Protein AF-A0A7S3LQV5-F1 (afdb_monomer_lite)

Structure (mmCIF, N/CA/C/O backbone):
data_AF-A0A7S3LQV5-F1
#
_entry.id   AF-A0A7S3LQV5-F1
#
loop_
_atom_site.group_PDB
_atom_site.id
_atom_site.type_symbol
_atom_site.label_atom_id
_atom_site.label_alt_id
_atom_site.label_comp_id
_atom_site.label_asym_id
_atom_site.label_entity_id
_atom_site.label_seq_id
_atom_site.pdbx_PDB_ins_code
_atom_site.Cartn_x
_atom_site.Cartn_y
_atom_site.Cartn_z
_atom_site.occupancy
_atom_site.B_iso_or_equiv
_atom_site.auth_seq_id
_atom_site.auth_comp_id
_atom_site.auth_asym_id
_atom_site.auth_atom_id
_atom_site.pdbx_PDB_model_num
ATOM 1 N N . MET A 1 1 ? -4.625 11.995 33.277 1.00 30.84 1 MET A N 1
ATOM 2 C CA . MET A 1 1 ? -5.542 10.847 33.128 1.00 30.84 1 MET A CA 1
ATOM 3 C C . MET A 1 1 ? -4.918 9.960 32.075 1.00 30.84 1 MET A C 1
ATOM 5 O O . MET A 1 1 ? -4.812 10.413 30.946 1.00 30.84 1 MET A O 1
ATOM 9 N N . LEU A 1 2 ? -4.366 8.812 32.461 1.00 32.31 2 LEU A N 1
ATOM 10 C CA . LEU A 1 2 ? -3.593 7.948 31.566 1.00 32.31 2 LEU A CA 1
ATOM 11 C C . LEU A 1 2 ? -4.502 6.813 31.077 1.00 32.31 2 LEU A C 1
ATOM 13 O O . LEU A 1 2 ? -5.124 6.125 31.883 1.00 32.31 2 LEU A O 1
ATOM 17 N N . HIS A 1 3 ? -4.643 6.700 29.756 1.00 37.97 3 HIS A N 1
ATOM 18 C CA . HIS A 1 3 ? -5.556 5.783 29.077 1.00 37.97 3 HIS A CA 1
ATOM 19 C C . HIS A 1 3 ? -4.853 4.454 28.801 1.00 37.97 3 HIS A C 1
ATOM 21 O O . HIS A 1 3 ? -3.997 4.382 27.922 1.00 37.97 3 HIS A O 1
ATOM 27 N N . ASN A 1 4 ? -5.231 3.387 29.502 1.00 39.47 4 ASN A N 1
ATOM 28 C CA . ASN A 1 4 ? -4.853 2.051 29.062 1.00 39.47 4 ASN A CA 1
ATOM 29 C C . ASN A 1 4 ? -5.763 1.620 27.903 1.00 39.47 4 ASN A C 1
ATOM 31 O O . ASN A 1 4 ? -6.966 1.868 27.879 1.00 39.47 4 ASN A O 1
ATOM 35 N N . SER A 1 5 ? -5.149 1.036 26.883 1.00 46.56 5 SER A N 1
ATOM 36 C CA . SER A 1 5 ? -5.656 0.974 25.513 1.00 46.56 5 SER A CA 1
ATOM 37 C C . SER A 1 5 ? -6.100 -0.435 25.155 1.00 46.56 5 SER A C 1
ATOM 39 O O . SER A 1 5 ? -5.257 -1.312 25.300 1.00 46.56 5 SER A O 1
ATOM 41 N N . PHE A 1 6 ? -7.325 -0.680 24.663 1.00 55.84 6 PHE A N 1
ATOM 42 C CA . PHE A 1 6 ? -7.711 -2.000 24.110 1.00 55.84 6 PHE A CA 1
ATOM 43 C C . PHE A 1 6 ? -6.638 -2.451 23.122 1.00 55.84 6 PHE A C 1
ATOM 45 O O . PHE A 1 6 ? -6.128 -1.564 22.482 1.00 55.84 6 PHE A O 1
ATOM 52 N N . VAL A 1 7 ? -6.236 -3.718 22.998 1.00 63.50 7 VAL A N 1
ATOM 53 C CA . VAL A 1 7 ? -5.348 -4.163 21.894 1.00 63.50 7 VAL A CA 1
ATOM 54 C C . VAL A 1 7 ? -6.096 -5.197 21.065 1.00 63.50 7 VAL A C 1
ATOM 56 O O . VAL A 1 7 ? -7.054 -5.787 21.528 1.00 63.50 7 VAL A O 1
ATOM 59 N N . TYR A 1 8 ? -5.772 -5.389 19.806 1.00 73.31 8 TYR A N 1
ATOM 60 C CA . TYR A 1 8 ? -6.556 -6.267 18.950 1.00 73.31 8 TYR A CA 1
ATOM 61 C C . TYR A 1 8 ? -5.639 -6.907 17.956 1.00 73.31 8 TYR A C 1
ATOM 63 O O . TYR A 1 8 ? -4.974 -6.160 17.256 1.00 73.31 8 TYR A O 1
ATOM 71 N N . VAL A 1 9 ? -5.597 -8.236 17.862 1.00 83.50 9 VAL A N 1
ATOM 72 C CA . VAL A 1 9 ? -4.863 -8.864 16.760 1.00 83.50 9 VAL A CA 1
ATOM 73 C C . VAL A 1 9 ? -5.630 -8.577 15.478 1.00 83.50 9 VAL A C 1
ATOM 75 O O . VAL A 1 9 ? -6.629 -9.232 15.173 1.00 83.50 9 VAL A O 1
ATOM 78 N N . LEU A 1 10 ? -5.171 -7.571 14.742 1.00 81.50 10 LEU A N 1
ATOM 79 C CA . LEU A 1 10 ? -5.730 -7.254 13.442 1.00 81.50 10 LEU A CA 1
ATOM 80 C C . LEU A 1 10 ? -5.287 -8.330 12.451 1.00 81.50 10 LEU A C 1
ATOM 82 O O . LEU A 1 10 ? -6.128 -8.929 11.784 1.00 81.50 10 LEU A O 1
ATOM 86 N N . TYR A 1 11 ? -3.993 -8.645 12.441 1.00 88.12 11 TYR A N 1
ATOM 87 C CA . TYR A 1 11 ? -3.451 -9.754 11.674 1.00 88.12 11 TYR A CA 1
ATOM 88 C C . TYR A 1 11 ? -2.206 -10.330 12.332 1.00 88.12 11 TYR A C 1
ATOM 90 O O . TYR A 1 11 ? -1.447 -9.607 12.975 1.00 88.12 11 TYR A O 1
ATOM 98 N N . ARG A 1 12 ? -1.991 -11.630 12.156 1.00 90.38 12 ARG A N 1
ATOM 99 C CA . ARG A 1 12 ? -0.743 -12.286 12.511 1.00 90.38 12 ARG A CA 1
ATOM 100 C C . ARG A 1 12 ? -0.512 -13.494 11.625 1.00 90.38 12 ARG A C 1
ATOM 102 O O . ARG A 1 12 ? -1.453 -14.261 11.425 1.00 90.38 12 ARG A O 1
ATOM 109 N N . ALA A 1 13 ? 0.727 -13.675 11.192 1.00 86.19 13 ALA A N 1
ATOM 110 C CA . ALA A 1 13 ? 1.198 -14.874 10.526 1.00 86.19 13 ALA A CA 1
ATOM 111 C C . ALA A 1 13 ? 2.721 -14.998 10.678 1.00 86.19 13 ALA A C 1
ATOM 113 O O . ALA A 1 13 ? 3.435 -14.003 10.564 1.00 86.19 13 ALA A O 1
ATOM 114 N N . ASP A 1 14 ? 3.210 -16.215 10.918 1.00 88.44 14 ASP A N 1
ATOM 115 C CA . ASP A 1 14 ? 4.633 -16.501 11.139 1.00 88.44 14 ASP A CA 1
ATOM 116 C C . ASP A 1 14 ? 5.280 -15.547 12.180 1.00 88.44 14 ASP A C 1
ATOM 118 O O . ASP A 1 14 ? 4.870 -15.534 13.343 1.00 88.44 14 ASP A O 1
ATOM 122 N N . THR A 1 15 ? 6.281 -14.748 11.787 1.00 87.50 15 THR A N 1
ATOM 123 C CA . THR A 1 15 ? 6.997 -13.783 12.646 1.00 87.50 15 THR A CA 1
ATOM 124 C C . THR A 1 15 ? 6.405 -12.370 12.641 1.00 87.50 15 THR A C 1
ATOM 126 O O . THR A 1 15 ? 6.914 -11.505 13.357 1.00 87.50 15 THR A O 1
ATOM 129 N N . TYR A 1 16 ? 5.334 -12.140 11.874 1.00 90.44 16 TYR A N 1
ATOM 130 C CA . TYR A 1 16 ? 4.650 -10.857 11.760 1.00 90.44 16 TYR A CA 1
ATOM 131 C C . TYR A 1 16 ? 3.368 -10.834 12.596 1.00 90.44 16 TYR A C 1
ATOM 133 O O . TYR A 1 16 ? 2.506 -11.709 12.466 1.00 90.44 16 TYR A O 1
ATOM 141 N N . ALA A 1 17 ? 3.171 -9.775 13.380 1.00 88.12 17 ALA A N 1
ATOM 142 C CA . ALA A 1 17 ? 1.884 -9.471 13.995 1.00 88.12 17 ALA A CA 1
ATOM 143 C C . ALA A 1 17 ? 1.607 -7.970 13.994 1.00 88.12 17 ALA A C 1
ATOM 145 O O . ALA A 1 17 ? 2.462 -7.175 14.365 1.00 88.12 17 ALA A O 1
ATOM 146 N N . ILE A 1 18 ? 0.376 -7.571 13.684 1.00 87.75 18 ILE A N 1
ATOM 147 C CA . ILE A 1 18 ? -0.106 -6.215 13.928 1.00 87.75 18 ILE A CA 1
ATOM 148 C C . ILE A 1 18 ? -1.278 -6.228 14.893 1.00 87.75 18 ILE A C 1
ATOM 150 O O . ILE A 1 18 ? -2.309 -6.884 14.700 1.00 87.75 18 ILE A O 1
ATOM 154 N N . HIS A 1 19 ? -1.105 -5.434 15.938 1.00 87.00 19 HIS A N 1
ATOM 155 C CA . HIS A 1 19 ? -2.071 -5.208 16.979 1.00 87.00 19 HIS A CA 1
ATOM 156 C C . HIS A 1 19 ? -2.559 -3.764 16.933 1.00 87.00 19 HIS A C 1
ATOM 158 O O . HIS A 1 19 ? -1.767 -2.824 16.984 1.00 87.00 19 HIS A O 1
ATOM 164 N N . ALA A 1 20 ? -3.871 -3.581 16.857 1.00 78.06 20 ALA A N 1
ATOM 165 C CA . ALA A 1 20 ? -4.493 -2.269 16.899 1.00 78.06 20 ALA A CA 1
ATOM 166 C C . ALA A 1 20 ? -4.951 -1.975 18.318 1.00 78.06 20 ALA A C 1
ATOM 168 O O . ALA A 1 20 ? -5.737 -2.745 18.874 1.00 78.06 20 ALA A O 1
ATOM 169 N N . ASN A 1 21 ? -4.498 -0.861 18.888 1.00 78.31 21 ASN A N 1
ATOM 170 C CA . ASN A 1 21 ? -4.932 -0.459 20.202 1.00 78.31 21 ASN A CA 1
ATOM 171 C C . ASN A 1 21 ? -6.079 0.545 20.142 1.00 78.31 21 ASN A C 1
ATOM 173 O O . ASN A 1 21 ? -5.874 1.686 19.724 1.00 78.31 21 ASN A O 1
ATOM 177 N N . LEU A 1 22 ? -7.279 0.133 20.555 1.00 68.94 22 LEU A N 1
ATOM 178 C CA . LEU A 1 22 ? -8.474 0.962 20.435 1.00 68.94 22 LEU A CA 1
ATOM 179 C C . LEU A 1 22 ? -8.817 1.705 21.730 1.00 68.94 22 LEU A C 1
ATOM 181 O O . LEU A 1 22 ? -8.571 1.246 22.845 1.00 68.94 22 LEU A O 1
ATOM 185 N N . GLY A 1 23 ? -9.404 2.879 21.564 1.00 60.69 23 GLY A N 1
ATOM 186 C CA . GLY A 1 23 ? -9.935 3.725 22.618 1.00 60.69 23 GLY A CA 1
ATOM 187 C C . GLY A 1 23 ? -11.432 3.890 22.446 1.00 60.69 23 GLY A C 1
ATOM 188 O O . GLY A 1 23 ? -12.146 2.963 22.055 1.00 60.69 23 GLY A O 1
ATOM 189 N N . GLU A 1 24 ? -11.920 5.094 22.720 1.00 57.44 24 GLU A N 1
ATOM 190 C CA . GLU A 1 24 ? -13.348 5.361 22.676 1.00 57.44 24 GLU A CA 1
ATOM 191 C C . GLU A 1 24 ? -13.946 5.062 21.292 1.00 57.44 24 GLU A C 1
ATOM 193 O O . GLU A 1 24 ? -13.387 5.430 20.250 1.00 57.44 24 GLU A O 1
ATOM 198 N N . ARG A 1 25 ? -15.096 4.370 21.301 1.00 55.56 25 ARG A N 1
ATOM 199 C CA . ARG A 1 25 ? -15.846 3.932 20.111 1.00 55.56 25 ARG A CA 1
ATOM 200 C C . ARG A 1 25 ? -15.047 3.022 19.172 1.00 55.56 25 ARG A C 1
ATOM 202 O O . ARG A 1 25 ? -15.499 2.771 18.065 1.00 55.56 25 ARG A O 1
ATOM 209 N N . GLY A 1 26 ? -13.902 2.515 19.625 1.00 57.62 26 GLY A N 1
ATOM 210 C CA . GLY A 1 26 ? -12.985 1.696 18.847 1.00 57.62 26 GLY A CA 1
ATOM 211 C C . GLY A 1 26 ? -12.012 2.481 17.969 1.00 57.62 26 GLY A C 1
ATOM 212 O O . GLY A 1 26 ? -11.426 1.900 17.067 1.00 57.62 26 GLY A O 1
ATOM 213 N N . THR A 1 27 ? -11.794 3.769 18.253 1.00 65.00 27 THR A N 1
ATOM 214 C CA . THR A 1 27 ? -10.748 4.567 17.593 1.00 65.00 27 THR A CA 1
ATOM 215 C C . THR A 1 27 ? -9.370 3.982 17.885 1.00 65.00 27 THR A C 1
ATOM 217 O O . THR A 1 27 ? -9.004 3.882 19.052 1.00 65.00 27 THR A O 1
ATOM 220 N N . ILE A 1 28 ? -8.578 3.639 16.867 1.00 72.00 28 ILE A N 1
ATOM 221 C CA . ILE A 1 28 ? -7.194 3.192 17.078 1.00 72.00 28 ILE A CA 1
ATOM 222 C C . ILE A 1 28 ? -6.374 4.405 17.530 1.00 72.00 28 ILE A C 1
ATOM 224 O O . ILE A 1 28 ? -6.315 5.396 16.814 1.00 72.00 28 ILE A O 1
ATOM 228 N N . PHE A 1 29 ? -5.743 4.363 18.698 1.00 79.31 29 PHE A N 1
ATOM 229 C CA . PHE A 1 29 ? -4.864 5.448 19.166 1.00 79.31 29 PHE A CA 1
ATOM 230 C C . PHE A 1 29 ? -3.424 4.998 19.380 1.00 79.31 29 PHE A C 1
ATOM 232 O O . PHE A 1 29 ? -2.537 5.817 19.584 1.00 79.31 29 PHE A O 1
ATOM 239 N N . LYS A 1 30 ? -3.182 3.694 19.314 1.00 83.38 30 LYS A N 1
ATOM 240 C CA . LYS A 1 30 ? -1.856 3.106 19.410 1.00 83.38 30 LYS A CA 1
ATOM 241 C C . LYS A 1 30 ? -1.825 1.855 18.537 1.00 83.38 30 LYS A C 1
ATOM 243 O O . LYS A 1 30 ? -2.858 1.228 18.331 1.00 83.38 30 LYS A O 1
ATOM 248 N N . ALA A 1 31 ? -0.686 1.514 17.964 1.00 82.31 31 ALA A N 1
ATOM 249 C CA . ALA A 1 31 ? -0.511 0.276 17.219 1.00 82.31 31 ALA A CA 1
ATOM 250 C C . ALA A 1 31 ? 0.782 -0.387 17.674 1.00 82.31 31 ALA A C 1
ATOM 252 O O . ALA A 1 31 ? 1.779 0.289 17.939 1.00 82.31 31 ALA A O 1
ATOM 253 N N . ARG A 1 32 ? 0.742 -1.709 17.794 1.00 87.62 32 ARG A N 1
ATOM 254 C CA . ARG A 1 32 ? 1.900 -2.535 18.105 1.00 87.62 32 ARG A CA 1
ATOM 255 C C . ARG A 1 32 ? 2.153 -3.479 16.941 1.00 87.62 32 ARG A C 1
ATOM 257 O O . ARG A 1 32 ? 1.250 -4.198 16.534 1.00 87.62 32 ARG A O 1
ATOM 264 N N . LEU A 1 33 ? 3.376 -3.490 16.451 1.00 83.50 33 LEU A N 1
ATOM 265 C CA . LEU A 1 33 ? 3.842 -4.307 15.350 1.00 83.50 33 LEU A CA 1
ATOM 266 C C . LEU A 1 33 ? 4.949 -5.230 15.872 1.00 83.50 33 LEU A C 1
ATOM 268 O O . LEU A 1 33 ? 5.898 -4.754 16.484 1.00 83.50 33 LEU A O 1
ATOM 272 N N . GLU A 1 34 ? 4.816 -6.532 15.674 1.00 88.06 34 GLU A N 1
ATOM 273 C CA . GLU A 1 34 ? 5.841 -7.529 15.982 1.00 88.06 34 GLU A CA 1
ATOM 274 C C . GLU A 1 34 ? 6.471 -7.958 14.655 1.00 88.06 34 GLU A C 1
ATOM 276 O O . GLU A 1 34 ? 5.751 -8.440 13.782 1.00 88.06 34 GLU A O 1
ATOM 281 N N . LEU A 1 35 ? 7.779 -7.733 14.492 1.00 85.56 35 LEU A N 1
ATOM 282 C CA . LEU A 1 35 ? 8.547 -8.084 13.289 1.00 85.56 35 LEU A CA 1
ATOM 283 C C . LEU A 1 35 ? 9.771 -8.889 13.715 1.00 85.56 35 LEU A C 1
ATOM 285 O O . LEU A 1 35 ? 10.556 -8.408 14.537 1.00 85.56 35 LEU A O 1
ATOM 289 N N . SER A 1 36 ? 9.921 -10.117 13.219 1.00 83.25 36 SER A N 1
ATOM 290 C CA . SER A 1 36 ? 11.041 -11.007 13.586 1.00 83.25 36 SER A CA 1
ATOM 291 C C . SER A 1 36 ? 11.226 -11.178 15.109 1.00 83.25 36 SER A C 1
ATOM 293 O O . SER A 1 36 ? 12.341 -11.356 15.601 1.00 83.25 36 SER A O 1
ATOM 295 N N . GLY A 1 37 ? 10.137 -11.086 15.883 1.00 82.12 37 GLY A N 1
ATOM 296 C CA . GLY A 1 37 ? 10.155 -11.152 17.351 1.00 82.12 37 GLY A CA 1
ATOM 297 C C . GLY A 1 37 ? 10.548 -9.857 18.082 1.00 82.12 37 GLY A C 1
ATOM 298 O O . GLY A 1 37 ? 10.666 -9.883 19.306 1.00 82.12 37 GLY A O 1
ATOM 299 N N . ILE A 1 38 ? 10.737 -8.741 17.372 1.00 85.00 38 ILE A N 1
ATOM 300 C CA . ILE A 1 38 ? 10.968 -7.408 17.951 1.00 85.00 38 ILE A CA 1
ATOM 301 C C . ILE A 1 38 ? 9.641 -6.648 18.014 1.00 85.00 38 ILE A C 1
ATOM 303 O O . ILE A 1 38 ? 8.900 -6.605 17.030 1.00 85.00 38 ILE A O 1
ATOM 307 N N . GLU A 1 39 ? 9.351 -6.019 19.155 1.00 85.12 39 GLU A N 1
ATOM 308 C CA . GLU A 1 39 ? 8.126 -5.240 19.347 1.00 85.12 39 GLU A CA 1
ATOM 309 C C . GLU A 1 39 ? 8.357 -3.758 19.008 1.00 85.12 39 GLU A C 1
ATOM 311 O O . GLU A 1 39 ? 9.176 -3.077 19.629 1.00 85.12 39 GLU A O 1
ATOM 316 N N . TYR A 1 40 ? 7.584 -3.237 18.056 1.00 84.69 40 TYR A N 1
ATOM 317 C CA . TYR A 1 40 ? 7.526 -1.832 17.664 1.00 84.69 40 TYR A CA 1
ATOM 318 C C . TYR A 1 40 ? 6.175 -1.247 18.034 1.00 84.69 40 TYR A C 1
ATOM 320 O O . TYR A 1 40 ? 5.130 -1.854 17.819 1.00 84.69 40 TYR A O 1
ATOM 328 N N . LEU A 1 41 ? 6.172 -0.037 18.572 1.00 85.19 41 LEU A N 1
ATOM 329 C CA . LEU A 1 41 ? 4.970 0.537 19.148 1.00 85.19 41 LEU A CA 1
ATOM 330 C C . LEU A 1 41 ? 4.866 2.019 18.800 1.00 85.19 41 LEU A C 1
ATOM 332 O O . LEU A 1 41 ? 5.773 2.793 19.102 1.00 85.19 41 LEU A O 1
ATOM 336 N N . ILE A 1 42 ? 3.760 2.409 18.171 1.00 83.88 42 ILE A N 1
ATOM 337 C CA . ILE A 1 42 ? 3.472 3.788 17.769 1.00 83.88 42 ILE A CA 1
ATOM 338 C C . ILE A 1 42 ? 2.204 4.280 18.459 1.00 83.88 42 ILE A C 1
ATOM 340 O O . ILE A 1 42 ? 1.197 3.577 18.514 1.00 83.88 42 ILE A O 1
ATOM 344 N N . ASP A 1 43 ? 2.266 5.490 19.004 1.00 87.12 43 ASP A N 1
ATOM 345 C CA . ASP A 1 43 ? 1.130 6.194 19.596 1.00 87.12 43 ASP A CA 1
ATOM 346 C C . ASP A 1 43 ? 0.674 7.312 18.649 1.00 87.12 43 ASP A C 1
ATOM 348 O O . ASP A 1 43 ? 1.505 7.921 17.973 1.00 87.12 43 ASP A O 1
ATOM 352 N N . ALA A 1 44 ? -0.629 7.578 18.565 1.00 80.69 44 ALA A N 1
ATOM 353 C CA . ALA A 1 44 ? -1.176 8.617 17.700 1.00 80.69 44 ALA A CA 1
ATOM 354 C C . ALA A 1 44 ? -0.634 10.009 18.050 1.00 80.69 44 ALA A C 1
ATOM 356 O O . ALA A 1 44 ? -0.351 10.793 17.141 1.00 80.69 44 ALA A O 1
ATOM 357 N N . ASP A 1 45 ? -0.439 10.302 19.339 1.00 83.69 45 ASP A N 1
ATOM 358 C CA . ASP A 1 45 ? 0.121 11.574 19.788 1.00 83.69 45 ASP A CA 1
ATOM 359 C C . ASP A 1 45 ? 1.595 11.683 19.400 1.00 83.69 45 ASP A C 1
ATOM 361 O O . ASP A 1 45 ? 1.997 12.675 18.786 1.00 83.69 45 ASP A O 1
ATOM 365 N N . ASP A 1 46 ? 2.398 10.654 19.697 1.00 81.19 46 ASP A N 1
ATOM 366 C CA . ASP A 1 46 ? 3.817 10.611 19.318 1.00 81.19 46 ASP A CA 1
ATOM 367 C C . ASP A 1 46 ? 3.964 10.711 17.785 1.00 81.19 46 ASP A C 1
ATOM 369 O O . ASP A 1 46 ? 4.815 11.458 17.297 1.00 81.19 46 ASP A O 1
ATOM 373 N N . CYS A 1 47 ? 3.096 10.030 17.029 1.00 81.19 47 CYS A N 1
ATOM 374 C CA . CYS A 1 47 ? 3.114 10.024 15.572 1.00 81.19 47 CYS A CA 1
ATOM 375 C C . CYS A 1 47 ? 2.826 11.394 14.957 1.00 81.19 47 CYS A C 1
ATOM 377 O O . CYS A 1 47 ? 3.539 11.805 14.045 1.00 81.19 47 CYS A O 1
ATOM 379 N N . ILE A 1 48 ? 1.796 12.103 15.428 1.00 80.81 48 ILE A N 1
ATOM 380 C CA . ILE A 1 48 ? 1.438 13.430 14.904 1.00 80.81 48 ILE A CA 1
ATOM 381 C C . ILE A 1 48 ? 2.457 14.489 15.334 1.00 80.81 48 ILE A C 1
ATOM 383 O O . ILE A 1 48 ? 2.814 15.358 14.541 1.00 80.81 48 ILE A O 1
ATOM 387 N N . THR A 1 49 ? 2.925 14.432 16.583 1.00 79.44 49 THR A N 1
ATOM 388 C CA . THR A 1 49 ? 3.767 15.491 17.162 1.00 79.44 49 THR A CA 1
ATOM 389 C C . THR A 1 49 ? 5.236 15.378 16.779 1.00 79.44 49 THR A C 1
ATOM 391 O O . THR A 1 49 ? 5.877 16.405 16.567 1.00 79.44 49 THR A O 1
ATOM 394 N N . THR A 1 50 ? 5.773 14.157 16.695 1.00 78.50 50 THR A N 1
ATOM 395 C CA . THR A 1 50 ? 7.188 13.940 16.369 1.00 78.50 50 THR A CA 1
ATOM 396 C C . THR A 1 50 ? 7.384 13.841 14.862 1.00 78.50 50 THR A C 1
ATOM 398 O O . THR A 1 50 ? 8.324 14.428 14.343 1.00 78.50 50 THR A O 1
ATOM 401 N N . GLY A 1 51 ? 6.502 13.119 14.157 1.00 64.62 51 GLY A N 1
ATOM 402 C CA . GLY A 1 51 ? 6.540 13.002 12.694 1.00 64.62 51 GLY A CA 1
ATOM 403 C C . GLY A 1 51 ? 7.826 12.392 12.127 1.00 64.62 51 GLY A C 1
ATOM 404 O O . GLY A 1 51 ? 8.112 12.580 10.954 1.00 64.62 51 GLY A O 1
ATOM 405 N N . GLU A 1 52 ? 8.609 11.684 12.943 1.00 78.19 52 GLU A N 1
ATOM 406 C CA . GLU A 1 52 ? 9.909 11.098 12.582 1.00 78.19 52 GLU A CA 1
ATOM 407 C C . GLU A 1 52 ? 10.100 9.735 13.273 1.00 78.19 52 GLU A C 1
ATOM 409 O O . GLU A 1 52 ? 9.224 9.270 14.011 1.00 78.19 52 GLU A O 1
ATOM 414 N N . ALA A 1 53 ? 11.266 9.102 13.090 1.00 73.31 53 ALA A N 1
ATOM 415 C CA . ALA A 1 53 ? 11.638 7.826 13.711 1.00 73.31 53 ALA A CA 1
ATOM 416 C C . ALA A 1 53 ? 11.412 7.778 15.238 1.00 73.31 53 ALA A C 1
ATOM 418 O O . ALA A 1 53 ? 11.052 6.735 15.783 1.00 73.31 53 ALA A O 1
ATOM 419 N N . GLY A 1 54 ? 11.524 8.925 15.921 1.00 71.06 54 GLY A N 1
ATOM 420 C CA . GLY A 1 54 ? 11.255 9.064 17.357 1.00 71.06 54 GLY A CA 1
ATOM 421 C C . GLY A 1 54 ? 9.792 8.851 17.786 1.00 71.06 54 GLY A C 1
ATOM 422 O O . GLY A 1 54 ? 9.514 8.858 18.990 1.00 71.06 54 GLY A O 1
ATOM 423 N N . SER A 1 55 ? 8.872 8.660 16.833 1.00 78.88 55 SER A N 1
ATOM 424 C CA . SER A 1 55 ? 7.465 8.309 17.086 1.00 78.88 55 SER A CA 1
ATOM 425 C C . SER A 1 55 ? 7.290 6.857 17.545 1.00 78.88 55 SER A C 1
ATOM 427 O O . SER A 1 55 ? 6.288 6.524 18.176 1.00 78.88 55 SER A O 1
ATOM 429 N N . TRP A 1 56 ? 8.261 5.994 17.237 1.00 79.50 56 TRP A N 1
ATOM 430 C CA . TRP A 1 56 ? 8.221 4.567 17.538 1.00 79.50 56 TRP A CA 1
ATOM 431 C C . TRP A 1 56 ? 9.024 4.232 18.803 1.00 79.50 56 TRP A C 1
ATOM 433 O O . TRP A 1 56 ? 10.126 4.740 19.036 1.00 79.50 56 TRP A O 1
ATOM 443 N N . LYS A 1 57 ? 8.474 3.334 19.621 1.00 80.88 57 LYS A N 1
ATOM 444 C CA . LYS A 1 57 ? 9.119 2.730 20.794 1.00 80.88 57 LYS A CA 1
ATOM 445 C C . LYS A 1 57 ? 9.443 1.277 20.463 1.00 80.88 57 LYS A C 1
ATOM 447 O O . LYS A 1 57 ? 8.576 0.575 19.953 1.00 80.88 57 LYS A O 1
ATOM 452 N N . ILE A 1 58 ? 10.671 0.852 20.748 1.00 79.69 58 ILE A N 1
ATOM 453 C CA . ILE A 1 58 ? 11.126 -0.530 20.540 1.00 79.69 58 ILE A CA 1
ATOM 454 C C . ILE A 1 58 ? 11.252 -1.205 21.906 1.00 79.69 58 ILE A C 1
ATOM 456 O O . ILE A 1 58 ? 11.792 -0.589 22.836 1.00 79.69 58 ILE A O 1
ATOM 460 N N . ASP A 1 59 ? 10.718 -2.422 22.033 1.00 76.25 59 ASP A N 1
ATOM 461 C CA . ASP A 1 59 ? 10.703 -3.229 23.263 1.00 76.25 59 ASP A CA 1
ATOM 462 C C . ASP A 1 59 ? 10.246 -2.416 24.492 1.00 76.25 59 ASP A C 1
ATOM 464 O O . ASP A 1 59 ? 10.867 -2.400 25.561 1.00 76.25 59 ASP A O 1
ATOM 468 N N . GLY A 1 60 ? 9.194 -1.618 24.291 1.00 61.19 60 GLY A N 1
ATOM 469 C CA . GLY A 1 60 ? 8.514 -0.839 25.325 1.00 61.19 60 GLY A CA 1
ATOM 470 C C . GLY A 1 60 ? 9.294 0.311 25.982 1.00 61.19 60 GLY A C 1
ATOM 471 O O . GLY A 1 60 ? 8.684 1.055 26.746 1.00 61.19 60 GLY A O 1
ATOM 472 N N . SER A 1 61 ? 10.594 0.512 25.720 1.00 57.09 61 SER A N 1
ATOM 473 C CA . SER A 1 61 ? 11.422 1.317 26.645 1.00 57.09 61 SER A CA 1
ATOM 474 C C . SER A 1 61 ? 12.446 2.280 26.029 1.00 57.09 61 SER A C 1
ATOM 476 O O . SER A 1 61 ? 12.886 3.198 26.725 1.00 57.09 61 SER A O 1
ATOM 478 N N . LYS A 1 62 ? 12.810 2.176 24.740 1.00 59.59 62 LYS A N 1
ATOM 479 C CA . LYS A 1 62 ? 13.767 3.119 24.119 1.00 59.59 62 LYS A CA 1
ATOM 480 C C . LYS A 1 62 ? 13.235 3.716 22.815 1.00 59.59 62 LYS A C 1
ATOM 482 O O . LYS A 1 62 ? 13.016 3.000 21.842 1.00 59.59 62 LYS A O 1
ATOM 487 N N . LYS A 1 63 ? 13.084 5.050 22.778 1.00 58.91 63 LYS A N 1
ATOM 488 C CA . LYS A 1 63 ? 12.959 5.803 21.516 1.00 58.91 63 LYS A CA 1
ATOM 489 C C . LYS A 1 63 ? 14.290 5.676 20.767 1.00 58.91 63 LYS A C 1
ATOM 491 O O . LYS A 1 63 ? 15.341 5.973 21.341 1.00 58.91 63 LYS A O 1
ATOM 496 N N . ARG A 1 64 ? 14.270 5.222 19.513 1.00 61.34 64 ARG A N 1
ATOM 497 C CA . ARG A 1 64 ? 15.465 5.214 18.656 1.00 61.34 64 ARG A CA 1
ATOM 498 C C . ARG A 1 64 ? 15.563 6.511 17.858 1.00 61.34 64 ARG A C 1
ATOM 500 O O . ARG A 1 64 ? 14.555 7.142 17.560 1.00 61.34 64 ARG A O 1
ATOM 507 N N . LYS A 1 65 ? 16.797 6.874 17.497 1.00 59.81 65 LYS A N 1
ATOM 508 C CA . LYS A 1 65 ? 17.055 7.862 16.440 1.00 59.81 65 LYS A CA 1
ATOM 509 C C . LYS A 1 65 ? 16.912 7.248 15.043 1.00 59.81 65 LYS A C 1
ATOM 511 O O . LYS A 1 65 ? 16.455 7.943 14.149 1.00 59.81 65 LYS A O 1
ATOM 516 N N . ASP A 1 66 ? 17.191 5.945 14.907 1.00 68.25 66 ASP A N 1
ATOM 517 C CA . ASP A 1 66 ? 17.237 5.263 13.608 1.00 68.25 66 ASP A CA 1
ATOM 518 C C . ASP A 1 66 ? 16.319 4.031 13.589 1.00 68.25 66 ASP A C 1
ATOM 520 O O . ASP A 1 66 ? 16.586 3.022 14.254 1.00 68.25 66 ASP A O 1
ATOM 524 N N . LEU A 1 67 ? 15.224 4.096 12.833 1.00 75.94 67 LEU A N 1
ATOM 525 C CA . LEU A 1 67 ? 14.415 2.913 12.544 1.00 75.94 67 LEU A CA 1
ATOM 526 C C . LEU A 1 67 ? 15.115 2.013 11.519 1.00 75.94 67 LEU A C 1
ATOM 528 O O . LEU A 1 67 ? 15.979 2.482 10.774 1.00 75.94 67 LEU A O 1
ATOM 532 N N . PRO A 1 68 ? 14.775 0.715 11.479 1.00 78.94 68 PRO A N 1
ATOM 533 C CA . PRO A 1 68 ? 15.150 -0.124 10.353 1.00 78.94 68 PRO A CA 1
ATOM 534 C C . PRO A 1 68 ? 14.678 0.498 9.035 1.00 78.94 68 PRO A C 1
ATOM 536 O O . PRO A 1 68 ? 13.639 1.154 8.993 1.00 78.94 68 PRO A O 1
ATOM 539 N N . ARG A 1 69 ? 15.430 0.263 7.957 1.00 77.81 69 ARG A N 1
ATOM 540 C CA . ARG A 1 69 ? 15.165 0.880 6.649 1.00 77.81 69 ARG A CA 1
ATOM 541 C C . ARG A 1 69 ? 13.800 0.525 6.049 1.00 77.81 69 ARG A C 1
ATOM 543 O O . ARG A 1 69 ? 13.303 1.271 5.227 1.00 77.81 69 ARG A O 1
ATOM 550 N N . TYR A 1 70 ? 13.193 -0.570 6.493 1.00 77.62 70 TYR A N 1
ATOM 551 C CA . TYR A 1 70 ? 11.869 -1.004 6.061 1.00 77.62 70 TYR A CA 1
ATOM 552 C C . TYR A 1 70 ? 10.705 -0.260 6.750 1.00 77.62 70 TYR A C 1
ATOM 554 O O . TYR A 1 70 ? 9.551 -0.654 6.595 1.00 77.62 70 TYR A O 1
ATOM 562 N N . PHE A 1 71 ? 10.995 0.790 7.528 1.00 82.12 71 PHE A N 1
ATOM 563 C CA . PHE A 1 71 ? 10.022 1.784 7.980 1.00 82.12 71 PHE A CA 1
ATOM 564 C C . PHE A 1 71 ? 10.196 3.070 7.179 1.00 82.12 71 PHE A C 1
ATOM 566 O O . PHE A 1 71 ? 11.211 3.757 7.299 1.00 82.12 71 PHE A O 1
ATOM 573 N N . GLU A 1 72 ? 9.157 3.452 6.457 1.00 81.88 72 GLU A N 1
ATOM 574 C CA . GLU A 1 72 ? 9.138 4.664 5.654 1.00 81.88 72 GLU A CA 1
ATOM 575 C C . GLU A 1 72 ? 8.041 5.597 6.145 1.00 81.88 72 GLU A C 1
ATOM 577 O O . GLU A 1 72 ? 6.909 5.183 6.406 1.00 81.88 72 GLU A O 1
ATOM 582 N N . MET A 1 73 ? 8.375 6.878 6.268 1.00 82.50 73 MET A N 1
ATOM 583 C CA . MET A 1 73 ? 7.436 7.919 6.663 1.00 82.50 73 MET A CA 1
ATOM 584 C C . MET A 1 73 ? 7.296 8.923 5.534 1.00 82.50 73 MET A C 1
ATOM 586 O O . MET A 1 73 ? 8.281 9.405 4.980 1.00 82.50 73 MET A O 1
ATOM 590 N N . SER A 1 74 ? 6.053 9.259 5.224 1.00 80.44 74 SER A N 1
ATOM 591 C CA . SER A 1 74 ? 5.705 10.297 4.263 1.00 80.44 74 SER A CA 1
ATOM 592 C C . SER A 1 74 ? 4.579 11.158 4.819 1.00 80.44 74 SER A C 1
ATOM 594 O O . SER A 1 74 ? 3.825 10.735 5.697 1.00 80.44 74 SER A O 1
ATOM 596 N N . LYS A 1 75 ? 4.441 12.369 4.289 1.00 77.00 75 LYS A N 1
ATOM 597 C CA . LYS A 1 75 ? 3.229 13.168 4.480 1.00 77.00 75 LYS A CA 1
ATOM 598 C C . LYS A 1 75 ? 2.278 12.908 3.328 1.00 77.00 75 LYS A C 1
ATOM 600 O O . LYS A 1 75 ? 2.734 12.697 2.210 1.00 77.00 75 LYS A O 1
ATOM 605 N N . GLU A 1 76 ? 0.974 12.978 3.585 1.00 63.72 76 GLU A N 1
ATOM 606 C CA . GLU A 1 76 ? -0.025 12.818 2.516 1.00 63.72 76 GLU A CA 1
ATOM 607 C C . GLU A 1 76 ? 0.167 13.843 1.386 1.00 63.72 76 GLU A C 1
ATOM 609 O O . GLU A 1 76 ? 0.023 13.521 0.213 1.00 63.72 76 GLU A O 1
ATOM 614 N N . PHE A 1 77 ? 0.524 15.076 1.744 1.00 65.12 77 PHE A N 1
ATOM 615 C CA . PHE A 1 77 ? 0.941 16.126 0.820 1.00 65.12 77 PHE A CA 1
ATOM 616 C C . PHE A 1 77 ? 1.833 17.137 1.560 1.00 65.12 77 PHE A C 1
ATOM 618 O O . PHE A 1 77 ? 1.813 17.196 2.800 1.00 65.12 77 PHE A O 1
ATOM 625 N N . PRO A 1 78 ? 2.618 17.964 0.847 1.00 62.41 78 PRO A N 1
ATOM 626 C CA . PRO A 1 78 ? 3.398 19.031 1.465 1.00 62.41 78 PRO A CA 1
ATOM 627 C C . PRO A 1 78 ? 2.511 19.955 2.318 1.00 62.41 78 PRO A C 1
ATOM 629 O O . PRO A 1 78 ? 1.580 20.580 1.821 1.00 62.41 78 PRO A O 1
ATOM 632 N N . GLY A 1 79 ? 2.788 20.029 3.624 1.00 62.78 79 GLY A N 1
ATOM 633 C CA . GLY A 1 79 ? 2.002 20.824 4.579 1.00 62.78 79 GLY A CA 1
ATOM 634 C C . GLY A 1 79 ? 0.849 20.082 5.267 1.00 62.78 79 GLY A C 1
ATOM 635 O O . GLY A 1 79 ? 0.237 20.653 6.169 1.00 62.78 79 GLY A O 1
ATOM 636 N N . ALA A 1 80 ? 0.588 18.817 4.921 1.00 66.06 80 ALA A N 1
ATOM 637 C CA . ALA A 1 80 ? -0.347 17.977 5.662 1.00 66.06 80 ALA A CA 1
ATOM 638 C C . ALA A 1 80 ? 0.127 17.737 7.109 1.00 66.06 80 ALA A C 1
ATOM 640 O O . ALA A 1 80 ? 1.333 17.673 7.403 1.00 66.06 80 ALA A O 1
ATOM 641 N N . TYR A 1 81 ? -0.848 17.589 8.007 1.00 76.19 81 TYR A N 1
ATOM 642 C CA . TYR A 1 81 ? -0.630 17.130 9.383 1.00 76.19 81 TYR A CA 1
ATOM 643 C C . TYR A 1 81 ? -0.612 15.605 9.488 1.00 76.19 81 TYR A C 1
ATOM 645 O O . TYR A 1 81 ? -0.044 15.070 10.436 1.00 76.19 81 TYR A O 1
ATOM 653 N N . ASP A 1 82 ? -1.221 14.925 8.517 1.00 76.25 82 ASP A N 1
ATOM 654 C CA . ASP A 1 82 ? -1.291 13.475 8.485 1.00 76.25 82 ASP A CA 1
ATOM 655 C C . ASP A 1 82 ? 0.074 12.891 8.101 1.00 76.25 82 ASP A C 1
ATOM 657 O O . ASP A 1 82 ? 0.638 13.214 7.048 1.00 76.25 82 ASP A O 1
ATOM 661 N N . ASN A 1 83 ? 0.582 12.011 8.962 1.00 81.56 83 ASN A N 1
ATOM 662 C CA . ASN A 1 83 ? 1.800 11.243 8.720 1.00 81.56 83 ASN A CA 1
ATOM 663 C C . ASN A 1 83 ? 1.401 9.824 8.310 1.00 81.56 83 ASN A C 1
ATOM 665 O O . ASN A 1 83 ? 0.586 9.187 8.979 1.00 81.56 83 ASN A O 1
ATOM 669 N N . ILE A 1 84 ? 1.968 9.328 7.217 1.00 82.81 84 ILE A N 1
ATOM 670 C CA . ILE A 1 84 ? 1.708 7.999 6.669 1.00 82.81 84 ILE A CA 1
ATOM 671 C C . ILE A 1 84 ? 2.975 7.169 6.826 1.00 82.81 84 ILE A C 1
ATOM 673 O O . ILE A 1 84 ? 4.010 7.483 6.235 1.00 82.81 84 ILE A O 1
ATOM 677 N N . TRP A 1 85 ? 2.863 6.098 7.602 1.00 82.69 85 TRP A N 1
ATOM 678 C CA . TRP A 1 85 ? 3.896 5.091 7.779 1.00 82.69 85 TRP A CA 1
ATOM 679 C C . TRP A 1 85 ? 3.630 3.901 6.871 1.00 82.69 85 TRP A C 1
ATOM 681 O O . TRP A 1 85 ? 2.537 3.333 6.902 1.00 82.69 85 TRP A O 1
ATOM 691 N N . ARG A 1 86 ? 4.639 3.511 6.097 1.00 83.44 86 ARG A N 1
ATOM 692 C CA . ARG A 1 86 ? 4.673 2.265 5.335 1.00 83.44 86 ARG A CA 1
ATOM 693 C C . ARG A 1 86 ? 5.733 1.368 5.956 1.00 83.44 86 ARG A C 1
ATOM 695 O O . ARG A 1 86 ? 6.853 1.811 6.190 1.00 83.44 86 ARG A O 1
ATOM 702 N N . ILE A 1 87 ? 5.348 0.145 6.295 1.00 84.38 87 ILE A N 1
ATOM 703 C CA . ILE A 1 87 ? 6.235 -0.831 6.923 1.00 84.38 87 ILE A CA 1
ATOM 704 C C . ILE A 1 87 ? 6.190 -2.124 6.124 1.00 84.38 87 ILE A C 1
ATOM 706 O O . ILE A 1 87 ? 5.098 -2.629 5.868 1.00 84.38 87 ILE A O 1
ATOM 710 N N . THR A 1 88 ? 7.356 -2.668 5.791 1.00 82.19 88 THR A N 1
ATOM 711 C CA . THR A 1 88 ? 7.501 -3.970 5.130 1.00 82.19 88 THR A CA 1
ATOM 712 C C . THR A 1 88 ? 8.258 -4.912 6.054 1.00 82.19 88 THR A C 1
ATOM 714 O O . THR A 1 88 ? 9.379 -4.620 6.455 1.00 82.19 88 THR A O 1
ATOM 717 N N . ASP A 1 89 ? 7.665 -6.044 6.415 1.00 82.44 89 ASP A N 1
ATOM 718 C CA . ASP A 1 89 ? 8.382 -7.054 7.191 1.00 82.44 89 ASP A CA 1
ATOM 719 C C . ASP A 1 89 ? 9.391 -7.797 6.300 1.00 82.44 89 ASP A C 1
ATOM 721 O O . ASP A 1 89 ? 8.979 -8.339 5.278 1.00 82.44 89 ASP A O 1
ATOM 725 N N . PRO A 1 90 ? 10.692 -7.849 6.632 1.00 75.69 90 PRO A N 1
ATOM 726 C CA . PRO A 1 90 ? 11.686 -8.476 5.760 1.00 75.69 90 PRO A CA 1
ATOM 727 C C . PRO A 1 90 ? 11.552 -10.003 5.675 1.00 75.69 90 PRO A C 1
ATOM 729 O O . PRO A 1 90 ? 11.952 -10.581 4.670 1.00 75.69 90 PRO A O 1
ATOM 732 N N . ASP A 1 91 ? 10.994 -10.656 6.700 1.00 76.75 91 ASP A N 1
ATOM 733 C CA . ASP A 1 91 ? 10.883 -12.120 6.739 1.00 76.75 91 ASP A CA 1
ATOM 734 C C . ASP A 1 91 ? 9.638 -12.610 5.992 1.00 76.75 91 ASP A C 1
ATOM 736 O O . ASP A 1 91 ? 9.681 -13.575 5.228 1.00 76.75 91 ASP A O 1
ATOM 740 N N . THR A 1 92 ? 8.500 -11.957 6.230 1.00 77.62 92 THR A N 1
ATOM 741 C CA . THR A 1 92 ? 7.212 -12.346 5.650 1.00 77.62 92 THR A CA 1
ATOM 742 C C . THR A 1 92 ? 6.861 -11.549 4.399 1.00 77.62 92 THR A C 1
ATOM 744 O O . THR A 1 92 ? 6.037 -12.001 3.611 1.00 77.62 92 THR A O 1
ATOM 747 N N . LEU A 1 93 ? 7.460 -10.383 4.171 1.00 77.00 93 LEU A N 1
ATOM 748 C CA . LEU A 1 93 ? 7.088 -9.443 3.104 1.00 77.00 93 LEU A CA 1
ATOM 749 C C . LEU A 1 93 ? 5.659 -8.885 3.239 1.00 77.00 93 LEU A C 1
ATOM 751 O O . LEU A 1 93 ? 5.137 -8.278 2.298 1.00 77.00 93 LEU A O 1
ATOM 755 N N . ILE A 1 94 ? 5.021 -9.061 4.403 1.00 81.88 94 ILE A N 1
ATOM 756 C CA . ILE A 1 94 ? 3.737 -8.433 4.724 1.00 81.88 94 ILE A CA 1
ATOM 757 C C . ILE A 1 94 ? 3.950 -6.922 4.836 1.00 81.88 94 ILE A C 1
ATOM 759 O O . ILE A 1 94 ? 4.861 -6.459 5.530 1.00 81.88 94 ILE A O 1
ATOM 763 N N . ARG A 1 95 ? 3.090 -6.143 4.169 1.00 84.88 95 ARG A N 1
ATOM 764 C CA . ARG A 1 95 ? 3.164 -4.675 4.181 1.00 84.88 95 ARG A CA 1
ATOM 765 C C . ARG A 1 95 ? 2.044 -4.064 5.001 1.00 84.88 95 ARG A C 1
ATOM 767 O O . ARG A 1 95 ? 0.924 -4.565 5.026 1.00 84.88 95 ARG A O 1
ATOM 774 N N . THR A 1 96 ? 2.344 -2.958 5.668 1.00 84.12 96 THR A N 1
ATOM 775 C CA . THR A 1 96 ? 1.414 -2.244 6.545 1.00 84.12 96 THR A CA 1
ATOM 776 C C . THR A 1 96 ? 1.437 -0.755 6.247 1.00 84.12 96 THR A C 1
ATOM 778 O O . THR A 1 96 ? 2.506 -0.149 6.228 1.00 84.12 96 THR A O 1
ATOM 781 N N . LYS A 1 97 ? 0.261 -0.149 6.073 1.00 84.12 97 LYS A N 1
ATOM 782 C CA . LYS A 1 97 ? 0.071 1.293 5.907 1.00 84.12 97 LYS A CA 1
ATOM 783 C C . LYS A 1 97 ? -0.698 1.829 7.103 1.00 84.12 97 LYS A C 1
ATOM 785 O O . LYS A 1 97 ? -1.864 1.487 7.310 1.00 84.12 97 LYS A O 1
ATOM 790 N N . ILE A 1 98 ? -0.044 2.673 7.893 1.00 82.81 98 ILE A N 1
ATOM 791 C CA . ILE A 1 98 ? -0.632 3.317 9.068 1.00 82.81 98 ILE A CA 1
ATOM 792 C C . ILE A 1 98 ? -0.660 4.820 8.832 1.00 82.81 98 ILE A C 1
ATOM 794 O O . ILE A 1 98 ? 0.384 5.464 8.754 1.00 82.81 98 ILE A O 1
ATOM 798 N N . ARG A 1 99 ? -1.857 5.398 8.767 1.00 81.75 99 ARG A N 1
ATOM 799 C CA . ARG A 1 99 ? -2.042 6.847 8.739 1.00 81.75 99 ARG A CA 1
ATOM 800 C C . ARG A 1 99 ? -2.315 7.359 10.141 1.00 81.75 99 ARG A C 1
ATOM 802 O O . ARG A 1 99 ? -3.284 6.960 10.782 1.00 81.75 99 ARG A O 1
ATOM 809 N N . CYS A 1 100 ? -1.515 8.309 10.581 1.00 83.00 100 CYS A N 1
ATOM 810 C CA . CYS A 1 100 ? -1.780 9.114 11.757 1.00 83.00 100 CYS A CA 1
ATOM 811 C C . CYS A 1 100 ? -2.563 10.342 11.323 1.00 83.00 100 CYS A C 1
ATOM 813 O O . CYS A 1 100 ? -2.134 11.051 10.418 1.00 83.00 100 CYS A O 1
ATOM 815 N N . THR A 1 101 ? -3.705 10.590 11.954 1.00 75.75 101 THR A N 1
ATOM 816 C CA . THR A 1 101 ? -4.571 11.712 11.595 1.00 75.75 101 THR A CA 1
ATOM 817 C C . THR A 1 101 ? -5.055 12.459 12.827 1.00 75.75 101 THR A C 1
ATOM 819 O O . THR A 1 101 ? -5.331 11.871 13.878 1.00 75.75 101 THR A O 1
ATOM 822 N N . ALA A 1 102 ? -5.172 13.774 12.678 1.00 70.69 102 ALA A N 1
ATOM 823 C CA . ALA A 1 102 ? -5.638 14.685 13.707 1.00 70.69 102 ALA A CA 1
ATOM 824 C C . ALA A 1 102 ? -6.759 15.559 13.137 1.00 70.69 102 ALA A C 1
ATOM 826 O O . ALA A 1 102 ? -6.618 16.183 12.087 1.00 70.69 102 ALA A O 1
ATOM 827 N N . THR A 1 103 ? -7.900 15.627 13.826 1.00 62.12 103 THR A N 1
ATOM 828 C CA . THR A 1 103 ? -8.997 16.504 13.386 1.00 62.12 103 THR A CA 1
ATOM 829 C C . THR A 1 103 ? -8.737 17.921 13.888 1.00 62.12 103 THR A C 1
ATOM 831 O O . THR A 1 103 ? -8.717 18.130 15.093 1.00 62.12 103 THR A O 1
ATOM 834 N N . TYR A 1 104 ? -8.590 18.916 13.013 1.00 55.62 104 TYR A N 1
ATOM 835 C CA . TYR A 1 104 ? -8.511 20.324 13.424 1.00 55.62 104 TYR A CA 1
ATOM 836 C C . TYR A 1 104 ? -9.830 21.046 13.133 1.00 55.62 104 TYR A C 1
ATOM 838 O O . TYR A 1 104 ? -10.292 21.071 11.994 1.00 55.62 104 TYR A O 1
ATOM 846 N N . SER A 1 105 ? -10.453 21.639 14.155 1.00 49.03 105 SER A N 1
ATOM 847 C CA . SER A 1 105 ? -11.703 22.391 13.999 1.00 49.03 105 SER A CA 1
ATOM 848 C C . SER A 1 105 ? -11.734 23.606 14.923 1.00 49.03 105 SER A C 1
ATOM 850 O O . SER A 1 105 ? -11.610 23.475 16.138 1.00 49.03 105 SER A O 1
ATOM 852 N N . GLU A 1 106 ? -11.981 24.792 14.357 1.00 64.62 106 GLU A N 1
ATOM 853 C CA . GLU A 1 106 ? -12.175 26.053 15.101 1.00 64.62 106 GLU A CA 1
ATOM 854 C C . GLU A 1 106 ? -11.045 26.376 16.102 1.00 64.62 106 GLU A C 1
ATOM 856 O O . GLU A 1 106 ? -11.296 26.779 17.238 1.00 64.62 106 GLU A O 1
ATOM 861 N N . GLY A 1 107 ? -9.783 26.166 15.717 1.00 66.88 107 GLY A N 1
ATOM 862 C CA . GLY A 1 107 ? -8.653 26.450 16.607 1.00 66.88 107 GLY A CA 1
ATOM 863 C C . GLY A 1 107 ? -8.379 25.377 17.661 1.00 66.88 107 GLY A C 1
ATOM 864 O O . GLY A 1 107 ? -7.468 25.552 18.468 1.00 66.88 107 GLY A O 1
ATOM 865 N N . ARG A 1 108 ? -9.147 24.279 17.678 1.00 54.88 108 ARG A N 1
ATOM 866 C CA . ARG A 1 108 ? -8.967 23.160 18.608 1.00 54.88 108 ARG A CA 1
ATOM 867 C C . ARG A 1 108 ? -8.634 21.881 17.854 1.00 54.88 108 ARG A C 1
ATOM 869 O O . ARG A 1 108 ? -9.267 21.551 16.851 1.00 54.88 108 ARG A O 1
ATOM 876 N N . TRP A 1 109 ? -7.661 21.155 18.385 1.00 62.75 109 TRP A N 1
ATOM 877 C CA . TRP A 1 109 ? -7.364 19.794 17.970 1.00 62.75 109 TRP A CA 1
ATOM 878 C C . TRP A 1 109 ? -8.375 18.840 18.606 1.00 62.75 109 TRP A C 1
ATOM 880 O O . TRP A 1 109 ? -8.686 18.943 19.794 1.00 62.75 109 TRP A O 1
ATOM 890 N N . GLY A 1 110 ? -8.928 17.958 17.785 1.00 62.78 110 GLY A N 1
ATOM 891 C CA . GLY A 1 110 ? -9.599 16.745 18.219 1.00 62.78 110 GLY A CA 1
ATOM 892 C C . GLY A 1 110 ? -8.590 15.683 18.618 1.00 62.78 110 GLY A C 1
ATOM 893 O O . GLY A 1 110 ? -7.383 15.916 18.607 1.00 62.78 110 GLY A O 1
ATOM 894 N N . LEU A 1 111 ? -9.104 14.515 18.985 1.00 66.94 111 LEU A N 1
ATOM 895 C CA . LEU A 1 111 ? -8.259 13.400 19.396 1.00 66.94 111 LEU A CA 1
ATOM 896 C C . LEU A 1 111 ? -7.426 12.908 18.206 1.00 66.94 111 LEU A C 1
ATOM 898 O O . LEU A 1 111 ? -7.965 12.689 17.115 1.00 66.94 111 LEU A O 1
ATOM 902 N N . ASN A 1 112 ? -6.123 12.739 18.430 1.00 78.12 112 ASN A N 1
ATOM 903 C CA . ASN A 1 112 ? -5.245 12.075 17.479 1.00 78.12 112 ASN A CA 1
ATOM 904 C C . ASN A 1 112 ? -5.643 10.602 17.390 1.00 78.12 112 ASN A C 1
ATOM 906 O O . ASN A 1 112 ? -6.023 9.978 18.384 1.00 78.12 112 ASN A O 1
ATOM 910 N N . ARG A 1 113 ? -5.569 10.041 16.188 1.00 74.19 113 ARG A N 1
ATOM 911 C CA . ARG A 1 113 ? -5.861 8.627 15.958 1.00 74.19 113 ARG A CA 1
ATOM 912 C C . ARG A 1 113 ? -4.975 8.046 14.873 1.00 74.19 113 ARG A C 1
ATOM 914 O O . ARG A 1 113 ? -4.406 8.763 14.053 1.00 74.19 113 ARG A O 1
ATOM 921 N N . LEU A 1 114 ? -4.927 6.728 14.853 1.00 74.00 114 LEU A N 1
ATOM 922 C CA . LEU A 1 114 ? -4.347 5.920 13.803 1.00 74.00 114 LEU A CA 1
ATOM 923 C C . LEU A 1 114 ? -5.473 5.328 12.950 1.00 74.00 114 LEU A C 1
ATOM 925 O O . LEU A 1 114 ? -6.545 4.978 13.443 1.00 74.00 114 LEU A O 1
ATOM 929 N N . ASN A 1 115 ? -5.210 5.183 11.664 1.00 75.06 115 ASN A N 1
ATOM 930 C CA . ASN A 1 115 ? -5.962 4.338 10.755 1.00 75.06 115 ASN A CA 1
ATOM 931 C C . ASN A 1 115 ? -4.977 3.306 10.217 1.00 75.06 115 ASN A C 1
ATOM 933 O O . ASN A 1 115 ? -3.950 3.685 9.653 1.00 75.06 115 ASN A O 1
ATOM 937 N N . ILE A 1 116 ? -5.276 2.019 10.378 1.00 78.75 116 ILE A N 1
ATOM 938 C CA . ILE A 1 116 ? -4.534 0.975 9.673 1.00 78.75 116 ILE A CA 1
ATOM 939 C C . ILE A 1 116 ? -5.220 0.840 8.319 1.00 78.75 116 ILE A C 1
ATOM 941 O O . ILE A 1 116 ? -6.228 0.151 8.171 1.00 78.75 116 ILE A O 1
ATOM 945 N N . GLU A 1 117 ? -4.736 1.622 7.360 1.00 75.62 117 GLU A N 1
ATOM 946 C CA . GLU A 1 117 ? -5.350 1.745 6.039 1.00 75.62 117 GLU A CA 1
ATOM 947 C C . GLU A 1 117 ? -5.198 0.467 5.234 1.00 75.62 117 GLU A C 1
ATOM 949 O O . GLU A 1 117 ? -6.084 0.138 4.450 1.00 75.62 117 GLU A O 1
ATOM 954 N N . GLU A 1 118 ? -4.098 -0.252 5.453 1.00 80.19 118 GLU A N 1
ATOM 955 C CA . GLU A 1 118 ? -3.794 -1.464 4.716 1.00 80.19 118 GLU A CA 1
ATOM 956 C C . GLU A 1 118 ? -2.868 -2.389 5.511 1.00 80.19 118 GLU A C 1
ATOM 958 O O . GLU A 1 118 ? -1.861 -1.957 6.068 1.00 80.19 118 GLU A O 1
ATOM 963 N N . VAL A 1 119 ? -3.209 -3.671 5.533 1.00 83.44 119 VAL A N 1
ATOM 964 C CA . VAL A 1 119 ? -2.338 -4.809 5.815 1.00 83.44 119 VAL A CA 1
ATOM 965 C C . VAL A 1 119 ? -2.414 -5.680 4.570 1.00 83.44 119 VAL A C 1
ATOM 967 O O . VAL A 1 119 ? -3.497 -6.156 4.230 1.00 83.44 119 VAL A O 1
ATOM 970 N N . ALA A 1 120 ? -1.298 -5.831 3.871 1.00 83.94 120 ALA A N 1
ATOM 971 C CA . ALA A 1 120 ? -1.207 -6.507 2.588 1.00 83.94 120 ALA A CA 1
ATOM 972 C C . ALA A 1 120 ? -0.406 -7.805 2.731 1.00 83.94 120 ALA A C 1
ATOM 974 O O . ALA A 1 120 ? 0.790 -7.770 3.021 1.00 83.94 120 ALA A O 1
ATOM 975 N N . GLU A 1 121 ? -1.073 -8.942 2.524 1.00 83.44 121 GLU A N 1
ATOM 976 C CA . GLU A 1 121 ? -0.475 -10.281 2.535 1.00 83.44 121 GLU A CA 1
ATOM 977 C C . GLU A 1 121 ? -0.143 -10.732 1.099 1.00 83.44 121 GLU A C 1
ATOM 979 O O . GLU A 1 121 ? -1.076 -10.949 0.315 1.00 83.44 121 GLU A O 1
ATOM 984 N N . PRO A 1 122 ? 1.146 -10.892 0.737 1.00 77.25 122 PRO A N 1
ATOM 985 C CA . PRO A 1 122 ? 1.592 -11.315 -0.592 1.00 77.25 122 PRO A CA 1
ATOM 986 C C . PRO A 1 122 ? 0.864 -12.547 -1.156 1.00 77.25 122 PRO A C 1
ATOM 988 O O . PRO A 1 122 ? 0.738 -13.579 -0.493 1.00 77.25 122 PRO A O 1
ATOM 991 N N . ALA A 1 123 ? 0.463 -12.486 -2.432 1.00 68.25 123 ALA A N 1
ATOM 992 C CA . ALA A 1 123 ? -0.276 -13.566 -3.095 1.00 68.25 123 ALA A CA 1
ATOM 993 C C . ALA A 1 123 ? 0.485 -14.903 -3.192 1.00 68.25 123 ALA A C 1
ATOM 995 O O . ALA A 1 123 ? -0.141 -15.951 -3.353 1.00 68.25 123 ALA A O 1
ATOM 996 N N . MET A 1 124 ? 1.816 -14.905 -3.046 1.00 65.19 124 MET A N 1
ATOM 997 C CA . MET A 1 124 ? 2.640 -16.124 -3.090 1.00 65.19 124 MET A CA 1
ATOM 998 C C . MET A 1 124 ? 2.242 -17.180 -2.040 1.00 65.19 124 MET A C 1
ATOM 1000 O O . MET A 1 124 ? 2.504 -18.367 -2.232 1.00 65.19 124 MET A O 1
ATOM 1004 N N . HIS A 1 125 ? 1.549 -16.781 -0.967 1.00 64.19 125 HIS A N 1
ATOM 1005 C CA . HIS A 1 125 ? 1.049 -17.689 0.071 1.00 64.19 125 HIS A CA 1
ATOM 1006 C C . HIS A 1 125 ? -0.407 -18.135 -0.126 1.00 64.19 125 HIS A C 1
ATOM 1008 O O . HIS A 1 125 ? -0.911 -18.937 0.658 1.00 64.19 125 HIS A O 1
ATOM 1014 N N . LEU A 1 126 ? -1.088 -17.703 -1.194 1.00 63.31 126 LEU A N 1
ATOM 1015 C CA . LEU A 1 126 ? -2.462 -18.141 -1.484 1.00 63.31 126 LEU A CA 1
ATOM 1016 C C . LEU A 1 126 ? -2.558 -19.654 -1.741 1.00 63.31 126 LEU A C 1
ATOM 1018 O O . LEU A 1 126 ? -3.591 -20.258 -1.460 1.00 63.31 126 LEU A O 1
ATOM 1022 N N . GLY A 1 127 ? -1.484 -20.271 -2.247 1.00 64.94 127 GLY A N 1
ATOM 1023 C CA . GLY A 1 127 ? -1.391 -21.722 -2.445 1.00 64.94 127 GLY A CA 1
ATOM 1024 C C . GLY A 1 127 ? -0.816 -22.497 -1.254 1.00 64.94 127 GLY A C 1
ATOM 1025 O O . GLY A 1 127 ? -1.038 -23.700 -1.157 1.00 64.94 127 GLY A O 1
ATOM 1026 N N . ASN A 1 128 ? -0.105 -21.820 -0.347 1.00 72.94 128 ASN A N 1
ATOM 1027 C CA . ASN A 1 128 ? 0.564 -22.400 0.820 1.00 72.94 128 ASN A CA 1
ATOM 1028 C C . ASN A 1 128 ? 0.313 -21.495 2.036 1.00 72.94 128 ASN A C 1
ATOM 1030 O O . ASN A 1 128 ? 1.096 -20.566 2.263 1.00 72.94 128 ASN A O 1
ATOM 1034 N N . PRO A 1 129 ? -0.775 -21.724 2.796 1.00 73.31 129 PRO A N 1
ATOM 1035 C CA . PRO A 1 129 ? -1.128 -20.864 3.915 1.00 73.31 129 PRO A CA 1
ATOM 1036 C C . PRO A 1 129 ? -0.005 -20.846 4.952 1.00 73.31 129 PRO A C 1
ATOM 1038 O O . PRO A 1 129 ? 0.570 -21.888 5.280 1.00 73.31 129 PRO A O 1
ATOM 1041 N N . ARG A 1 130 ? 0.288 -19.651 5.467 1.00 80.56 130 ARG A N 1
ATOM 1042 C CA . ARG A 1 130 ? 1.260 -19.444 6.542 1.00 80.56 130 ARG A CA 1
ATOM 1043 C C . ARG A 1 130 ? 0.873 -20.193 7.811 1.00 80.56 130 ARG A C 1
ATOM 1045 O O . ARG A 1 130 ? -0.287 -20.567 8.016 1.00 80.56 130 ARG A O 1
ATOM 1052 N N . SER A 1 131 ? 1.853 -20.372 8.688 1.00 80.56 131 SER A N 1
ATOM 1053 C CA . SER A 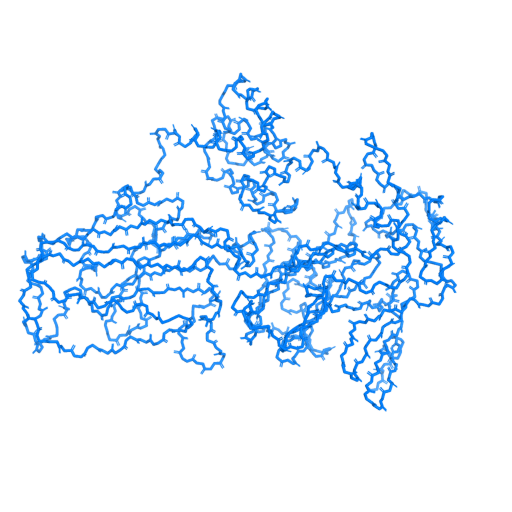1 131 ? 1.603 -20.897 10.025 1.00 80.56 131 SER A CA 1
ATOM 1054 C C . SER A 1 131 ? 1.050 -19.805 10.949 1.00 80.56 131 SER A C 1
ATOM 1056 O O . SER A 1 131 ? 1.223 -18.609 10.710 1.00 80.56 131 SER A O 1
ATOM 1058 N N . ASP A 1 132 ? 0.322 -20.216 11.990 1.00 83.00 132 ASP A N 1
ATOM 1059 C CA . ASP A 1 132 ? -0.176 -19.340 13.063 1.00 83.00 132 ASP A CA 1
ATOM 1060 C C . ASP A 1 132 ? -1.056 -18.149 12.632 1.00 83.00 132 ASP A C 1
ATOM 1062 O O . ASP A 1 132 ? -1.226 -17.182 13.391 1.00 83.00 132 ASP A O 1
ATOM 1066 N N . VAL A 1 133 ? -1.681 -18.264 11.454 1.00 84.06 133 VAL A N 1
ATOM 1067 C CA . VAL A 1 133 ? -2.590 -17.266 10.880 1.00 84.06 133 VAL A CA 1
ATOM 1068 C C . VAL A 1 133 ? -3.752 -16.976 11.833 1.00 84.06 133 VAL A C 1
ATOM 1070 O O . VAL A 1 133 ? -4.549 -17.858 12.162 1.00 84.06 133 VAL A O 1
ATOM 1073 N N . ALA A 1 134 ? -3.858 -15.726 12.282 1.00 85.81 134 ALA A N 1
ATOM 1074 C CA . ALA A 1 134 ? -4.878 -15.284 13.229 1.00 85.81 134 ALA A CA 1
ATOM 1075 C C . ALA A 1 134 ? -5.255 -13.804 13.042 1.00 85.81 134 ALA A C 1
ATOM 1077 O O . ALA A 1 134 ? -4.634 -13.061 12.283 1.00 85.81 134 ALA A O 1
ATOM 1078 N N . GLY A 1 135 ? -6.277 -13.369 13.784 1.00 82.50 135 GLY A N 1
ATOM 1079 C CA . GLY A 1 135 ? -6.774 -11.992 13.768 1.00 82.50 135 GLY A CA 1
ATOM 1080 C C . GLY A 1 135 ? -7.868 -11.744 12.735 1.00 82.50 135 GLY A C 1
ATOM 1081 O O . GLY A 1 135 ? -8.197 -12.624 11.936 1.00 82.50 135 GLY A O 1
ATOM 1082 N N . PHE A 1 136 ? -8.442 -10.539 12.769 1.00 83.19 136 PHE A N 1
ATOM 1083 C CA . PHE A 1 136 ? -9.553 -10.151 11.898 1.00 83.19 136 PHE A CA 1
ATOM 1084 C C . PHE A 1 136 ? -9.316 -10.455 10.429 1.00 83.19 136 PHE A C 1
ATOM 1086 O O . PHE A 1 136 ? -10.202 -10.963 9.750 1.00 83.19 136 PHE A O 1
ATOM 1093 N N . CYS A 1 137 ? -8.134 -10.080 9.936 1.00 80.50 137 CYS A N 1
ATOM 1094 C CA . CYS A 1 137 ? -7.869 -10.044 8.510 1.00 80.50 137 CYS A CA 1
ATOM 1095 C C . CYS A 1 137 ? -8.018 -11.432 7.891 1.00 80.50 137 CYS A C 1
ATOM 1097 O O . CYS A 1 137 ? -8.523 -11.541 6.780 1.00 80.50 137 CYS A O 1
ATOM 1099 N N . ALA A 1 138 ? -7.672 -12.478 8.646 1.00 84.12 138 ALA A N 1
ATOM 1100 C CA . ALA A 1 138 ? -7.807 -13.863 8.222 1.00 84.12 138 ALA A CA 1
ATOM 1101 C C . ALA A 1 138 ? -9.137 -14.514 8.634 1.00 84.12 138 ALA A C 1
ATOM 1103 O O . ALA A 1 138 ? -9.717 -15.278 7.862 1.00 84.12 138 ALA A O 1
ATOM 1104 N N . THR A 1 139 ? -9.625 -14.255 9.852 1.00 83.69 139 THR A N 1
ATOM 1105 C CA . THR A 1 139 ? -10.829 -14.931 10.373 1.00 83.69 139 THR A CA 1
ATOM 1106 C C . THR A 1 139 ? -12.127 -14.278 9.917 1.00 83.69 139 THR A C 1
ATOM 1108 O O . THR A 1 139 ? -13.181 -14.913 9.968 1.00 83.69 139 THR A O 1
ATOM 1111 N N . ASN A 1 140 ? -12.054 -13.025 9.463 1.00 78.75 140 ASN A N 1
ATOM 1112 C CA . ASN A 1 140 ? -13.180 -12.183 9.067 1.00 78.75 140 ASN A CA 1
ATOM 1113 C C . ASN A 1 140 ? -14.185 -11.938 10.205 1.00 78.75 140 ASN A C 1
ATOM 1115 O O . ASN A 1 140 ? -15.355 -11.659 9.954 1.00 78.75 140 ASN A O 1
ATOM 1119 N N . ASN A 1 141 ? -13.748 -12.105 11.454 1.00 80.12 141 ASN A N 1
ATOM 1120 C CA . ASN A 1 141 ? -14.609 -12.059 12.627 1.00 80.12 141 ASN A CA 1
ATOM 1121 C C . ASN A 1 141 ? -13.943 -11.231 13.729 1.00 80.12 141 ASN A C 1
ATOM 1123 O O . ASN A 1 141 ? -12.922 -11.637 14.299 1.00 80.12 141 ASN A O 1
ATOM 1127 N N . LEU A 1 142 ? -14.527 -10.075 14.047 1.00 72.81 142 LEU A N 1
ATOM 1128 C CA . LEU A 1 142 ? -14.237 -9.390 15.299 1.00 72.81 142 LEU A CA 1
ATOM 1129 C C . LEU A 1 142 ? -14.928 -10.199 16.398 1.00 72.81 142 LEU A C 1
ATOM 1131 O O . LEU A 1 142 ? -16.150 -10.234 16.464 1.00 72.81 142 LEU A O 1
ATOM 1135 N N . ASN A 1 143 ? -14.178 -10.848 17.287 1.00 69.81 143 ASN A N 1
ATOM 1136 C CA . ASN A 1 143 ? -14.780 -11.561 18.415 1.00 69.81 143 ASN A CA 1
ATOM 1137 C C . ASN A 1 143 ? -15.373 -10.557 19.423 1.00 69.81 143 ASN A C 1
ATOM 1139 O O . ASN A 1 143 ? -14.707 -10.166 20.379 1.00 69.81 143 ASN A O 1
ATOM 1143 N N . LYS A 1 144 ? -16.604 -10.095 19.173 1.00 68.62 144 LYS A N 1
ATOM 1144 C CA . LYS A 1 144 ? -17.280 -9.047 19.947 1.00 68.62 144 LYS A CA 1
ATOM 1145 C C . LYS A 1 144 ? -17.870 -9.640 21.224 1.00 68.62 144 LYS A C 1
ATOM 1147 O O . LYS A 1 144 ? -18.684 -10.560 21.164 1.00 68.62 144 LYS A O 1
ATOM 1152 N N . GLN A 1 145 ? -17.548 -9.068 22.382 1.00 59.50 145 GLN A N 1
ATOM 1153 C CA . GLN A 1 145 ? -18.362 -9.268 23.583 1.00 59.50 145 GLN A CA 1
ATOM 1154 C C . GLN A 1 145 ? -19.351 -8.103 23.729 1.00 59.50 145 GLN A C 1
ATOM 1156 O O . GLN A 1 145 ? -18.958 -6.937 23.695 1.00 59.50 145 GLN A O 1
ATOM 1161 N N . GLY A 1 146 ? -20.641 -8.422 23.880 1.00 59.28 146 GLY A N 1
ATOM 1162 C CA . GLY A 1 146 ? -21.726 -7.456 24.086 1.00 59.28 146 GLY A CA 1
ATOM 1163 C C . GLY A 1 146 ? -22.645 -7.220 22.886 1.00 59.28 146 GLY A C 1
ATOM 1164 O O . GLY A 1 146 ? -22.472 -7.815 21.825 1.00 59.28 146 GLY A O 1
ATOM 1165 N N . THR A 1 147 ? -23.676 -6.384 23.063 1.00 55.28 147 THR A N 1
ATOM 1166 C CA . THR A 1 147 ? -24.683 -6.174 22.012 1.00 55.28 147 THR A CA 1
ATOM 1167 C C . THR A 1 147 ? -24.189 -5.194 20.940 1.00 55.28 147 THR A C 1
ATOM 1169 O O . THR A 1 147 ? -23.938 -4.024 21.214 1.00 55.28 147 THR A O 1
ATOM 1172 N N . THR A 1 148 ? -24.070 -5.670 19.695 1.00 61.91 148 THR A N 1
ATOM 1173 C CA . THR A 1 148 ? -23.811 -4.842 18.496 1.00 61.91 148 THR A CA 1
ATOM 1174 C C . THR A 1 148 ? -25.014 -4.722 17.576 1.00 61.91 148 THR A C 1
ATOM 1176 O O . THR A 1 148 ? -24.940 -4.039 16.563 1.00 61.91 148 THR A O 1
ATOM 1179 N N . SER A 1 149 ? -26.144 -5.327 17.950 1.00 62.88 149 SER A N 1
ATOM 1180 C CA . SER A 1 149 ? -27.338 -5.434 17.102 1.00 62.88 149 SER A CA 1
ATOM 1181 C C . SER A 1 149 ? -27.780 -4.113 16.461 1.00 62.88 149 SER A C 1
ATOM 1183 O O . SER A 1 149 ? -28.220 -4.114 15.317 1.00 62.88 149 SER A O 1
ATOM 1185 N N . ASN A 1 150 ? -27.644 -2.974 17.153 1.00 66.62 150 ASN A N 1
ATOM 1186 C CA . ASN A 1 150 ? -27.979 -1.676 16.567 1.00 66.62 150 ASN A CA 1
ATOM 1187 C C . ASN A 1 150 ? -26.941 -1.189 15.544 1.00 66.62 150 ASN A C 1
ATOM 1189 O O . ASN A 1 150 ? -27.321 -0.614 14.530 1.00 66.62 150 ASN A O 1
ATOM 1193 N N . THR A 1 151 ? -25.658 -1.434 15.795 1.00 63.53 151 THR A N 1
ATOM 1194 C CA . THR A 1 151 ? -24.552 -1.150 14.871 1.00 63.53 151 THR A CA 1
ATOM 1195 C C . THR A 1 151 ? -24.709 -1.969 13.590 1.00 63.53 151 THR A C 1
ATOM 1197 O O . THR A 1 151 ? -24.697 -1.408 12.497 1.00 63.53 151 THR A O 1
ATOM 1200 N N . ASP A 1 152 ? -24.981 -3.269 13.736 1.00 64.50 152 ASP A N 1
ATOM 1201 C CA . ASP A 1 152 ? -25.172 -4.196 12.617 1.00 64.50 152 ASP A CA 1
ATOM 1202 C C . ASP A 1 152 ? -26.430 -3.820 11.793 1.00 64.50 152 ASP A C 1
ATOM 1204 O O . ASP A 1 152 ? -26.446 -3.927 10.567 1.00 64.50 152 ASP A O 1
ATOM 1208 N N . LEU A 1 153 ? -27.489 -3.301 12.437 1.00 59.47 153 LEU A N 1
ATOM 1209 C CA . LEU A 1 153 ? -28.695 -2.772 11.771 1.00 59.47 153 LEU A CA 1
ATOM 1210 C C . LEU A 1 153 ? -28.461 -1.439 11.042 1.00 59.47 153 LEU A C 1
ATOM 1212 O O . LEU A 1 153 ? -29.042 -1.197 9.984 1.00 59.47 153 LEU A O 1
ATOM 1216 N N . VAL A 1 154 ? -27.641 -0.554 11.612 1.00 56.19 154 VAL A N 1
ATOM 1217 C CA . VAL A 1 154 ? -27.260 0.722 10.988 1.00 56.19 154 VAL A CA 1
ATOM 1218 C C . VAL A 1 154 ? -26.457 0.487 9.704 1.00 56.19 154 VAL A C 1
ATOM 1220 O O . VAL A 1 154 ? -26.625 1.238 8.742 1.00 56.19 154 VAL A O 1
ATOM 1223 N N . GLU A 1 155 ? -25.618 -0.549 9.682 1.00 59.09 155 GLU A N 1
ATOM 1224 C CA . GLU A 1 155 ? -24.768 -0.899 8.543 1.00 59.09 155 GLU A CA 1
ATOM 1225 C C . GLU A 1 155 ? -25.476 -1.771 7.500 1.00 59.09 155 GLU A C 1
ATOM 1227 O O . GLU A 1 155 ? -25.457 -1.421 6.326 1.00 59.09 155 GLU A O 1
ATOM 1232 N N . SER A 1 156 ? -26.178 -2.840 7.902 1.00 54.66 156 SER A N 1
ATOM 1233 C CA . SER A 1 156 ? -26.942 -3.699 6.970 1.00 54.66 156 SER A CA 1
ATOM 1234 C C . SER A 1 156 ? -28.036 -2.954 6.205 1.00 54.66 156 SER A C 1
ATOM 1236 O O . SER A 1 156 ? -28.529 -3.426 5.183 1.00 54.66 156 SER A O 1
ATOM 1238 N N . GLY A 1 157 ? -28.433 -1.788 6.707 1.00 50.41 157 GLY A N 1
ATOM 1239 C CA . GLY A 1 157 ? -29.355 -0.902 6.031 1.00 50.41 157 GLY A CA 1
ATOM 1240 C C . GLY A 1 157 ? -28.704 0.246 5.253 1.00 50.41 157 GLY A C 1
ATOM 1241 O O . GLY A 1 157 ? -29.431 1.040 4.666 1.00 50.41 157 GLY A O 1
ATOM 1242 N N . ASP A 1 158 ? -27.374 0.384 5.264 1.00 49.97 158 ASP A N 1
ATOM 1243 C CA . ASP A 1 158 ? -26.618 1.430 4.552 1.00 49.97 158 ASP A CA 1
ATOM 1244 C C . ASP A 1 158 ? -26.983 2.896 4.925 1.00 49.97 158 ASP A C 1
ATOM 1246 O O . ASP A 1 158 ? -26.443 3.881 4.405 1.00 49.97 158 ASP A O 1
ATOM 1250 N N . TRP A 1 159 ? -27.891 3.073 5.889 1.00 51.41 159 TRP A N 1
ATOM 1251 C CA . TRP A 1 159 ? -28.686 4.289 6.077 1.00 51.41 159 TRP A CA 1
ATOM 1252 C C . TRP A 1 159 ? -27.892 5.492 6.587 1.00 51.41 159 TRP A C 1
ATOM 1254 O O . TRP A 1 159 ? -28.298 6.637 6.380 1.00 51.41 159 TRP A O 1
ATOM 1264 N N . CYS A 1 160 ? -26.778 5.252 7.280 1.00 49.34 160 CYS A N 1
ATOM 1265 C CA . CYS A 1 160 ? -25.985 6.318 7.891 1.00 49.34 160 CYS A CA 1
ATOM 1266 C C . CYS A 1 160 ? -24.865 6.861 7.006 1.00 49.34 160 CYS A C 1
ATOM 1268 O O . CYS A 1 160 ? -24.388 7.965 7.276 1.00 49.34 160 CYS A O 1
ATOM 1270 N N . HIS A 1 161 ? -24.462 6.116 5.971 1.00 46.34 161 HIS A N 1
ATOM 1271 C CA . HIS A 1 161 ? -23.302 6.458 5.135 1.00 46.34 161 HIS A CA 1
ATOM 1272 C C . HIS A 1 161 ? -23.661 6.731 3.681 1.00 46.34 161 HIS A C 1
ATOM 1274 O O . HIS A 1 161 ? -22.906 7.430 3.008 1.00 46.34 161 HIS A O 1
ATOM 1280 N N . GLN A 1 162 ? -24.830 6.295 3.208 1.00 44.22 162 GLN A N 1
ATOM 1281 C CA . GLN A 1 162 ? -25.276 6.600 1.852 1.00 44.22 162 GLN A CA 1
ATOM 1282 C C . GLN A 1 162 ? -25.845 8.022 1.744 1.00 44.22 162 GLN A C 1
ATOM 1284 O O . GLN A 1 162 ? -27.047 8.259 1.603 1.00 44.22 162 GLN A O 1
ATOM 1289 N N . ARG A 1 163 ? -24.953 9.020 1.782 1.00 47.34 163 ARG A N 1
ATOM 1290 C CA . ARG A 1 163 ? -25.238 10.313 1.157 1.00 47.34 163 ARG A CA 1
ATOM 1291 C C . ARG A 1 163 ? -25.072 10.185 -0.359 1.00 47.34 163 ARG A C 1
ATOM 1293 O O . ARG A 1 163 ? -23.969 10.021 -0.865 1.00 47.34 163 ARG A O 1
ATOM 1300 N N . LYS A 1 164 ? -26.194 10.419 -1.035 1.00 47.28 164 LYS A N 1
ATOM 1301 C CA . LYS A 1 164 ? -26.461 10.658 -2.467 1.00 47.28 164 LYS A CA 1
ATOM 1302 C C . LYS A 1 164 ? -25.674 11.810 -3.145 1.00 47.28 164 LYS A C 1
ATOM 1304 O O . LYS A 1 164 ? -26.160 12.398 -4.098 1.00 47.28 164 LYS A O 1
ATOM 1309 N N . LYS A 1 165 ? -24.536 12.227 -2.585 1.00 45.25 165 LYS A N 1
ATOM 1310 C CA . LYS A 1 165 ? -23.609 13.180 -3.221 1.00 45.25 165 LYS A CA 1
ATOM 1311 C C . LYS A 1 165 ? -22.205 12.594 -3.184 1.00 45.25 165 LYS A C 1
ATOM 1313 O O . LYS A 1 165 ? -21.663 12.268 -4.220 1.00 45.25 165 LYS A O 1
ATOM 1318 N N . ASN A 1 166 ? -21.703 12.273 -1.995 1.00 51.78 166 ASN A N 1
ATOM 1319 C CA . ASN A 1 166 ? -20.351 11.735 -1.844 1.00 51.78 166 ASN A CA 1
ATOM 1320 C C . ASN A 1 166 ? -20.215 10.257 -2.252 1.00 51.78 166 ASN A C 1
ATOM 1322 O O . ASN A 1 166 ? -19.099 9.827 -2.505 1.00 51.78 166 ASN A O 1
ATOM 1326 N N . PHE A 1 167 ? -21.297 9.463 -2.292 1.00 54.25 167 PHE A N 1
ATOM 1327 C CA . PHE A 1 167 ? -21.214 8.114 -2.869 1.00 54.25 167 PHE A CA 1
ATOM 1328 C C . PHE A 1 167 ? -20.982 8.194 -4.372 1.00 54.25 167 PHE A C 1
ATOM 1330 O O . PHE A 1 167 ? -20.099 7.507 -4.854 1.00 54.25 167 PHE A O 1
ATOM 1337 N N . ASP A 1 168 ? -21.690 9.083 -5.073 1.00 57.00 168 ASP A N 1
ATOM 1338 C CA . ASP A 1 168 ? -21.452 9.301 -6.497 1.00 57.00 168 ASP A CA 1
ATOM 1339 C C . ASP A 1 168 ? -20.069 9.912 -6.723 1.00 57.00 168 ASP A C 1
ATOM 1341 O O . ASP A 1 168 ? -19.424 9.495 -7.658 1.00 57.00 168 ASP A O 1
ATOM 1345 N N . GLU A 1 169 ? -19.555 10.794 -5.854 1.00 64.75 169 GLU A N 1
ATOM 1346 C CA . GLU A 1 169 ? -18.173 11.319 -5.953 1.00 64.75 169 GLU A CA 1
ATOM 1347 C C . GLU A 1 169 ? -17.099 10.257 -5.667 1.00 64.75 169 GLU A C 1
ATOM 1349 O O . GLU A 1 169 ? -16.048 10.252 -6.297 1.00 64.75 169 GLU A O 1
ATOM 1354 N N . VAL A 1 170 ? -17.332 9.360 -4.700 1.00 63.16 170 VAL A N 1
ATOM 1355 C CA . VAL A 1 170 ? -16.403 8.264 -4.392 1.00 63.16 170 VAL A CA 1
ATOM 1356 C C . VAL A 1 170 ? -16.479 7.189 -5.461 1.00 63.16 170 VAL A C 1
ATOM 1358 O O . VAL A 1 170 ? -15.437 6.712 -5.876 1.00 63.16 170 VAL A O 1
ATOM 1361 N N . LEU A 1 171 ? -17.669 6.826 -5.932 1.00 62.81 171 LEU A N 1
ATOM 1362 C CA . LEU A 1 171 ? -17.847 5.909 -7.052 1.00 62.81 171 LEU A CA 1
ATOM 1363 C C . LEU A 1 171 ? -17.233 6.519 -8.316 1.00 62.81 171 LEU A C 1
ATOM 1365 O O . LEU A 1 171 ? -16.389 5.885 -8.924 1.00 62.81 171 LEU A O 1
ATOM 1369 N N . ALA A 1 172 ? -17.538 7.783 -8.620 1.00 69.06 172 ALA A N 1
ATOM 1370 C CA . ALA A 1 172 ? -16.901 8.546 -9.688 1.00 69.06 172 ALA A CA 1
ATOM 1371 C C . ALA A 1 172 ? -15.390 8.511 -9.561 1.00 69.06 172 ALA A C 1
ATOM 1373 O O . ALA A 1 172 ? -14.735 8.116 -10.500 1.00 69.06 172 ALA A O 1
ATOM 1374 N N . GLY A 1 173 ? -14.827 8.862 -8.403 1.00 70.50 173 GLY A N 1
ATOM 1375 C CA . GLY A 1 173 ? -13.384 8.838 -8.200 1.00 70.50 173 GLY A CA 1
ATOM 1376 C C . GLY A 1 173 ? -12.792 7.435 -8.344 1.00 70.50 173 GLY A C 1
ATOM 1377 O O . GLY A 1 173 ? -11.724 7.283 -8.923 1.00 70.50 173 GLY A O 1
ATOM 1378 N N . ARG A 1 174 ? -13.478 6.394 -7.855 1.00 68.56 174 ARG A N 1
ATOM 1379 C CA . ARG A 1 174 ? -13.041 4.997 -8.007 1.00 68.56 174 ARG A CA 1
ATOM 1380 C C . ARG A 1 174 ? -12.972 4.600 -9.471 1.00 68.56 174 ARG A C 1
ATOM 1382 O O . ARG A 1 174 ? -11.982 3.998 -9.864 1.00 68.56 174 ARG A O 1
ATOM 1389 N N . GLU A 1 175 ? -13.979 4.968 -10.252 1.00 69.75 175 GLU A N 1
ATOM 1390 C CA . GLU A 1 175 ? -14.022 4.665 -11.678 1.00 69.75 175 GLU A CA 1
ATOM 1391 C C . GLU A 1 175 ? -13.062 5.580 -12.477 1.00 69.75 175 GLU A C 1
ATOM 1393 O O . GLU A 1 175 ? -12.240 5.094 -13.244 1.00 69.75 175 GLU A O 1
ATOM 1398 N N . MET A 1 176 ? -13.068 6.898 -12.231 1.00 73.50 176 MET A N 1
ATOM 1399 C CA . MET A 1 176 ? -12.215 7.913 -12.882 1.00 73.50 176 MET A CA 1
ATOM 1400 C C . MET A 1 176 ? -10.721 7.658 -12.670 1.00 73.50 176 MET A C 1
ATOM 1402 O O . MET A 1 176 ? -9.911 8.018 -13.519 1.00 73.50 176 MET A O 1
ATOM 1406 N N . CYS A 1 177 ? -10.354 7.080 -11.528 1.00 69.75 177 CYS A N 1
ATOM 1407 C CA . CYS A 1 177 ? -8.966 6.818 -11.153 1.00 69.75 177 CYS A CA 1
ATOM 1408 C C . CYS A 1 177 ? -8.635 5.328 -11.104 1.00 69.75 177 CYS A C 1
ATOM 1410 O O . CYS A 1 177 ? -7.603 4.971 -10.537 1.00 69.75 177 CYS A O 1
ATOM 1412 N N . ASN A 1 178 ? -9.520 4.474 -11.636 1.00 64.56 178 ASN A N 1
ATOM 1413 C CA . ASN A 1 178 ? -9.398 3.015 -11.649 1.00 64.56 178 ASN A CA 1
ATOM 1414 C C . ASN A 1 178 ? -8.952 2.414 -10.296 1.00 64.56 178 ASN A C 1
ATOM 1416 O O . ASN A 1 178 ? -8.180 1.462 -10.217 1.00 64.56 178 ASN A O 1
ATOM 1420 N N . SER A 1 179 ? -9.417 2.997 -9.191 1.00 61.22 179 SER A N 1
ATOM 1421 C CA . SER A 1 179 ? -9.006 2.625 -7.840 1.00 61.22 179 SER A CA 1
ATOM 1422 C C . SER A 1 179 ? -10.202 2.070 -7.089 1.00 61.22 179 SER A C 1
ATOM 1424 O O . SER A 1 179 ? -10.968 2.809 -6.477 1.00 61.22 179 SER A O 1
ATOM 1426 N N . LYS A 1 180 ? -10.352 0.740 -7.064 1.00 47.75 180 LYS A N 1
ATOM 1427 C CA . LYS A 1 180 ? -11.458 0.055 -6.359 1.00 47.75 180 LYS A CA 1
ATOM 1428 C C . LYS A 1 180 ? -11.481 0.330 -4.845 1.00 47.75 180 LYS A C 1
ATOM 1430 O O . LYS A 1 180 ? -12.499 0.102 -4.184 1.00 47.75 180 LYS A O 1
ATOM 1435 N N . PHE A 1 181 ? -10.380 0.839 -4.291 1.00 46.12 181 PHE A N 1
ATOM 1436 C CA . PHE A 1 181 ? -10.192 1.096 -2.862 1.00 46.12 181 PHE A CA 1
ATOM 1437 C C . PHE A 1 181 ? -10.211 2.580 -2.487 1.00 46.12 181 PHE A C 1
ATOM 1439 O O . PHE A 1 181 ? -10.036 2.906 -1.310 1.00 46.12 181 PHE A O 1
ATOM 1446 N N . LEU A 1 182 ? -10.482 3.478 -3.441 1.00 52.56 182 LEU A N 1
ATOM 1447 C CA . LEU A 1 182 ? -10.448 4.911 -3.187 1.00 52.56 182 LEU A CA 1
ATOM 1448 C C . LEU A 1 182 ? -11.413 5.297 -2.059 1.00 52.56 182 LEU A C 1
ATOM 1450 O O . LEU A 1 182 ? -12.619 5.004 -2.091 1.00 52.56 182 LEU A O 1
ATOM 1454 N N . GLN A 1 183 ? -10.853 5.936 -1.033 1.00 58.19 183 GLN A N 1
ATOM 1455 C CA . GLN A 1 183 ? -11.598 6.546 0.062 1.00 58.19 183 GLN A CA 1
ATOM 1456 C C . GLN A 1 183 ? -11.776 8.043 -0.194 1.00 58.19 183 GLN A C 1
ATOM 1458 O O . GLN A 1 183 ? -11.029 8.647 -0.956 1.00 58.19 183 GLN A O 1
ATOM 1463 N N . HIS A 1 184 ? -12.727 8.671 0.503 1.00 56.34 184 HIS A N 1
ATOM 1464 C CA . HIS A 1 184 ? -13.020 10.099 0.333 1.00 56.34 184 HIS A CA 1
ATOM 1465 C C . HIS A 1 184 ? -11.786 11.004 0.540 1.00 56.34 184 HIS A C 1
ATOM 1467 O O . HIS A 1 184 ? -11.656 12.013 -0.142 1.00 56.34 184 HIS A O 1
ATOM 1473 N N . GLY A 1 185 ? -10.854 10.630 1.428 1.00 51.59 185 GLY A N 1
ATOM 1474 C CA . GLY A 1 185 ? -9.584 11.350 1.607 1.00 51.59 185 GLY A CA 1
ATOM 1475 C C . GLY A 1 185 ? -8.655 11.275 0.386 1.00 51.59 185 GLY A C 1
ATOM 1476 O O . GLY A 1 185 ? -8.009 12.260 0.049 1.00 51.59 185 GLY A O 1
ATOM 1477 N N . GLY A 1 186 ? -8.673 10.152 -0.338 1.00 55.38 186 GLY A N 1
ATOM 1478 C CA . GLY A 1 186 ? -7.892 9.946 -1.561 1.00 55.38 186 GLY A CA 1
ATOM 1479 C C . GLY A 1 186 ? -8.463 10.647 -2.796 1.00 55.38 186 GLY A C 1
ATOM 1480 O O . GLY A 1 186 ? -7.764 10.759 -3.799 1.00 55.38 186 GLY A O 1
ATOM 1481 N N . LEU A 1 187 ? -9.696 11.170 -2.732 1.00 68.69 187 LEU A N 1
ATOM 1482 C CA . LEU A 1 187 ? -10.327 11.848 -3.870 1.00 68.69 187 LEU A CA 1
ATOM 1483 C C . LEU A 1 187 ? -9.525 13.046 -4.363 1.00 68.69 187 LEU A C 1
ATOM 1485 O O . LEU A 1 187 ? -9.483 13.281 -5.559 1.00 68.69 187 LEU A O 1
ATOM 1489 N N . SER A 1 188 ? -8.856 13.785 -3.475 1.00 70.00 188 SER A N 1
ATOM 1490 C CA . SER A 1 188 ? -8.074 14.949 -3.906 1.00 70.00 188 SER A CA 1
ATOM 1491 C C . SER A 1 188 ? -6.870 14.550 -4.763 1.00 70.00 188 SER A C 1
ATOM 1493 O O . SER A 1 188 ? -6.571 15.241 -5.730 1.00 70.00 188 SER A O 1
ATOM 1495 N N . GLY A 1 189 ? -6.195 13.446 -4.421 1.00 68.31 189 GLY A N 1
ATOM 1496 C CA . GLY A 1 189 ? -5.086 12.909 -5.215 1.00 68.31 189 GLY A CA 1
ATOM 1497 C C . GLY A 1 189 ? -5.575 12.245 -6.500 1.00 68.31 189 GLY A C 1
ATOM 1498 O O . GLY A 1 189 ? -4.990 12.442 -7.556 1.00 68.31 189 GLY A O 1
ATOM 1499 N N . CYS A 1 190 ? -6.704 11.538 -6.428 1.00 79.06 190 CYS A N 1
ATOM 1500 C CA . CYS A 1 190 ? -7.367 10.974 -7.598 1.00 79.06 190 CYS A CA 1
ATOM 1501 C C . CYS A 1 190 ? -7.785 12.060 -8.598 1.00 79.06 190 CYS A C 1
ATOM 1503 O O . CYS A 1 190 ? -7.413 11.984 -9.761 1.00 79.06 190 CYS A O 1
ATOM 1505 N N . PHE A 1 191 ? -8.484 13.111 -8.166 1.00 81.31 191 PHE A N 1
ATOM 1506 C CA . PHE A 1 191 ? -8.887 14.197 -9.060 1.00 81.31 191 PHE A CA 1
ATOM 1507 C C . PHE A 1 191 ? -7.691 14.964 -9.613 1.00 81.31 191 PHE A C 1
ATOM 1509 O O . PHE A 1 191 ? -7.749 15.394 -10.756 1.00 81.31 191 PHE A O 1
ATOM 1516 N N . ALA A 1 192 ? -6.597 15.082 -8.857 1.00 74.31 192 ALA A N 1
ATOM 1517 C CA . ALA A 1 192 ? -5.343 15.595 -9.396 1.00 74.31 192 ALA A CA 1
ATOM 1518 C C . ALA A 1 192 ? -4.775 14.681 -10.492 1.00 74.31 192 ALA A C 1
ATOM 1520 O O . ALA A 1 192 ? -4.390 15.179 -11.536 1.00 74.31 192 ALA A O 1
ATOM 1521 N N . ASN A 1 193 ? -4.788 13.360 -10.313 1.00 72.19 193 ASN A N 1
ATOM 1522 C CA . ASN A 1 193 ? -4.335 12.427 -11.348 1.00 72.19 193 ASN A CA 1
ATOM 1523 C C . ASN A 1 193 ? -5.253 12.440 -12.588 1.00 72.19 193 ASN A C 1
ATOM 1525 O O . ASN A 1 193 ? -4.793 12.476 -13.722 1.00 72.19 193 ASN A O 1
ATOM 1529 N N . PHE A 1 194 ? -6.571 12.472 -12.386 1.00 80.19 194 PHE A N 1
ATOM 1530 C CA . PHE A 1 194 ? -7.536 12.641 -13.471 1.00 80.19 194 PHE A CA 1
ATOM 1531 C C . PHE A 1 194 ? -7.275 13.954 -14.221 1.00 80.19 194 PHE A C 1
ATOM 1533 O O . PHE A 1 194 ? -7.067 13.945 -15.430 1.00 80.19 194 PHE A O 1
ATOM 1540 N N . CYS A 1 195 ? -7.185 15.074 -13.499 1.00 79.94 195 CYS A N 1
ATOM 1541 C CA . CYS A 1 195 ? -6.920 16.377 -14.095 1.00 79.94 195 CYS A CA 1
ATOM 1542 C C . CYS A 1 195 ? -5.516 16.493 -14.723 1.00 79.94 195 CYS A C 1
ATOM 1544 O O . CYS A 1 195 ? -5.259 17.436 -15.452 1.00 79.94 195 CYS A O 1
ATOM 1546 N N . SER A 1 196 ? -4.567 15.595 -14.453 1.00 71.62 196 SER A N 1
ATOM 1547 C CA . SER A 1 196 ? -3.241 15.665 -15.086 1.00 71.62 196 SER A CA 1
ATOM 1548 C C . SER A 1 196 ? -3.169 14.851 -16.371 1.00 71.62 196 SER A C 1
ATOM 1550 O O . SER A 1 196 ? -2.303 15.111 -17.201 1.00 71.62 196 SER A O 1
ATOM 1552 N N . ASN A 1 197 ? -4.061 13.871 -16.529 1.00 66.62 197 ASN A N 1
ATOM 1553 C CA . ASN A 1 197 ? -4.002 12.896 -17.616 1.00 66.62 197 ASN A CA 1
ATOM 1554 C C . ASN A 1 197 ? -4.948 13.212 -18.780 1.00 66.62 197 ASN A C 1
ATOM 1556 O O . ASN A 1 197 ? -4.785 12.636 -19.850 1.00 66.62 197 ASN A O 1
ATOM 1560 N N . TYR A 1 198 ? -5.911 14.122 -18.603 1.00 68.25 198 TYR A N 1
ATOM 1561 C CA . TYR A 1 198 ? -6.882 14.465 -19.646 1.00 68.25 198 TYR A CA 1
ATOM 1562 C C . TYR A 1 198 ? -6.834 15.954 -20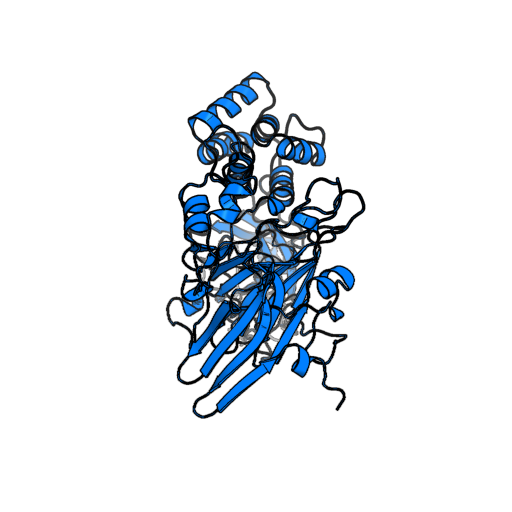.007 1.00 68.25 198 TYR A C 1
ATOM 1564 O O . TYR A 1 198 ? -6.294 16.778 -19.274 1.00 68.25 198 TYR A O 1
ATOM 1572 N N . TYR A 1 199 ? -7.354 16.304 -21.183 1.00 65.31 199 TYR A N 1
ATOM 1573 C CA . TYR A 1 199 ? -7.467 17.689 -21.639 1.00 65.31 199 TYR A CA 1
ATOM 1574 C C . TYR A 1 199 ? -8.842 18.259 -21.278 1.00 65.31 199 TYR A C 1
ATOM 1576 O O . TYR A 1 199 ? -9.857 17.604 -21.522 1.00 65.31 199 TYR A O 1
ATOM 1584 N N . PHE A 1 200 ? -8.878 19.489 -20.748 1.00 73.94 200 PHE A N 1
ATOM 1585 C CA . PHE A 1 200 ? -10.111 20.130 -20.283 1.00 73.94 200 PHE A CA 1
ATOM 1586 C C . PHE A 1 200 ? -10.365 21.458 -21.000 1.00 73.94 200 PHE A C 1
ATOM 1588 O O . PHE A 1 200 ? -9.755 22.468 -20.654 1.00 73.94 200 PHE A O 1
ATOM 1595 N N . PRO A 1 201 ? -11.287 21.505 -21.973 1.00 67.69 201 PRO A N 1
ATOM 1596 C CA . PRO A 1 201 ? -11.489 22.686 -22.805 1.00 67.69 201 PRO A CA 1
ATOM 1597 C C . PRO A 1 201 ? -12.147 23.866 -22.070 1.00 67.69 201 PRO A C 1
ATOM 1599 O O . PRO A 1 201 ? -12.121 24.979 -22.587 1.00 67.69 201 PRO A O 1
ATOM 1602 N N . ASN A 1 202 ? -12.736 23.643 -20.888 1.00 78.19 202 ASN A N 1
ATOM 1603 C CA . ASN A 1 202 ? -13.430 24.678 -20.109 1.00 78.19 202 ASN A CA 1
ATOM 1604 C C . ASN A 1 202 ? -12.645 25.212 -18.907 1.00 78.19 202 ASN A C 1
ATOM 1606 O O . ASN A 1 202 ? -13.166 26.066 -18.187 1.00 78.19 202 ASN A O 1
ATOM 1610 N N . TYR A 1 203 ? -11.440 24.702 -18.650 1.00 82.06 203 TYR A N 1
ATOM 1611 C CA . TYR A 1 203 ? -10.639 25.123 -17.505 1.00 82.06 203 TYR A CA 1
ATOM 1612 C C . TYR A 1 203 ? -9.355 25.794 -17.977 1.00 82.06 203 TYR A C 1
ATOM 1614 O O . TYR A 1 203 ? -8.628 25.257 -18.808 1.00 82.06 203 TYR A O 1
ATOM 1622 N N . ASP A 1 204 ? -9.077 26.973 -17.419 1.00 78.75 204 ASP A N 1
ATOM 1623 C CA . ASP A 1 204 ? -7.888 27.763 -17.752 1.00 78.75 204 ASP A CA 1
ATOM 1624 C C . ASP A 1 204 ? -6.601 27.139 -17.179 1.00 78.75 204 ASP A C 1
ATOM 1626 O O . ASP A 1 204 ? -5.495 27.458 -17.623 1.00 78.75 204 ASP A O 1
ATOM 1630 N N . SER A 1 205 ? -6.732 26.248 -16.190 1.00 80.38 205 SER A N 1
ATOM 1631 C CA . SER A 1 205 ? -5.617 25.560 -15.547 1.00 80.38 205 SER A CA 1
ATOM 1632 C C . SER A 1 205 ? -5.987 24.173 -15.014 1.00 80.38 205 SER A C 1
ATOM 1634 O O . SER A 1 205 ? -7.154 23.830 -14.804 1.00 80.38 205 SER A O 1
ATOM 1636 N N . PHE A 1 206 ? -4.947 23.384 -14.747 1.00 77.25 206 PHE A N 1
ATOM 1637 C CA . PHE A 1 206 ? -5.023 22.115 -14.028 1.00 77.25 206 PHE A CA 1
ATOM 1638 C C . PHE A 1 206 ? -5.687 22.268 -12.650 1.00 77.25 206 PHE A C 1
ATOM 1640 O O . PHE A 1 206 ? -6.560 21.485 -12.269 1.00 77.25 206 PHE A O 1
ATOM 1647 N N . GLU A 1 207 ? -5.307 23.305 -11.905 1.00 82.94 207 GLU A N 1
ATOM 1648 C CA . GLU A 1 207 ? -5.852 23.605 -10.587 1.00 82.94 207 GLU A CA 1
ATOM 1649 C C . GLU A 1 207 ? -7.350 23.931 -10.646 1.00 82.94 207 GLU A C 1
ATOM 1651 O O . GLU A 1 207 ? -8.100 23.497 -9.766 1.00 82.94 207 GLU A O 1
ATOM 1656 N N . ASP A 1 208 ? -7.804 24.626 -11.693 1.00 84.69 208 ASP A N 1
ATOM 1657 C CA . ASP A 1 208 ? -9.223 24.936 -11.891 1.00 84.69 208 ASP A CA 1
ATOM 1658 C C . ASP A 1 208 ? -10.048 23.670 -12.157 1.00 84.69 208 ASP A C 1
ATOM 1660 O O . ASP A 1 208 ? -11.134 23.522 -11.590 1.00 84.69 208 ASP A O 1
ATOM 1664 N N . CYS A 1 209 ? -9.498 22.710 -12.914 1.00 84.31 209 CYS A N 1
ATOM 1665 C CA . CYS A 1 209 ? -10.099 21.384 -13.091 1.00 84.31 209 CYS A CA 1
ATOM 1666 C C . CYS A 1 209 ? -10.271 20.662 -11.749 1.00 84.31 209 CYS A C 1
ATOM 1668 O O . CYS A 1 209 ? -11.375 20.222 -11.415 1.00 84.31 209 CYS A O 1
ATOM 1670 N N . ILE A 1 210 ? -9.212 20.589 -10.929 1.00 81.38 210 ILE A N 1
ATOM 1671 C CA . ILE A 1 210 ? -9.279 19.909 -9.624 1.00 81.38 210 ILE A CA 1
ATOM 1672 C C . ILE A 1 210 ? -10.347 20.555 -8.743 1.00 81.38 210 ILE A C 1
ATOM 1674 O O . ILE A 1 210 ? -11.135 19.860 -8.096 1.00 81.38 210 ILE A O 1
ATOM 1678 N N . VAL A 1 211 ? -10.373 21.889 -8.695 1.00 86.50 211 VAL A N 1
ATOM 1679 C CA . VAL A 1 211 ? -11.339 22.638 -7.887 1.00 86.50 211 VAL A CA 1
ATOM 1680 C C . VAL A 1 211 ? -12.765 22.373 -8.370 1.00 86.50 211 VAL A C 1
ATOM 1682 O O . VAL A 1 211 ? -13.647 22.147 -7.538 1.00 86.50 211 VAL A O 1
ATOM 1685 N N . ALA A 1 212 ? -13.003 22.348 -9.680 1.00 84.81 212 ALA A N 1
ATOM 1686 C CA . ALA A 1 212 ? -14.325 22.110 -10.243 1.00 84.81 212 ALA A CA 1
ATOM 1687 C C . ALA A 1 212 ? -14.824 20.675 -9.997 1.00 84.81 212 ALA A C 1
ATOM 1689 O O . ALA A 1 212 ? -15.915 20.497 -9.445 1.00 84.81 212 ALA A O 1
ATOM 1690 N N . VAL A 1 213 ? -14.002 19.657 -10.285 1.00 84.69 213 VAL A N 1
ATOM 1691 C CA . VAL A 1 213 ? -14.320 18.236 -10.033 1.00 84.69 213 VAL A CA 1
ATOM 1692 C C . VAL A 1 213 ? -14.525 17.967 -8.539 1.00 84.69 213 VAL A C 1
ATOM 1694 O O . VAL A 1 213 ? -15.373 17.165 -8.149 1.00 84.69 213 VAL A O 1
ATOM 1697 N N . ARG A 1 214 ? -13.807 18.673 -7.662 1.00 81.81 214 ARG A N 1
ATOM 1698 C CA . ARG A 1 214 ? -13.984 18.544 -6.211 1.00 81.81 214 ARG A CA 1
ATOM 1699 C C . ARG A 1 214 ? -15.262 19.205 -5.695 1.00 81.81 214 ARG A C 1
ATOM 1701 O O . ARG A 1 214 ? -15.838 18.728 -4.719 1.00 81.81 214 ARG A O 1
ATOM 1708 N N . ASN A 1 215 ? -15.672 20.323 -6.288 1.00 82.50 215 ASN A N 1
ATOM 1709 C CA . ASN A 1 215 ? -16.841 21.079 -5.833 1.00 82.50 215 ASN A CA 1
ATOM 1710 C C . ASN A 1 215 ? -18.162 20.415 -6.246 1.00 82.50 215 ASN A C 1
ATOM 1712 O O . ASN A 1 215 ? -19.144 20.474 -5.498 1.00 82.50 215 ASN A O 1
ATOM 1716 N N . ASP A 1 216 ? -18.188 19.799 -7.425 1.00 86.69 216 ASP A N 1
ATOM 1717 C CA . ASP A 1 216 ? -19.312 19.020 -7.933 1.00 86.69 216 ASP A CA 1
ATOM 1718 C C . ASP A 1 216 ? -18.773 17.988 -8.925 1.00 86.69 216 ASP A C 1
ATOM 1720 O O . ASP A 1 216 ? -18.603 18.304 -10.093 1.00 86.69 216 ASP A O 1
ATOM 1724 N N . THR A 1 217 ? -18.484 16.761 -8.483 1.00 84.69 217 THR A N 1
ATOM 1725 C CA . THR A 1 217 ? -17.805 15.767 -9.336 1.00 84.69 217 THR A CA 1
ATOM 1726 C C . THR A 1 217 ? -18.567 15.442 -10.610 1.00 84.69 217 THR A C 1
ATOM 1728 O O . THR A 1 217 ? -17.943 15.277 -11.649 1.00 84.69 217 THR A O 1
ATOM 1731 N N . LEU A 1 218 ? -19.902 15.436 -10.577 1.00 85.06 218 LEU A N 1
ATOM 1732 C CA . LEU A 1 218 ? -20.711 15.225 -11.775 1.00 85.06 218 LEU A CA 1
ATOM 1733 C C . LEU A 1 218 ? -20.567 16.395 -12.758 1.00 85.06 218 LEU A C 1
ATOM 1735 O O . LEU A 1 218 ? -20.325 16.191 -13.947 1.00 85.06 218 LEU A O 1
ATOM 1739 N N . THR A 1 219 ? -20.739 17.625 -12.269 1.00 87.44 219 THR A N 1
ATOM 1740 C CA . THR A 1 219 ? -20.641 18.818 -13.120 1.00 87.44 219 THR A CA 1
ATOM 1741 C C . THR A 1 219 ? -19.216 19.049 -13.596 1.00 87.44 219 THR A C 1
ATOM 1743 O O . THR A 1 219 ? -19.016 19.217 -14.792 1.00 87.44 219 THR A O 1
ATOM 1746 N N . GLY A 1 220 ? -18.251 18.978 -12.687 1.00 87.50 220 GLY A N 1
ATOM 1747 C CA . GLY A 1 220 ? -16.840 19.167 -12.958 1.00 87.50 220 GLY A CA 1
ATOM 1748 C C . GLY A 1 220 ? -16.274 18.112 -13.899 1.00 87.50 220 GLY A C 1
ATOM 1749 O O . GLY A 1 220 ? -15.516 18.469 -14.785 1.00 87.50 220 GLY A O 1
ATOM 1750 N N . PHE A 1 221 ? -16.685 16.839 -13.797 1.00 88.38 221 PHE A N 1
ATOM 1751 C CA . PHE A 1 221 ? -16.322 15.824 -14.795 1.00 88.38 221 PHE A CA 1
ATOM 1752 C C . PHE A 1 221 ? -16.893 16.162 -16.177 1.00 88.38 221 PHE A C 1
ATOM 1754 O O . PHE A 1 221 ? -16.169 16.156 -17.162 1.00 88.38 221 PHE A O 1
ATOM 1761 N N . CYS A 1 222 ? -18.182 16.488 -16.284 1.00 88.06 222 CYS A N 1
ATOM 1762 C CA . CYS A 1 222 ? -18.773 16.768 -17.594 1.00 88.06 222 CYS A CA 1
ATOM 1763 C C . CYS A 1 222 ? -18.237 18.059 -18.232 1.00 88.06 222 CYS A C 1
ATOM 1765 O O . CYS A 1 222 ? -18.069 18.110 -19.445 1.00 88.06 222 CYS A O 1
ATOM 1767 N N . GLU A 1 223 ? -17.944 19.081 -17.428 1.00 86.56 223 GLU A N 1
ATOM 1768 C CA . GLU A 1 223 ? -17.265 20.308 -17.861 1.00 86.56 223 GLU A CA 1
ATOM 1769 C C . GLU A 1 223 ? -15.805 20.053 -18.247 1.00 86.56 223 GLU A C 1
ATOM 1771 O O . GLU A 1 223 ? -15.333 20.624 -19.228 1.00 86.56 223 GLU A O 1
ATOM 1776 N N . ALA A 1 224 ? -15.113 19.171 -17.520 1.00 83.12 224 ALA A N 1
ATOM 1777 C CA . ALA A 1 224 ? -13.798 18.668 -17.893 1.00 83.12 224 ALA A CA 1
ATOM 1778 C C . ALA A 1 224 ? -13.844 17.994 -19.270 1.00 83.12 224 ALA A C 1
ATOM 1780 O O . ALA A 1 224 ? -12.995 18.245 -20.116 1.00 83.12 224 ALA A O 1
ATOM 1781 N N . MET A 1 225 ? -14.847 17.161 -19.526 1.00 82.81 225 MET A N 1
ATOM 1782 C CA . MET A 1 225 ? -14.866 16.341 -20.731 1.00 82.81 225 MET A CA 1
ATOM 1783 C C . MET A 1 225 ? -15.511 17.021 -21.949 1.00 82.81 225 MET A C 1
ATOM 1785 O O . MET A 1 225 ? -15.413 16.489 -23.048 1.00 82.81 225 MET A O 1
ATOM 1789 N N . ARG A 1 226 ? -16.194 18.166 -21.839 1.00 81.88 226 ARG A N 1
ATOM 1790 C CA . ARG A 1 226 ? -16.947 18.737 -22.977 1.00 81.88 226 ARG A CA 1
ATOM 1791 C C . ARG A 1 226 ? -16.985 20.250 -22.962 1.00 81.88 226 ARG A C 1
ATOM 1793 O O . ARG A 1 226 ? -17.176 20.828 -21.912 1.00 81.88 226 ARG A O 1
ATOM 1800 N N . SER A 1 227 ? -16.903 20.892 -24.125 1.00 73.12 227 SER A N 1
ATOM 1801 C CA . SER A 1 227 ? -16.795 22.354 -24.246 1.00 73.12 227 SER A CA 1
ATOM 1802 C C . SER A 1 227 ? -18.127 23.112 -24.345 1.00 73.12 227 SER A C 1
ATOM 1804 O O . SER A 1 227 ? -18.135 24.338 -24.243 1.00 73.12 227 SER A O 1
ATOM 1806 N N . THR A 1 228 ? -19.258 22.428 -24.556 1.00 83.44 228 THR A N 1
ATOM 1807 C CA . THR A 1 228 ? -20.566 23.084 -24.738 1.00 83.44 228 THR A CA 1
ATOM 1808 C C . THR A 1 228 ? -21.562 22.729 -23.633 1.00 83.44 228 THR A C 1
ATOM 1810 O O . THR A 1 228 ? -21.547 21.632 -23.078 1.00 83.44 228 THR A O 1
ATOM 1813 N N . GLU A 1 229 ? -22.468 23.658 -23.309 1.00 86.12 229 GLU A N 1
ATOM 1814 C CA . GLU A 1 229 ? -23.496 23.467 -22.270 1.00 86.12 229 GLU A CA 1
ATOM 1815 C C . GLU A 1 229 ? -24.481 22.330 -22.615 1.00 86.12 229 GLU A C 1
ATOM 1817 O O . GLU A 1 229 ? -24.978 21.633 -21.723 1.00 86.12 229 GLU A O 1
ATOM 1822 N N . GLU A 1 230 ? -24.726 22.108 -23.910 1.00 85.00 230 GLU A N 1
ATOM 1823 C CA . GLU A 1 230 ? -25.564 21.019 -24.418 1.00 85.00 230 GLU A CA 1
ATOM 1824 C C . GLU A 1 230 ? -24.888 19.657 -24.188 1.00 85.00 230 GLU A C 1
ATOM 1826 O O . GLU A 1 230 ? -25.505 18.763 -23.607 1.00 85.00 230 GLU A O 1
ATOM 1831 N N . ASP A 1 231 ? -23.592 19.541 -24.494 1.00 80.81 231 ASP A N 1
ATOM 1832 C CA . ASP A 1 231 ? -22.810 18.319 -24.270 1.00 80.81 231 ASP A CA 1
ATOM 1833 C C . ASP A 1 231 ? -22.601 18.017 -22.778 1.00 80.81 231 ASP A C 1
ATOM 1835 O O . ASP A 1 231 ? -22.650 16.860 -22.355 1.00 80.81 231 ASP A O 1
ATOM 1839 N N . ILE A 1 232 ? -22.400 19.052 -21.952 1.00 84.56 232 ILE A N 1
ATOM 1840 C CA . ILE A 1 232 ? -22.328 18.913 -20.490 1.00 84.56 232 ILE A CA 1
ATOM 1841 C C . ILE A 1 232 ? -23.656 18.365 -19.958 1.00 84.56 232 ILE A C 1
ATOM 1843 O O . ILE A 1 232 ? -23.672 17.491 -19.089 1.00 84.56 232 ILE A O 1
ATOM 1847 N N . THR A 1 233 ? -24.781 18.864 -20.475 1.00 86.81 233 THR A N 1
ATOM 1848 C CA . THR A 1 233 ? -26.116 18.393 -20.089 1.00 86.81 233 THR A CA 1
ATOM 1849 C C . THR A 1 233 ? -26.338 16.947 -20.528 1.00 86.81 233 THR A C 1
ATOM 1851 O O . THR A 1 233 ? -26.821 16.145 -19.727 1.00 86.81 233 THR A O 1
ATOM 1854 N N . GLU A 1 234 ? -25.929 16.584 -21.746 1.00 83.88 234 GLU A N 1
ATOM 1855 C CA . GLU A 1 234 ? -25.983 15.202 -22.228 1.00 83.88 234 GLU A CA 1
ATOM 1856 C C . GLU A 1 234 ? -25.125 14.272 -21.360 1.00 83.88 234 GLU A C 1
ATOM 1858 O O . GLU A 1 234 ? -25.609 13.230 -20.925 1.00 83.88 234 GLU A O 1
ATOM 1863 N N . CYS A 1 235 ? -23.890 14.663 -21.036 1.00 83.31 235 CYS A N 1
ATOM 1864 C CA . CYS A 1 235 ? -22.996 13.907 -20.158 1.00 83.31 235 CYS A CA 1
ATOM 1865 C C . CYS A 1 235 ? -23.619 13.670 -18.776 1.00 83.31 235 CYS A C 1
ATOM 1867 O O . CYS A 1 235 ? -23.639 12.540 -18.281 1.00 83.31 235 CYS A O 1
ATOM 1869 N N . LYS A 1 236 ? -24.225 14.705 -18.181 1.00 83.62 236 LYS A N 1
ATOM 1870 C CA . LYS A 1 236 ? -24.938 14.585 -16.902 1.00 83.62 236 LYS A CA 1
ATOM 1871 C C . LYS A 1 236 ? -26.115 13.620 -17.000 1.00 83.62 236 LYS A C 1
ATOM 1873 O O . LYS A 1 236 ? -26.315 12.809 -16.098 1.00 83.62 236 LYS A O 1
ATOM 1878 N N . MET A 1 237 ? -26.913 13.706 -18.063 1.00 68.00 237 MET A N 1
ATOM 1879 C CA . MET A 1 237 ? -28.029 12.781 -18.290 1.00 68.00 237 MET A CA 1
ATOM 1880 C C . MET A 1 237 ? -27.528 11.348 -18.474 1.00 68.00 237 MET A C 1
ATOM 1882 O O . MET A 1 237 ? -28.063 10.430 -17.864 1.00 68.00 237 MET A O 1
ATOM 1886 N N . TYR A 1 238 ? -26.441 11.167 -19.218 1.00 61.16 238 TYR A N 1
ATOM 1887 C CA . TYR A 1 238 ? -25.855 9.864 -19.484 1.00 61.16 238 TYR A CA 1
ATOM 1888 C C . TYR A 1 238 ? -25.285 9.200 -18.224 1.00 61.16 238 TYR A C 1
ATOM 1890 O O . TYR A 1 238 ? -25.530 8.018 -18.011 1.00 61.16 238 TYR A O 1
ATOM 1898 N N . ILE A 1 239 ? -24.601 9.940 -17.342 1.00 68.19 239 ILE A N 1
ATOM 1899 C CA . ILE A 1 239 ? -24.152 9.410 -16.039 1.00 68.19 239 ILE A CA 1
ATOM 1900 C C . ILE A 1 239 ? -25.347 8.995 -15.175 1.00 68.19 239 ILE A C 1
ATOM 1902 O O . ILE A 1 239 ? -25.300 7.965 -14.507 1.00 68.19 239 ILE A O 1
ATOM 1906 N N . ASN A 1 240 ? -26.437 9.766 -15.201 1.00 61.84 240 ASN A N 1
ATOM 1907 C CA . ASN A 1 240 ? -27.647 9.420 -14.456 1.00 61.84 240 ASN A CA 1
ATOM 1908 C C . ASN A 1 240 ? -28.352 8.170 -15.015 1.00 61.84 240 ASN A C 1
ATOM 1910 O O . ASN A 1 240 ? -28.911 7.400 -14.234 1.00 61.84 240 ASN A O 1
ATOM 1914 N N . ASP A 1 241 ? -28.324 7.969 -16.334 1.00 49.44 241 ASP A N 1
ATOM 1915 C CA . ASP A 1 241 ? -29.017 6.867 -17.010 1.00 49.44 241 ASP A CA 1
ATOM 1916 C C . ASP A 1 241 ? -28.183 5.572 -17.064 1.00 49.44 241 ASP A C 1
ATOM 1918 O O . ASP A 1 241 ? -28.741 4.479 -16.959 1.00 49.44 241 ASP A O 1
ATOM 1922 N N . MET A 1 242 ? -26.859 5.688 -17.214 1.00 49.84 242 MET A N 1
ATOM 1923 C CA . MET A 1 242 ? -25.933 4.576 -17.493 1.00 49.84 242 MET A CA 1
ATOM 1924 C C . MET A 1 242 ? -24.852 4.374 -16.419 1.00 49.84 242 MET A C 1
ATOM 1926 O O . MET A 1 242 ? -24.108 3.396 -16.478 1.00 49.84 242 MET A O 1
ATOM 1930 N N . GLY A 1 243 ? -24.762 5.263 -15.428 1.00 58.06 243 GLY A N 1
ATOM 1931 C CA . GLY A 1 243 ? -23.736 5.220 -14.386 1.00 58.06 243 GLY A CA 1
ATOM 1932 C C . GLY A 1 243 ? -22.362 5.737 -14.836 1.00 58.06 243 GLY A C 1
ATOM 1933 O O . GLY A 1 243 ? -22.145 6.105 -15.991 1.00 58.06 243 GLY A O 1
ATOM 1934 N N . TRP A 1 244 ? -21.422 5.773 -13.886 1.00 69.44 244 TRP A N 1
ATOM 1935 C CA . TRP A 1 244 ? -20.066 6.302 -14.082 1.00 69.44 244 TRP A CA 1
ATOM 1936 C C . TRP A 1 244 ? -19.205 5.455 -15.021 1.00 69.44 244 TRP A C 1
ATOM 1938 O O . TRP A 1 244 ? -18.531 6.014 -15.878 1.00 69.44 244 TRP A O 1
ATOM 1948 N N . GLU A 1 245 ? -19.282 4.129 -14.922 1.00 54.94 245 GLU A N 1
ATOM 1949 C CA . GLU A 1 245 ? -18.546 3.198 -15.790 1.00 54.94 245 GLU A CA 1
ATOM 1950 C C . GLU A 1 245 ? -18.882 3.432 -17.274 1.00 54.94 245 GLU A C 1
ATOM 1952 O O . GLU A 1 245 ? -17.999 3.652 -18.103 1.00 54.94 245 GLU A O 1
ATOM 1957 N N . GLY A 1 246 ? -20.178 3.502 -17.604 1.00 55.97 246 GLY A N 1
ATOM 1958 C CA . GLY A 1 246 ? -20.628 3.789 -18.965 1.00 55.97 246 GLY A CA 1
ATOM 1959 C C . GLY A 1 246 ? -20.201 5.174 -19.449 1.00 55.97 246 GLY A C 1
ATOM 1960 O O . GLY A 1 246 ? -19.876 5.348 -20.625 1.00 55.97 246 GLY A O 1
ATOM 1961 N N . ALA A 1 247 ? -20.221 6.172 -18.564 1.00 70.31 247 ALA A N 1
ATOM 1962 C CA . ALA A 1 247 ? -19.829 7.532 -18.903 1.00 70.31 247 ALA A CA 1
ATOM 1963 C C . ALA A 1 247 ? -18.323 7.678 -19.129 1.00 70.31 247 ALA A C 1
ATOM 1965 O O . ALA A 1 247 ? -17.931 8.440 -20.004 1.00 70.31 247 ALA A O 1
ATOM 1966 N N . LEU A 1 248 ? -17.484 6.947 -18.398 1.00 70.81 248 LEU A N 1
ATOM 1967 C CA . LEU A 1 248 ? -16.043 6.950 -18.630 1.00 70.81 248 LEU A CA 1
ATOM 1968 C C . LEU A 1 248 ? -15.714 6.315 -19.975 1.00 70.81 248 LEU A C 1
ATOM 1970 O O . LEU A 1 248 ? -15.068 6.968 -20.785 1.00 70.81 248 LEU A O 1
ATOM 1974 N N . MET A 1 249 ? -16.269 5.136 -20.276 1.00 63.62 249 MET A N 1
ATOM 1975 C CA . MET A 1 249 ? -16.107 4.524 -21.602 1.00 63.62 249 MET A CA 1
ATOM 1976 C C . MET A 1 249 ? -16.562 5.473 -22.717 1.00 63.62 249 MET A C 1
ATOM 1978 O O . MET A 1 249 ? -15.857 5.678 -23.691 1.00 63.62 249 MET A O 1
ATOM 1982 N N . LYS A 1 250 ? -17.714 6.142 -22.566 1.00 72.25 250 LYS A N 1
ATOM 1983 C CA . LYS A 1 250 ? -18.208 7.055 -23.606 1.00 72.25 250 LYS A CA 1
ATOM 1984 C C . LYS A 1 250 ? -17.398 8.348 -23.706 1.00 72.25 250 LYS A C 1
ATOM 1986 O O . LYS A 1 250 ? -17.089 8.778 -24.805 1.00 72.25 250 LYS A O 1
ATOM 1991 N N . TYR A 1 251 ? -17.139 9.040 -22.602 1.00 73.06 251 TYR A N 1
ATOM 1992 C CA . TYR A 1 251 ? -16.653 10.423 -22.637 1.00 73.06 251 TYR A CA 1
ATOM 1993 C C . TYR A 1 251 ? -15.141 10.543 -22.480 1.00 73.06 251 TYR A C 1
ATOM 1995 O O . TYR A 1 251 ? -14.588 11.512 -22.988 1.00 73.06 251 TYR A O 1
ATOM 2003 N N . VAL A 1 252 ? -14.474 9.581 -21.837 1.00 69.81 252 VAL A N 1
ATOM 2004 C CA . VAL A 1 252 ? -13.006 9.548 -21.746 1.00 69.81 252 VAL A CA 1
ATOM 2005 C C . VAL A 1 252 ? -12.397 9.034 -23.042 1.00 69.81 252 VAL A C 1
ATOM 2007 O O . VAL A 1 252 ? -11.521 9.701 -23.585 1.00 69.81 252 VAL A O 1
ATOM 2010 N N . GLU A 1 253 ? -12.928 7.954 -23.621 1.00 60.53 253 GLU A N 1
ATOM 2011 C CA . GLU A 1 253 ? -12.437 7.459 -24.917 1.00 60.53 253 GLU A CA 1
ATOM 2012 C C . GLU A 1 253 ? -12.667 8.478 -26.047 1.00 60.53 253 GLU A C 1
ATOM 2014 O O . GLU A 1 253 ? -11.779 8.690 -26.865 1.00 60.53 253 GLU A O 1
ATOM 2019 N N . LEU A 1 254 ? -13.806 9.191 -26.054 1.00 50.06 254 LEU A N 1
ATOM 2020 C CA . LEU A 1 254 ? -14.107 10.211 -27.075 1.00 50.06 254 LEU A CA 1
ATOM 2021 C C . LEU A 1 254 ? -13.304 11.516 -26.931 1.00 50.06 254 LEU A C 1
ATOM 2023 O O . LEU A 1 254 ? -13.284 12.308 -27.867 1.00 50.06 254 LEU A O 1
ATOM 2027 N N . ASN A 1 255 ? -12.683 11.786 -25.781 1.00 48.94 255 ASN A N 1
ATOM 2028 C CA . ASN A 1 255 ? -11.821 12.962 -25.588 1.00 48.94 255 ASN A CA 1
ATOM 2029 C C . ASN A 1 255 ? -10.331 12.655 -25.736 1.00 48.94 255 ASN A C 1
ATOM 2031 O O . ASN A 1 255 ? -9.530 13.587 -25.818 1.00 48.94 255 ASN A O 1
ATOM 2035 N N . ASN A 1 256 ? -9.969 11.376 -25.829 1.00 47.94 256 ASN A N 1
ATOM 2036 C CA . ASN A 1 256 ? -8.668 10.973 -26.353 1.00 47.94 256 ASN A CA 1
ATOM 2037 C C . ASN A 1 256 ? -8.544 11.270 -27.860 1.00 47.94 256 ASN A C 1
ATOM 2039 O O . ASN A 1 256 ? -7.449 11.200 -28.404 1.00 47.94 256 ASN A O 1
ATOM 2043 N N . GLU A 1 257 ? -9.624 11.704 -28.524 1.00 43.97 257 GLU A N 1
ATOM 2044 C CA . GLU A 1 257 ? -9.592 12.318 -29.858 1.00 43.97 257 GLU A CA 1
ATOM 2045 C C . GLU A 1 257 ? -9.175 13.807 -29.825 1.00 43.97 257 GLU A C 1
ATOM 2047 O O . GLU A 1 257 ? -9.634 14.601 -30.648 1.00 43.97 257 GLU A O 1
ATOM 2052 N N . ASN A 1 258 ? -8.323 14.233 -28.881 1.00 43.62 258 ASN A N 1
ATOM 2053 C CA . ASN A 1 258 ? -7.713 15.558 -28.978 1.00 43.62 258 ASN A CA 1
ATOM 2054 C C . ASN A 1 258 ? -6.629 15.521 -30.078 1.00 43.62 258 ASN A C 1
ATOM 2056 O O . ASN A 1 258 ? -5.645 14.801 -29.908 1.00 43.62 258 ASN A O 1
ATOM 2060 N N . PRO A 1 259 ? -6.756 16.273 -31.189 1.00 45.91 259 PRO A N 1
ATOM 2061 C CA . PRO A 1 259 ? -5.900 16.101 -32.369 1.00 45.91 259 PRO A CA 1
ATOM 2062 C C . PRO A 1 259 ? -4.440 16.559 -32.213 1.00 45.91 259 PRO A C 1
ATOM 2064 O O . PRO A 1 259 ? -3.681 16.413 -33.165 1.00 45.91 259 PRO A O 1
ATOM 2067 N N . ASP A 1 260 ? -4.056 17.129 -31.064 1.00 52.59 260 ASP A N 1
ATOM 2068 C CA . ASP A 1 260 ? -2.789 17.861 -30.893 1.00 52.59 260 ASP A CA 1
ATOM 2069 C C . ASP A 1 260 ? -1.970 17.479 -29.639 1.00 52.59 260 ASP A C 1
ATOM 2071 O O . ASP A 1 260 ? -1.002 18.168 -29.322 1.00 52.59 260 ASP A O 1
ATOM 2075 N N . ASN A 1 261 ? -2.292 16.395 -28.921 1.00 47.47 261 ASN A N 1
ATOM 2076 C CA . ASN A 1 261 ? -1.443 15.934 -27.813 1.00 47.47 261 ASN A CA 1
ATOM 2077 C C . ASN A 1 261 ? -0.743 14.619 -28.158 1.00 47.47 261 ASN A C 1
ATOM 2079 O O . ASN A 1 261 ? -1.402 13.638 -28.486 1.00 47.47 261 ASN A O 1
ATOM 2083 N N . ASP A 1 262 ? 0.584 14.631 -28.019 1.00 63.22 262 ASP A N 1
ATOM 2084 C CA . ASP A 1 262 ? 1.554 13.528 -28.040 1.00 63.22 262 ASP A CA 1
ATOM 2085 C C . ASP A 1 262 ? 1.149 12.321 -27.150 1.00 63.22 262 ASP A C 1
ATOM 2087 O O . ASP A 1 262 ? 1.798 12.031 -26.135 1.00 63.22 262 ASP A O 1
ATOM 2091 N N . ALA A 1 263 ? 0.057 11.633 -27.495 1.00 72.88 263 ALA A N 1
ATOM 2092 C CA . ALA A 1 263 ? -0.452 10.447 -26.803 1.00 72.88 263 ALA A CA 1
ATOM 2093 C C . ALA A 1 263 ? 0.559 9.294 -26.846 1.00 72.88 263 ALA A C 1
ATOM 2095 O O . ALA A 1 263 ? 0.590 8.445 -25.961 1.00 72.88 263 ALA A O 1
ATOM 2096 N N . CYS A 1 264 ? 1.419 9.315 -27.858 1.00 84.50 264 CYS A N 1
ATOM 2097 C CA . CYS A 1 264 ? 2.568 8.452 -27.986 1.00 84.50 264 CYS A CA 1
ATOM 2098 C C . CYS A 1 264 ? 3.818 9.285 -28.291 1.00 84.50 264 CYS A C 1
ATOM 2100 O O . CYS A 1 264 ? 3.730 10.442 -28.713 1.00 84.50 264 CYS A O 1
ATOM 2102 N N . ILE A 1 265 ? 4.990 8.706 -28.053 1.00 88.81 265 ILE A N 1
ATOM 2103 C CA . ILE A 1 265 ? 6.279 9.313 -28.381 1.00 88.81 265 ILE A CA 1
ATOM 2104 C C . ILE A 1 265 ? 6.798 8.668 -29.673 1.00 88.81 265 ILE A C 1
ATOM 2106 O O . ILE A 1 265 ? 6.996 7.461 -29.743 1.00 88.81 265 ILE A O 1
ATOM 2110 N N . ASP A 1 266 ? 7.001 9.481 -30.707 1.00 91.38 266 ASP A N 1
ATOM 2111 C CA . ASP A 1 266 ? 7.364 9.062 -32.072 1.00 91.38 266 ASP A CA 1
ATOM 2112 C C . ASP A 1 266 ? 8.880 8.947 -32.314 1.00 91.38 266 ASP A C 1
ATOM 2114 O O . ASP A 1 266 ? 9.307 8.609 -33.413 1.00 91.38 266 ASP A O 1
ATOM 2118 N N . SER A 1 267 ? 9.710 9.295 -31.329 1.00 92.25 267 SER A N 1
ATOM 2119 C CA . SER A 1 267 ? 11.163 9.345 -31.486 1.00 92.25 267 SER A CA 1
ATOM 2120 C C . SER A 1 267 ? 11.883 9.059 -30.176 1.00 92.25 267 SER A C 1
ATOM 2122 O O . SER A 1 267 ? 11.523 9.591 -29.123 1.00 92.25 267 SER A O 1
ATOM 2124 N N . ILE A 1 268 ? 12.958 8.275 -30.268 1.00 94.94 268 ILE A N 1
ATOM 2125 C CA . ILE A 1 268 ? 13.753 7.821 -29.127 1.00 94.94 268 ILE A CA 1
ATOM 2126 C C . ILE A 1 268 ? 14.299 8.973 -28.259 1.00 94.94 268 ILE A C 1
ATOM 2128 O O . ILE A 1 268 ? 14.283 8.884 -27.033 1.00 94.94 268 ILE A O 1
ATOM 2132 N N . ASP A 1 269 ? 14.673 10.108 -28.866 1.00 93.94 269 ASP A N 1
ATOM 2133 C CA . ASP A 1 269 ? 15.235 11.274 -28.155 1.00 93.94 269 ASP A CA 1
ATOM 2134 C C . ASP A 1 269 ? 14.238 11.994 -27.250 1.00 93.94 269 ASP A C 1
ATOM 2136 O O . ASP A 1 269 ? 14.626 12.768 -26.372 1.00 93.94 269 ASP A O 1
ATOM 2140 N N . LYS A 1 270 ? 12.943 11.820 -27.522 1.00 93.12 270 LYS A N 1
ATOM 2141 C CA . LYS A 1 270 ? 11.876 12.504 -26.792 1.00 93.12 270 LYS A CA 1
ATOM 2142 C C . LYS A 1 270 ? 11.513 11.772 -25.501 1.00 93.12 270 LYS A C 1
ATOM 2144 O O . LYS A 1 270 ? 10.843 12.364 -24.652 1.00 93.12 270 LYS A O 1
ATOM 2149 N N . PHE A 1 271 ? 11.953 10.524 -25.326 1.00 93.62 271 PHE A N 1
ATOM 2150 C CA . PHE A 1 271 ? 11.750 9.808 -24.073 1.00 93.62 271 PHE A CA 1
ATOM 2151 C C . PHE A 1 271 ? 12.610 10.408 -22.951 1.00 93.62 271 PHE A C 1
ATOM 2153 O O . PHE A 1 271 ? 13.782 10.743 -23.154 1.00 93.62 271 PHE A O 1
ATOM 2160 N N . PRO A 1 272 ? 12.064 10.545 -21.732 1.00 93.62 272 PRO A N 1
ATOM 2161 C CA . PRO A 1 272 ? 12.852 10.978 -20.589 1.00 93.62 272 PRO A CA 1
ATOM 2162 C C . PRO A 1 272 ? 13.893 9.915 -20.216 1.00 93.62 272 PRO A C 1
ATOM 2164 O O . PRO A 1 272 ? 13.734 8.736 -20.501 1.00 93.62 272 PRO A O 1
ATOM 2167 N N . LYS A 1 273 ? 14.953 10.309 -19.502 1.00 93.62 273 LYS A N 1
ATOM 2168 C CA . LYS A 1 273 ? 15.972 9.364 -18.993 1.00 93.62 273 LYS A CA 1
ATOM 2169 C C . LYS A 1 273 ? 15.642 8.751 -17.629 1.00 93.62 273 LYS A C 1
ATOM 2171 O O . LYS A 1 273 ? 16.444 8.017 -17.061 1.00 93.62 273 LYS A O 1
ATOM 2176 N N . LYS A 1 274 ? 14.493 9.106 -17.060 1.00 90.00 274 LYS A N 1
ATOM 2177 C CA . LYS A 1 274 ? 14.004 8.629 -15.765 1.00 90.00 274 LYS A CA 1
ATOM 2178 C C . LYS A 1 274 ? 12.482 8.706 -15.743 1.00 90.00 274 LYS A C 1
ATOM 2180 O O . LYS A 1 274 ? 11.909 9.599 -16.364 1.00 90.00 274 LYS A O 1
ATOM 2185 N N . LEU A 1 275 ? 11.853 7.810 -14.993 1.00 83.56 275 LEU A N 1
ATOM 2186 C CA . LEU A 1 275 ? 10.457 7.965 -14.595 1.00 83.56 275 LEU A CA 1
ATOM 2187 C C . LEU A 1 275 ? 10.407 9.017 -13.478 1.00 83.56 275 LEU A C 1
ATOM 2189 O O . LEU A 1 275 ? 11.218 8.971 -12.549 1.00 83.56 275 LEU A O 1
ATOM 2193 N N . GLU A 1 276 ? 9.525 10.010 -13.590 1.00 79.75 276 GLU A N 1
ATOM 2194 C CA . GLU A 1 276 ? 9.381 11.047 -12.568 1.00 79.75 276 GLU A CA 1
ATOM 2195 C C . GLU A 1 276 ? 8.212 10.741 -11.636 1.00 79.75 276 GLU A C 1
ATOM 2197 O O . GLU A 1 276 ? 7.106 10.422 -12.072 1.00 79.75 276 GLU A O 1
ATOM 2202 N N . GLY A 1 277 ? 8.460 10.878 -10.331 1.00 75.00 277 GLY A N 1
ATOM 2203 C CA . GLY A 1 277 ? 7.455 10.637 -9.305 1.00 75.00 277 GLY A CA 1
ATOM 2204 C C . GLY A 1 277 ? 6.868 9.235 -9.425 1.00 75.00 277 GLY A C 1
ATOM 2205 O O . GLY A 1 277 ? 7.551 8.247 -9.182 1.00 75.00 277 GLY A O 1
ATOM 2206 N N . CYS A 1 278 ? 5.584 9.179 -9.776 1.00 68.75 278 CYS A N 1
ATOM 2207 C CA . CYS A 1 278 ? 4.724 8.002 -9.631 1.00 68.75 278 CYS A CA 1
ATOM 2208 C C . CYS A 1 278 ? 4.361 7.353 -10.958 1.00 68.75 278 CYS A C 1
ATOM 2210 O O . CYS A 1 278 ? 3.391 6.603 -11.043 1.00 68.75 278 CYS A O 1
ATOM 2212 N N . GLN A 1 279 ? 5.110 7.695 -12.001 1.00 78.31 279 GLN A N 1
ATOM 2213 C CA . GLN A 1 279 ? 4.897 7.173 -13.337 1.00 78.31 279 GLN A CA 1
ATOM 2214 C C . GLN A 1 279 ? 5.267 5.692 -13.381 1.00 78.31 279 GLN A C 1
ATOM 2216 O O . GLN A 1 279 ? 6.406 5.320 -13.100 1.00 78.31 279 GLN A O 1
ATOM 2221 N N . ALA A 1 280 ? 4.297 4.862 -13.751 1.00 79.00 280 ALA A N 1
ATOM 2222 C CA . ALA A 1 280 ? 4.545 3.487 -14.145 1.00 79.00 280 ALA A CA 1
ATOM 2223 C C . ALA A 1 280 ? 5.173 3.451 -15.548 1.00 79.00 280 ALA A C 1
ATOM 2225 O O . ALA A 1 280 ? 4.955 4.348 -16.371 1.00 79.00 280 ALA A O 1
ATOM 2226 N N . GLY A 1 281 ? 5.994 2.437 -15.809 1.00 85.94 281 GLY A N 1
ATOM 2227 C CA . GLY A 1 281 ? 6.716 2.318 -17.067 1.00 85.94 281 GLY A CA 1
ATOM 2228 C C . GLY A 1 281 ? 7.855 1.311 -17.007 1.00 85.94 281 GLY A C 1
ATOM 2229 O O . GLY A 1 281 ? 7.983 0.545 -16.049 1.00 85.94 281 GLY A O 1
ATOM 2230 N N . ILE A 1 282 ? 8.699 1.346 -18.032 1.00 89.38 282 ILE A N 1
ATOM 2231 C CA . ILE A 1 282 ? 9.876 0.492 -18.177 1.00 89.38 282 ILE A CA 1
ATOM 2232 C C . ILE A 1 282 ? 11.105 1.331 -18.527 1.00 89.38 282 ILE A C 1
ATOM 2234 O O . ILE A 1 282 ? 11.017 2.336 -19.232 1.00 89.38 282 ILE A O 1
ATOM 2238 N N . LEU A 1 283 ? 12.266 0.942 -18.012 1.00 92.25 283 LEU A N 1
ATOM 2239 C CA . LEU A 1 283 ? 13.548 1.564 -18.327 1.00 92.25 283 LEU A CA 1
ATOM 2240 C C . LEU A 1 283 ? 14.316 0.665 -19.290 1.00 92.25 283 LEU A C 1
ATOM 2242 O O . LEU A 1 283 ? 14.484 -0.519 -19.012 1.00 92.25 283 LEU A O 1
ATOM 2246 N N . LEU A 1 284 ? 14.845 1.238 -20.364 1.00 93.88 284 LEU A N 1
ATOM 2247 C CA . LEU A 1 284 ? 15.875 0.599 -21.175 1.00 93.88 284 LEU A CA 1
ATOM 2248 C C . LEU A 1 284 ? 17.234 1.076 -20.667 1.00 93.88 284 LEU A C 1
ATOM 2250 O O . LEU A 1 284 ? 17.511 2.279 -20.644 1.00 93.88 284 LEU A O 1
ATOM 2254 N N . GLN A 1 285 ? 18.074 0.146 -20.228 1.00 94.31 285 GLN A N 1
ATOM 2255 C CA . GLN A 1 285 ? 19.398 0.432 -19.683 1.00 94.31 285 GLN A CA 1
ATOM 2256 C C . GLN A 1 285 ? 20.480 -0.300 -20.472 1.00 94.31 285 GLN A C 1
ATOM 2258 O O . GLN A 1 285 ? 20.227 -1.358 -21.042 1.00 94.31 285 GLN A O 1
ATOM 2263 N N . TYR A 1 286 ? 21.693 0.244 -20.449 1.00 94.06 286 TYR A N 1
ATOM 2264 C CA . TYR A 1 286 ? 22.886 -0.398 -20.994 1.00 94.06 286 TYR A CA 1
ATOM 2265 C C . TYR A 1 286 ? 23.972 -0.513 -19.924 1.00 94.06 286 TYR A C 1
ATOM 2267 O O . TYR A 1 286 ? 24.040 0.302 -18.994 1.00 94.06 286 TYR A O 1
ATOM 2275 N N . LEU A 1 287 ? 24.804 -1.545 -20.039 1.00 91.38 287 LEU A N 1
ATOM 2276 C CA . LEU A 1 287 ? 25.935 -1.766 -19.147 1.00 91.38 287 LEU A CA 1
ATOM 2277 C C . LEU A 1 287 ? 27.076 -0.817 -19.534 1.00 91.38 287 LEU A C 1
ATOM 2279 O O . LEU A 1 287 ? 27.665 -0.983 -20.591 1.00 91.38 287 LEU A O 1
ATOM 2283 N N . GLU A 1 288 ? 27.397 0.179 -18.704 1.00 89.56 288 GLU A N 1
ATOM 2284 C CA . GLU A 1 288 ? 28.370 1.232 -19.060 1.00 89.56 288 GLU A CA 1
ATOM 2285 C C . GLU A 1 288 ? 29.810 0.706 -19.140 1.00 89.56 288 GLU A C 1
ATOM 2287 O O . GLU A 1 288 ? 30.616 1.185 -19.935 1.00 89.56 288 GLU A O 1
ATOM 2292 N N . ASN A 1 289 ? 30.142 -0.284 -18.312 1.00 84.88 289 ASN A N 1
ATOM 2293 C CA . ASN A 1 289 ? 31.463 -0.889 -18.275 1.00 84.88 289 ASN A CA 1
ATOM 2294 C C . ASN A 1 289 ? 31.336 -2.415 -18.160 1.00 84.88 289 ASN A C 1
ATOM 2296 O O . ASN A 1 289 ? 30.971 -2.902 -17.091 1.00 84.88 289 ASN A O 1
ATOM 2300 N N . PRO A 1 290 ? 31.717 -3.189 -19.194 1.00 80.38 290 PRO A N 1
ATOM 2301 C CA . PRO A 1 290 ? 31.675 -4.654 -19.152 1.00 80.38 290 PRO A CA 1
ATOM 2302 C C . PRO A 1 290 ? 32.483 -5.275 -18.001 1.00 80.38 290 PRO A C 1
ATOM 2304 O O . PRO A 1 290 ? 32.214 -6.394 -17.577 1.00 80.38 290 PRO A O 1
ATOM 2307 N N . LYS A 1 291 ? 33.480 -4.553 -17.467 1.00 80.62 291 LYS A N 1
ATOM 2308 C CA . LYS A 1 291 ? 34.303 -5.005 -16.331 1.00 80.62 291 LYS A CA 1
ATOM 2309 C C . LYS A 1 291 ? 33.656 -4.756 -14.969 1.00 80.62 291 LYS A C 1
ATOM 2311 O O . LYS A 1 291 ? 34.169 -5.256 -13.970 1.00 80.62 291 LYS A O 1
ATOM 2316 N N . ASP A 1 292 ? 32.588 -3.967 -14.921 1.00 82.06 292 ASP A N 1
ATOM 2317 C CA . ASP A 1 292 ? 31.812 -3.701 -13.716 1.00 82.06 292 ASP A CA 1
ATOM 2318 C C . ASP A 1 292 ? 30.332 -4.023 -13.987 1.00 82.06 292 ASP A C 1
ATOM 2320 O O . ASP A 1 292 ? 29.560 -3.140 -14.369 1.00 82.06 292 ASP A O 1
ATOM 2324 N N . PRO A 1 293 ? 29.906 -5.288 -13.789 1.00 77.25 293 PRO A N 1
ATOM 2325 C CA . PRO A 1 293 ? 28.550 -5.744 -14.113 1.00 77.25 293 PRO A CA 1
ATOM 2326 C C . PRO A 1 293 ? 27.451 -5.042 -13.289 1.00 77.25 293 PRO A C 1
ATOM 2328 O O . PRO A 1 293 ? 26.261 -5.247 -13.536 1.00 77.25 293 PRO A O 1
ATOM 2331 N N . ASN A 1 294 ? 27.829 -4.204 -12.315 1.00 78.25 294 ASN A N 1
ATOM 2332 C CA . ASN A 1 294 ? 26.907 -3.474 -11.451 1.00 78.25 294 ASN A CA 1
ATOM 2333 C C . ASN A 1 294 ? 26.625 -2.038 -11.926 1.00 78.25 294 ASN A C 1
ATOM 2335 O O . ASN A 1 294 ? 25.744 -1.385 -11.364 1.00 78.25 294 ASN A O 1
ATOM 2339 N N . THR A 1 295 ? 27.325 -1.531 -12.949 1.00 86.25 295 THR A N 1
ATOM 2340 C CA . THR A 1 295 ? 27.161 -0.147 -13.434 1.00 86.25 295 THR A CA 1
ATOM 2341 C C . THR A 1 295 ? 26.297 -0.073 -14.687 1.00 86.25 295 THR A C 1
ATOM 2343 O O . THR A 1 295 ? 26.787 -0.143 -15.813 1.00 86.25 295 THR A O 1
ATOM 2346 N N . TRP A 1 296 ? 24.992 0.084 -14.475 1.00 89.81 296 TRP A N 1
ATOM 2347 C CA . TRP A 1 296 ? 23.997 0.246 -15.535 1.00 89.81 296 TRP A CA 1
ATOM 2348 C C . TRP A 1 296 ? 23.529 1.693 -15.636 1.00 89.81 296 TRP A C 1
ATOM 2350 O O . TRP A 1 296 ? 23.189 2.308 -14.622 1.00 89.81 296 TRP A O 1
ATOM 2360 N N . THR A 1 297 ? 23.435 2.201 -16.862 1.00 93.75 297 THR A N 1
ATOM 2361 C CA . THR A 1 297 ? 22.958 3.556 -17.150 1.00 93.75 297 THR A CA 1
ATOM 2362 C C . THR A 1 297 ? 21.645 3.502 -17.924 1.00 93.75 297 THR A C 1
ATOM 2364 O O . THR A 1 297 ? 21.518 2.779 -18.911 1.00 93.75 297 THR A O 1
ATOM 2367 N N . THR A 1 298 ? 20.644 4.271 -17.480 1.00 94.19 298 THR A N 1
ATOM 2368 C CA . THR A 1 298 ? 19.368 4.395 -18.197 1.00 94.19 298 THR A CA 1
ATOM 2369 C C . THR A 1 298 ? 19.558 5.170 -19.494 1.00 94.19 298 THR A C 1
ATOM 2371 O O . THR A 1 298 ? 19.994 6.325 -19.487 1.00 94.19 298 THR A O 1
ATOM 2374 N N . TYR A 1 299 ? 19.189 4.533 -20.601 1.00 96.00 299 TYR A N 1
ATOM 2375 C CA . TYR A 1 299 ? 19.163 5.145 -21.917 1.00 96.00 299 TYR A CA 1
ATOM 2376 C C . TYR A 1 299 ? 17.874 5.961 -22.099 1.00 96.00 299 TYR A C 1
ATOM 2378 O O . TYR A 1 299 ? 17.946 7.183 -22.245 1.00 96.00 299 TYR A O 1
ATOM 2386 N N . ILE A 1 300 ? 16.715 5.303 -21.965 1.00 96.31 300 ILE A N 1
ATOM 2387 C CA . ILE A 1 300 ? 15.371 5.904 -22.013 1.00 96.31 300 ILE A CA 1
ATOM 2388 C C . ILE A 1 300 ? 14.445 5.284 -20.957 1.00 96.31 300 ILE A C 1
ATOM 2390 O O . ILE A 1 300 ? 14.651 4.159 -20.502 1.00 96.31 300 ILE A O 1
ATOM 2394 N N . ALA A 1 301 ? 13.408 6.026 -20.583 1.00 93.50 301 ALA A N 1
ATOM 2395 C CA . ALA A 1 301 ? 12.309 5.603 -19.730 1.00 93.50 301 ALA A CA 1
ATOM 2396 C C . ALA A 1 301 ? 10.994 5.720 -20.511 1.00 93.50 301 ALA A C 1
ATOM 2398 O O . ALA A 1 301 ? 10.574 6.817 -20.879 1.00 93.50 301 ALA A O 1
ATOM 2399 N N . ILE A 1 302 ? 10.354 4.582 -20.757 1.00 92.56 302 ILE A N 1
ATOM 2400 C CA . ILE A 1 302 ? 9.107 4.465 -21.508 1.00 92.56 302 ILE A CA 1
ATOM 2401 C C . ILE A 1 302 ? 7.963 4.472 -20.496 1.00 92.56 302 ILE A C 1
ATOM 2403 O O . ILE A 1 302 ? 7.835 3.556 -19.682 1.00 92.56 302 ILE A O 1
ATOM 2407 N N . GLN A 1 303 ? 7.167 5.536 -20.512 1.00 88.75 303 GLN A N 1
ATOM 2408 C CA . GLN A 1 303 ? 6.060 5.734 -19.580 1.00 88.75 303 GLN A CA 1
ATOM 2409 C C . GLN A 1 303 ? 4.822 4.980 -20.072 1.00 88.75 303 GLN A C 1
ATOM 2411 O O . GLN A 1 303 ? 4.498 5.028 -21.254 1.00 88.75 303 GLN A O 1
ATOM 2416 N N . GLU A 1 304 ? 4.089 4.347 -19.160 1.00 83.75 304 GLU A N 1
ATOM 2417 C CA . GLU A 1 304 ? 2.866 3.604 -19.493 1.00 83.75 304 GLU A CA 1
ATOM 2418 C C . GLU A 1 304 ? 1.789 4.497 -20.127 1.00 83.75 304 GLU A C 1
ATOM 2420 O O . GLU A 1 304 ? 1.100 4.094 -21.057 1.00 83.75 304 GLU A O 1
ATOM 2425 N N . ASN A 1 305 ? 1.677 5.745 -19.668 1.00 80.94 305 ASN A N 1
ATOM 2426 C CA . ASN A 1 305 ? 0.719 6.714 -20.198 1.00 80.94 305 ASN A CA 1
ATOM 2427 C C . ASN A 1 305 ? 1.208 7.451 -21.459 1.00 80.94 305 ASN A C 1
ATOM 2429 O O . ASN A 1 305 ? 0.476 8.293 -21.977 1.00 80.94 305 ASN A O 1
ATOM 2433 N N . ARG A 1 306 ? 2.438 7.186 -21.920 1.00 87.06 306 ARG A N 1
ATOM 2434 C CA . ARG A 1 306 ? 3.026 7.755 -23.144 1.00 87.06 306 ARG A CA 1
ATOM 2435 C C . ARG A 1 306 ? 3.875 6.694 -23.861 1.00 87.06 306 ARG A C 1
ATOM 2437 O O . ARG A 1 306 ? 5.105 6.821 -23.895 1.00 87.06 306 ARG A O 1
ATOM 2444 N N . PRO A 1 307 ? 3.240 5.635 -24.392 1.00 88.81 307 PRO A N 1
ATOM 2445 C CA . PRO A 1 307 ? 3.941 4.566 -25.095 1.00 88.81 307 PRO A CA 1
ATOM 2446 C C . PRO A 1 307 ? 4.569 5.070 -26.407 1.00 88.81 307 PRO A C 1
ATOM 2448 O O . PRO A 1 307 ? 4.269 6.179 -26.860 1.00 88.81 307 PRO A O 1
ATOM 2451 N N . PRO A 1 308 ? 5.452 4.287 -27.042 1.00 91.44 308 PRO A N 1
ATOM 2452 C CA . PRO A 1 308 ? 5.912 4.596 -28.388 1.00 91.44 308 PRO A CA 1
ATOM 2453 C C . PRO A 1 308 ? 4.774 4.605 -29.411 1.00 91.44 308 PRO A C 1
ATOM 2455 O O . PRO A 1 308 ? 3.781 3.890 -29.278 1.00 91.44 308 PRO A O 1
ATOM 2458 N N . CYS A 1 309 ? 4.897 5.432 -30.447 1.00 90.69 309 CYS A N 1
ATOM 2459 C CA . CYS A 1 309 ? 3.903 5.451 -31.516 1.00 90.69 309 CYS A CA 1
ATOM 2460 C C . CYS A 1 309 ? 3.958 4.150 -32.323 1.00 90.69 309 CYS A C 1
ATOM 2462 O O . CYS A 1 309 ? 5.023 3.746 -32.776 1.00 90.69 309 CYS A O 1
ATOM 2464 N N . ASN A 1 310 ? 2.798 3.515 -32.523 1.00 89.06 310 ASN A N 1
ATOM 2465 C CA . ASN A 1 310 ? 2.683 2.171 -33.109 1.00 89.06 310 ASN A CA 1
ATOM 2466 C C . ASN A 1 310 ? 3.426 1.085 -32.316 1.00 89.06 310 ASN A C 1
ATOM 2468 O O . ASN A 1 310 ? 3.820 0.082 -32.900 1.00 89.06 310 ASN A O 1
ATOM 2472 N N . ASP A 1 311 ? 3.633 1.300 -31.014 1.00 89.12 311 ASP A N 1
ATOM 2473 C CA . ASP A 1 311 ? 4.359 0.393 -30.126 1.00 89.12 311 ASP A CA 1
ATOM 2474 C C . ASP A 1 311 ? 5.818 0.140 -30.548 1.00 89.12 311 ASP A C 1
ATOM 2476 O O . ASP A 1 311 ? 6.395 -0.850 -30.117 1.00 89.12 311 ASP A O 1
ATOM 2480 N N . ILE A 1 312 ? 6.424 1.013 -31.369 1.00 91.75 312 ILE A N 1
ATOM 2481 C CA . ILE A 1 312 ? 7.763 0.832 -31.952 1.00 91.75 312 ILE A CA 1
ATOM 2482 C C . ILE A 1 312 ? 8.676 2.031 -31.655 1.00 91.75 312 ILE A C 1
ATOM 2484 O O . ILE A 1 312 ? 8.291 3.191 -31.816 1.00 91.75 312 ILE A O 1
ATOM 2488 N N . ILE A 1 313 ? 9.920 1.750 -31.261 1.00 94.50 313 ILE A N 1
ATOM 2489 C CA . ILE A 1 313 ? 11.011 2.723 -31.148 1.00 94.50 313 ILE A CA 1
ATOM 2490 C C . ILE A 1 313 ? 12.113 2.332 -32.128 1.00 94.50 313 ILE A C 1
ATOM 2492 O O . ILE A 1 313 ? 12.706 1.265 -32.005 1.00 94.50 313 ILE A O 1
ATOM 2496 N N . GLU A 1 314 ? 12.425 3.230 -33.054 1.00 94.88 314 GLU A N 1
ATOM 2497 C CA . GLU A 1 314 ? 13.546 3.075 -33.981 1.00 94.88 314 GLU A CA 1
ATOM 2498 C C . GLU A 1 314 ? 14.813 3.704 -33.379 1.00 94.88 314 GLU A C 1
ATOM 2500 O O . GLU A 1 314 ? 14.817 4.881 -32.999 1.00 94.88 314 GLU A O 1
ATOM 2505 N N . ALA A 1 315 ? 15.890 2.923 -33.294 1.00 94.56 315 ALA A N 1
ATOM 2506 C CA . ALA A 1 315 ? 17.216 3.367 -32.881 1.00 94.56 315 ALA A CA 1
ATOM 2507 C C . ALA A 1 315 ? 18.187 3.328 -34.067 1.00 94.56 315 ALA A C 1
ATOM 2509 O O . ALA A 1 315 ? 18.282 2.333 -34.788 1.00 94.56 315 ALA A O 1
ATOM 2510 N N . ASN A 1 316 ? 18.933 4.418 -34.249 1.00 90.75 316 ASN A N 1
ATOM 2511 C CA . ASN A 1 316 ? 19.889 4.572 -35.338 1.00 90.75 316 ASN A CA 1
ATOM 2512 C C . ASN A 1 316 ? 21.333 4.432 -34.817 1.00 90.75 316 ASN A C 1
ATOM 2514 O O . ASN A 1 316 ? 21.698 5.124 -33.867 1.00 90.75 316 ASN A O 1
ATOM 2518 N N . PRO A 1 317 ? 22.190 3.622 -35.453 1.00 87.44 317 PRO A N 1
ATOM 2519 C CA . PRO A 1 317 ? 23.550 3.333 -34.991 1.00 87.44 317 PRO A CA 1
ATOM 2520 C C . PRO A 1 317 ? 24.440 4.578 -34.855 1.00 87.44 317 PRO A C 1
ATOM 2522 O O . PRO A 1 317 ? 25.219 4.656 -33.906 1.00 87.44 317 PRO A O 1
ATOM 2525 N N . ASP A 1 318 ? 24.290 5.592 -35.715 1.00 87.69 318 ASP A N 1
ATOM 2526 C CA . ASP A 1 318 ? 25.123 6.808 -35.680 1.00 87.69 318 ASP A CA 1
ATOM 2527 C C . ASP A 1 318 ? 24.889 7.644 -34.416 1.00 87.69 318 ASP A C 1
ATOM 2529 O O . ASP A 1 318 ? 25.769 8.367 -33.939 1.00 87.69 318 ASP A O 1
ATOM 2533 N N . ARG A 1 319 ? 23.671 7.581 -33.877 1.00 91.50 319 ARG A N 1
ATOM 2534 C CA . ARG A 1 319 ? 23.233 8.381 -32.726 1.00 91.50 319 ARG A CA 1
ATOM 2535 C C . ARG A 1 319 ? 23.144 7.548 -31.455 1.00 91.50 319 ARG A C 1
ATOM 2537 O O . ARG A 1 319 ? 23.547 7.995 -30.381 1.00 91.50 319 ARG A O 1
ATOM 2544 N N . ASP A 1 320 ? 22.688 6.315 -31.608 1.00 93.81 320 ASP A N 1
ATOM 2545 C CA . ASP A 1 320 ? 22.261 5.411 -30.549 1.00 93.81 320 ASP A CA 1
ATOM 2546 C C . ASP A 1 320 ? 23.235 4.227 -30.426 1.00 93.81 320 ASP A C 1
ATOM 2548 O O . ASP A 1 320 ? 22.884 3.174 -29.905 1.00 93.81 320 ASP A O 1
ATOM 2552 N N . HIS A 1 321 ? 24.490 4.427 -30.856 1.00 91.06 321 HIS A N 1
ATOM 2553 C CA . HIS A 1 321 ? 25.587 3.447 -30.881 1.00 91.06 321 HIS A CA 1
ATOM 2554 C C . HIS A 1 321 ? 25.725 2.598 -29.608 1.00 91.06 321 HIS A C 1
ATOM 2556 O O . HIS A 1 321 ? 26.116 1.432 -29.671 1.00 91.06 321 HIS A O 1
ATOM 2562 N N . VAL A 1 322 ? 25.405 3.159 -28.436 1.00 92.88 322 VAL A N 1
ATOM 2563 C CA . VAL A 1 322 ? 25.467 2.436 -27.159 1.00 92.88 322 VAL A CA 1
ATOM 2564 C C . VAL A 1 322 ? 24.505 1.252 -27.110 1.00 92.88 322 VAL A C 1
ATOM 2566 O O . VAL A 1 322 ? 24.843 0.257 -26.478 1.00 92.88 322 VAL A O 1
ATOM 2569 N N . LEU A 1 323 ? 23.365 1.328 -27.808 1.00 93.00 323 LEU A N 1
ATOM 2570 C CA . LEU A 1 323 ? 22.378 0.251 -27.877 1.00 93.00 323 LEU A CA 1
ATOM 2571 C C . LEU A 1 323 ? 22.861 -0.952 -28.699 1.00 93.00 323 LEU A C 1
ATOM 2573 O O . LEU A 1 323 ? 22.378 -2.061 -28.512 1.00 93.00 323 LEU A O 1
ATOM 2577 N N . PHE A 1 324 ? 23.840 -0.745 -29.578 1.00 90.75 324 PHE A N 1
ATOM 2578 C CA . PHE A 1 324 ? 24.409 -1.795 -30.426 1.00 90.75 324 PHE A CA 1
ATOM 2579 C C . PHE A 1 324 ? 25.691 -2.390 -29.830 1.00 90.75 324 PHE A C 1
ATOM 2581 O O . PHE A 1 324 ? 26.056 -3.523 -30.119 1.00 90.75 324 PHE A O 1
ATOM 2588 N N . THR A 1 325 ? 26.394 -1.629 -28.993 1.00 88.69 325 THR A N 1
ATOM 2589 C CA . THR A 1 325 ? 27.755 -1.964 -28.535 1.00 88.69 325 THR A CA 1
ATOM 2590 C C . THR A 1 325 ? 27.841 -2.360 -27.063 1.00 88.69 325 THR A C 1
ATOM 2592 O O . THR A 1 325 ? 28.927 -2.657 -26.577 1.00 88.69 325 THR A O 1
ATOM 2595 N N . HIS A 1 326 ? 26.732 -2.342 -26.324 1.00 90.31 326 HIS A N 1
ATOM 2596 C CA . HIS A 1 326 ? 26.697 -2.735 -24.914 1.00 90.31 326 HIS A CA 1
ATOM 2597 C C . HIS A 1 326 ? 25.563 -3.726 -24.660 1.00 90.31 326 HIS A C 1
ATOM 2599 O O . HIS A 1 326 ? 24.554 -3.723 -25.364 1.00 90.31 326 HIS A O 1
ATOM 2605 N N . SER A 1 327 ? 25.712 -4.550 -23.621 1.00 89.69 327 SER A N 1
ATOM 2606 C CA . SER A 1 327 ? 24.617 -5.385 -23.129 1.00 89.69 327 SER A CA 1
ATOM 2607 C C . SER A 1 327 ? 23.461 -4.498 -22.682 1.00 89.69 327 SER A C 1
ATOM 2609 O O . SER A 1 327 ? 23.664 -3.512 -21.962 1.00 89.69 327 SER A O 1
ATOM 2611 N N . LEU A 1 328 ? 22.250 -4.865 -23.091 1.00 91.31 328 LEU A N 1
ATOM 2612 C CA . LEU A 1 328 ? 21.029 -4.144 -22.754 1.00 91.31 328 LEU A CA 1
ATOM 2613 C C . LEU A 1 328 ? 20.247 -4.883 -21.682 1.00 91.31 328 LEU A C 1
ATOM 2615 O O . LEU A 1 328 ? 20.302 -6.108 -21.576 1.00 91.31 328 LEU A O 1
ATOM 2619 N N . ARG A 1 329 ? 19.466 -4.130 -20.911 1.00 89.69 329 ARG A N 1
ATOM 2620 C CA . ARG A 1 329 ? 18.409 -4.705 -20.090 1.00 89.69 329 ARG A CA 1
ATOM 2621 C C . ARG A 1 329 ? 17.185 -3.815 -20.039 1.00 89.69 329 ARG A C 1
ATOM 2623 O O . ARG A 1 329 ? 17.290 -2.587 -20.011 1.00 89.69 329 ARG A O 1
ATOM 2630 N N . PHE A 1 330 ? 16.037 -4.455 -19.927 1.00 88.94 330 PHE A N 1
ATOM 2631 C CA . PHE A 1 330 ? 14.793 -3.809 -19.563 1.00 88.94 330 PHE A CA 1
ATOM 2632 C C . PHE A 1 330 ? 14.572 -3.908 -18.061 1.00 88.94 330 PHE A C 1
ATOM 2634 O O . PHE A 1 330 ? 14.795 -4.967 -17.475 1.00 88.94 330 PHE A O 1
ATOM 2641 N N . VAL A 1 331 ? 14.126 -2.813 -17.447 1.00 86.25 331 VAL A N 1
ATOM 2642 C CA . VAL A 1 331 ? 13.826 -2.749 -16.016 1.00 86.25 331 VAL A CA 1
ATOM 2643 C C . VAL A 1 331 ? 12.414 -2.243 -15.792 1.00 86.25 331 VAL A C 1
ATOM 2645 O O . VAL A 1 331 ? 12.126 -1.080 -16.069 1.00 86.25 331 VAL A O 1
ATOM 2648 N N . GLN A 1 332 ? 11.550 -3.089 -15.240 1.00 82.56 332 GLN A N 1
ATOM 2649 C CA . GLN A 1 332 ? 10.242 -2.669 -14.745 1.00 82.56 332 GLN A CA 1
ATOM 2650 C C . GLN A 1 332 ? 10.272 -2.669 -13.220 1.00 82.56 332 GLN A C 1
ATOM 2652 O O . GLN A 1 332 ? 10.472 -3.708 -12.595 1.00 82.56 332 GLN A O 1
ATOM 2657 N N . CYS A 1 333 ? 10.082 -1.502 -12.618 1.00 74.38 333 CYS A N 1
ATOM 2658 C CA . CYS A 1 333 ? 10.051 -1.344 -11.170 1.00 74.38 333 CYS A CA 1
ATOM 2659 C C . CYS A 1 333 ? 8.624 -1.126 -10.683 1.00 74.38 333 CYS A C 1
ATOM 2661 O O . CYS A 1 333 ? 7.822 -0.502 -11.379 1.00 74.38 333 CYS A O 1
ATOM 2663 N N . SER A 1 334 ? 8.325 -1.579 -9.463 1.00 67.12 334 SER A N 1
ATOM 2664 C CA . SER A 1 334 ? 7.129 -1.116 -8.766 1.00 67.12 334 SER A CA 1
ATOM 2665 C C . SER A 1 334 ? 7.128 0.412 -8.666 1.00 67.12 334 SER A C 1
ATOM 2667 O O . SER A 1 334 ? 8.195 1.023 -8.599 1.00 67.12 334 SER A O 1
ATOM 2669 N N . ALA A 1 335 ? 5.959 1.054 -8.630 1.00 64.19 335 ALA A N 1
ATOM 2670 C CA . ALA A 1 335 ? 5.921 2.470 -8.266 1.00 64.19 335 ALA A CA 1
ATOM 2671 C C . ALA A 1 335 ? 6.626 2.669 -6.911 1.00 64.19 335 ALA A C 1
ATOM 2673 O O . ALA A 1 335 ? 6.539 1.802 -6.034 1.00 64.19 335 ALA A O 1
ATOM 2674 N N . ASP A 1 336 ? 7.326 3.794 -6.747 1.00 62.75 336 ASP A N 1
ATOM 2675 C CA . ASP A 1 336 ? 7.927 4.167 -5.464 1.00 62.75 336 ASP A CA 1
ATOM 2676 C C . ASP A 1 336 ? 6.856 4.077 -4.354 1.00 62.75 336 ASP A C 1
ATOM 2678 O O . ASP A 1 336 ? 5.686 4.431 -4.539 1.00 62.75 336 ASP A O 1
ATOM 2682 N N . ASN A 1 337 ? 7.234 3.597 -3.173 1.00 54.59 337 ASN A N 1
ATOM 2683 C CA . ASN A 1 337 ? 6.353 3.581 -2.012 1.00 54.59 337 ASN A CA 1
ATOM 2684 C C . ASN A 1 337 ? 5.793 4.980 -1.704 1.00 54.59 337 ASN A C 1
ATOM 2686 O O . ASN A 1 337 ? 4.634 5.095 -1.290 1.00 54.59 337 ASN A O 1
ATOM 2690 N N . SER A 1 338 ? 6.558 6.045 -1.965 1.00 57.69 338 SER A N 1
ATOM 2691 C CA . SER A 1 338 ? 6.115 7.440 -1.832 1.00 57.69 338 SER A CA 1
ATOM 2692 C C . SER A 1 338 ? 4.940 7.794 -2.758 1.00 57.69 338 SER A C 1
ATOM 2694 O O . SER A 1 338 ? 4.140 8.680 -2.449 1.00 57.69 338 SER A O 1
ATOM 2696 N N . CYS A 1 339 ? 4.781 7.035 -3.839 1.00 55.66 339 CYS A N 1
ATOM 2697 C CA . CYS A 1 339 ? 3.897 7.314 -4.957 1.00 55.66 339 CYS A CA 1
ATOM 2698 C C . CYS A 1 339 ? 2.513 6.678 -4.900 1.00 55.66 339 CYS A C 1
ATOM 2700 O O . CYS A 1 339 ? 1.608 7.007 -5.671 1.00 55.66 339 CYS A O 1
ATOM 2702 N N . SER A 1 340 ? 2.314 5.798 -3.932 1.00 52.47 340 SER A N 1
ATOM 2703 C CA . SER A 1 340 ? 1.069 5.070 -3.750 1.00 52.47 340 SER A CA 1
ATOM 2704 C C . SER A 1 340 ? 0.014 5.923 -3.023 1.00 52.47 340 SER A C 1
ATOM 2706 O O . SER A 1 340 ? -0.101 5.924 -1.790 1.00 52.47 340 SER A O 1
ATOM 2708 N N . SER A 1 341 ? -0.815 6.636 -3.793 1.00 49.09 341 SER A N 1
ATOM 2709 C CA . SER A 1 341 ? -2.220 6.820 -3.386 1.00 49.09 341 SER A CA 1
ATOM 2710 C C . SER A 1 341 ? -3.002 5.499 -3.500 1.00 49.09 341 SER A C 1
ATOM 2712 O O . SER A 1 341 ? -3.965 5.301 -2.758 1.00 49.09 341 SER A O 1
ATOM 2714 N N . GLY A 1 342 ? -2.519 4.586 -4.353 1.00 52.06 342 GLY A N 1
ATOM 2715 C CA . GLY A 1 342 ? -2.918 3.183 -4.445 1.00 52.06 342 GLY A CA 1
ATOM 2716 C C . GLY A 1 342 ? -2.546 2.330 -3.225 1.00 52.06 342 GLY A C 1
ATOM 2717 O O . GLY A 1 342 ? -1.807 2.772 -2.336 1.00 52.06 342 GLY A O 1
ATOM 2718 N N . GLY A 1 343 ? -3.110 1.127 -3.155 1.00 58.62 343 GLY A N 1
ATOM 2719 C CA . GLY A 1 343 ? -2.747 0.118 -2.158 1.00 58.62 343 GLY A CA 1
ATOM 2720 C C . GLY A 1 343 ? -1.462 -0.618 -2.543 1.00 58.62 343 GLY A C 1
ATOM 2721 O O . GLY A 1 343 ? -1.076 -0.642 -3.708 1.00 58.62 343 GLY A O 1
ATOM 2722 N N . PHE A 1 344 ? -0.798 -1.267 -1.586 1.00 65.06 344 PHE A N 1
ATOM 2723 C CA . PHE A 1 344 ? 0.364 -2.136 -1.838 1.00 65.06 344 PHE A CA 1
ATOM 2724 C C . PHE A 1 344 ? 0.092 -3.263 -2.845 1.00 65.06 344 PHE A C 1
ATOM 2726 O O . PHE A 1 344 ? 1.034 -3.860 -3.366 1.00 65.06 344 PHE A O 1
ATOM 2733 N N . CYS A 1 345 ? -1.184 -3.582 -3.058 1.00 69.50 345 CYS A N 1
ATOM 2734 C CA . CYS A 1 345 ? -1.653 -4.691 -3.880 1.00 69.50 345 CYS A CA 1
ATOM 2735 C C . CYS A 1 345 ? -2.167 -4.293 -5.256 1.00 69.50 345 CYS A C 1
ATOM 2737 O O . CYS A 1 345 ? -2.704 -5.163 -5.948 1.00 69.50 345 CYS A O 1
ATOM 2739 N N . ASP A 1 346 ? -2.056 -3.021 -5.634 1.00 67.69 346 ASP A N 1
ATOM 2740 C CA . ASP A 1 346 ? -2.506 -2.595 -6.950 1.00 67.69 346 ASP A CA 1
ATOM 2741 C C . ASP A 1 346 ? -1.612 -3.261 -8.011 1.00 67.69 346 ASP A C 1
ATOM 2743 O O . ASP A 1 346 ? -0.384 -3.129 -7.951 1.00 67.69 346 ASP A O 1
ATOM 2747 N N . PRO A 1 347 ? -2.197 -4.053 -8.929 1.00 65.25 347 PRO A N 1
ATOM 2748 C CA . PRO A 1 347 ? -1.422 -4.674 -9.984 1.00 65.25 347 PRO A CA 1
ATOM 2749 C C . PRO A 1 347 ? -0.858 -3.593 -10.899 1.00 65.25 347 PRO A C 1
ATOM 2751 O O . PRO A 1 347 ? -1.500 -2.572 -11.145 1.00 65.25 347 PRO A O 1
ATOM 2754 N N . MET A 1 348 ? 0.330 -3.847 -11.427 1.00 68.38 348 MET A N 1
ATOM 2755 C CA . MET A 1 348 ? 0.881 -3.056 -12.515 1.00 68.38 348 MET A CA 1
ATOM 2756 C C . MET A 1 348 ? 0.572 -3.741 -13.833 1.00 68.38 348 MET A C 1
ATOM 2758 O O . MET A 1 348 ? 0.484 -4.972 -13.905 1.00 68.38 348 MET A O 1
ATOM 2762 N N . ASN A 1 349 ? 0.423 -2.938 -14.878 1.00 71.25 349 ASN A N 1
ATOM 2763 C CA . ASN A 1 349 ? 0.330 -3.477 -16.217 1.00 71.25 349 ASN A CA 1
ATOM 2764 C C . ASN A 1 349 ? 1.616 -4.241 -16.547 1.00 71.25 349 ASN A C 1
ATOM 2766 O O . ASN A 1 349 ? 2.728 -3.831 -16.197 1.00 71.25 349 ASN A O 1
ATOM 2770 N N . GLY A 1 350 ? 1.445 -5.411 -17.157 1.00 71.50 350 GLY A N 1
ATOM 2771 C CA . GLY A 1 350 ? 2.569 -6.170 -17.681 1.00 71.50 350 GLY A CA 1
ATOM 2772 C C . GLY A 1 350 ? 3.185 -5.393 -18.835 1.00 71.50 350 GLY A C 1
ATOM 2773 O O . GLY A 1 350 ? 2.509 -4.599 -19.487 1.00 71.50 350 GLY A O 1
ATOM 2774 N N . VAL A 1 351 ? 4.461 -5.622 -19.104 1.00 78.94 351 VAL A N 1
ATOM 2775 C CA . VAL A 1 351 ? 5.091 -5.130 -20.332 1.00 78.94 351 VAL A CA 1
ATOM 2776 C C . VAL A 1 351 ? 5.450 -6.337 -21.171 1.00 78.94 351 VAL A C 1
ATOM 2778 O O . VAL A 1 351 ? 5.884 -7.343 -20.614 1.00 78.94 351 VAL A O 1
ATOM 2781 N N . LYS A 1 352 ? 5.221 -6.218 -22.478 1.00 83.44 352 LYS A N 1
ATOM 2782 C CA . LYS A 1 352 ? 5.801 -7.050 -23.525 1.00 83.44 352 LYS A CA 1
ATOM 2783 C C . LYS A 1 352 ? 6.796 -6.182 -24.276 1.00 83.44 352 LYS A C 1
ATOM 2785 O O . LYS A 1 352 ? 6.414 -5.127 -24.784 1.00 83.44 352 LYS A O 1
ATOM 2790 N N . ALA A 1 353 ? 8.051 -6.605 -24.304 1.00 83.94 353 ALA A N 1
ATOM 2791 C CA . ALA A 1 353 ? 9.090 -5.944 -25.076 1.00 83.94 353 ALA A CA 1
ATOM 2792 C C . ALA A 1 353 ? 9.715 -6.926 -26.068 1.00 83.94 353 ALA A C 1
ATOM 2794 O O . ALA A 1 353 ? 9.919 -8.093 -25.730 1.00 83.94 353 ALA A O 1
ATOM 2795 N N . GLU A 1 354 ? 10.018 -6.423 -27.258 1.00 86.06 354 GLU A N 1
ATOM 2796 C CA . GLU A 1 354 ? 10.674 -7.138 -28.343 1.00 86.06 354 GLU A CA 1
ATOM 2797 C C . GLU A 1 354 ? 11.825 -6.289 -28.888 1.00 86.06 354 GLU A C 1
ATOM 2799 O O . GLU A 1 354 ? 11.702 -5.070 -29.023 1.00 86.06 354 GLU A O 1
ATOM 2804 N N . LEU A 1 355 ? 12.960 -6.926 -29.171 1.00 86.00 355 LEU A N 1
ATOM 2805 C CA . LEU A 1 355 ? 14.090 -6.301 -29.859 1.00 86.00 355 LEU A CA 1
ATOM 2806 C C . LEU A 1 355 ? 14.258 -6.989 -31.206 1.00 86.00 355 LEU A C 1
ATOM 2808 O O . LEU A 1 355 ? 14.449 -8.205 -31.237 1.00 86.00 355 LEU A O 1
ATOM 2812 N N . ILE A 1 356 ? 14.203 -6.211 -32.282 1.00 86.62 356 ILE A N 1
ATOM 2813 C CA . ILE A 1 356 ? 14.408 -6.665 -33.653 1.00 86.62 356 ILE A CA 1
ATOM 2814 C C . ILE A 1 356 ? 15.590 -5.890 -34.219 1.00 86.62 356 ILE A C 1
ATOM 2816 O O . ILE A 1 356 ? 15.508 -4.688 -34.463 1.00 86.62 356 ILE A O 1
ATOM 2820 N N . PHE A 1 357 ? 16.699 -6.579 -34.443 1.00 82.50 357 PHE A N 1
ATOM 2821 C CA . PHE A 1 357 ? 17.828 -5.998 -35.162 1.00 82.50 357 PHE A CA 1
ATOM 2822 C C . PHE A 1 357 ? 17.772 -6.421 -36.623 1.00 82.50 357 PHE A C 1
ATOM 2824 O O . PHE A 1 357 ? 17.649 -7.614 -36.874 1.00 82.50 357 PHE A O 1
ATOM 2831 N N . THR A 1 358 ? 17.893 -5.500 -37.576 1.00 83.44 358 THR A N 1
ATOM 2832 C CA . THR A 1 358 ? 17.892 -5.798 -39.018 1.00 83.44 358 THR A CA 1
ATOM 2833 C C . THR A 1 358 ? 19.235 -5.459 -39.672 1.00 83.44 358 THR A C 1
ATOM 2835 O O . THR A 1 358 ? 20.006 -4.638 -39.178 1.00 83.44 358 THR A O 1
ATOM 2838 N N . ASP A 1 359 ? 19.522 -6.127 -40.797 1.00 74.81 359 ASP A N 1
ATOM 2839 C CA . ASP A 1 359 ? 20.675 -5.873 -41.680 1.00 74.81 359 ASP A CA 1
ATOM 2840 C C . ASP A 1 359 ? 22.069 -6.022 -41.043 1.00 74.81 359 ASP A C 1
ATOM 2842 O O . ASP A 1 359 ? 23.068 -5.469 -41.509 1.00 74.81 359 ASP A O 1
ATOM 2846 N N . LEU A 1 360 ? 22.167 -6.893 -40.039 1.00 65.56 360 LEU A N 1
ATOM 2847 C CA . LEU A 1 360 ? 23.439 -7.280 -39.440 1.00 65.56 360 LEU A CA 1
ATOM 2848 C C . LEU A 1 360 ? 24.186 -8.292 -40.309 1.00 65.56 360 LEU A C 1
ATOM 2850 O O . LEU A 1 360 ? 23.691 -9.388 -40.573 1.00 65.56 360 LEU A O 1
ATOM 2854 N N . SER A 1 361 ? 25.418 -7.965 -40.697 1.00 63.50 361 SER A N 1
ATOM 2855 C CA . SER A 1 361 ? 26.369 -8.949 -41.215 1.00 63.50 361 SER A CA 1
ATOM 2856 C C . SER A 1 361 ? 27.427 -9.268 -40.165 1.00 63.50 361 SER A C 1
ATOM 2858 O O . SER A 1 361 ? 28.336 -8.473 -39.942 1.00 63.50 361 SER A O 1
ATOM 2860 N N . PHE A 1 362 ? 27.323 -10.447 -39.550 1.00 57.09 362 PHE A N 1
ATOM 2861 C CA . PHE A 1 362 ? 28.335 -10.968 -38.633 1.00 57.09 362 PHE A CA 1
ATOM 2862 C C . PHE A 1 362 ? 29.359 -11.839 -39.365 1.00 57.09 362 PHE A C 1
ATOM 2864 O O . PHE A 1 362 ? 29.023 -12.617 -40.263 1.00 57.09 362 PHE A O 1
ATOM 2871 N N . THR A 1 363 ? 30.615 -11.748 -38.942 1.00 54.88 363 THR A N 1
ATOM 2872 C CA . THR A 1 363 ? 31.593 -12.827 -39.095 1.00 54.88 363 THR A CA 1
ATOM 2873 C C . THR A 1 363 ? 31.555 -13.653 -37.816 1.00 54.88 363 THR A C 1
ATOM 2875 O O . THR A 1 363 ? 31.795 -13.081 -36.765 1.00 54.88 363 THR A O 1
ATOM 2878 N N . ASP A 1 364 ? 31.207 -14.947 -37.908 1.00 45.91 364 ASP A N 1
ATOM 2879 C CA . ASP A 1 364 ? 31.101 -15.900 -36.778 1.00 45.91 364 ASP A CA 1
ATOM 2880 C C . ASP A 1 364 ? 32.216 -15.669 -35.733 1.00 45.91 364 ASP A C 1
ATOM 2882 O O . ASP A 1 364 ? 33.374 -16.010 -36.013 1.00 45.91 364 ASP A O 1
ATOM 2886 N N . PRO A 1 365 ? 31.914 -15.119 -34.543 1.00 48.06 365 PRO A N 1
ATOM 2887 C CA . PRO A 1 365 ? 32.853 -15.147 -33.439 1.00 48.06 365 PRO A CA 1
ATOM 2888 C C . PRO A 1 365 ? 32.790 -16.512 -32.740 1.00 48.06 365 PRO A C 1
ATOM 2890 O O . PRO A 1 365 ? 31.721 -17.076 -32.516 1.00 48.06 365 PRO A O 1
ATOM 2893 N N . ASP A 1 366 ? 33.954 -17.054 -32.381 1.00 46.91 366 ASP A N 1
ATOM 2894 C CA . ASP A 1 366 ? 34.063 -18.232 -31.509 1.00 46.91 366 ASP A CA 1
ATOM 2895 C C . ASP A 1 366 ? 33.496 -17.854 -30.120 1.00 46.91 366 ASP A C 1
ATOM 2897 O O . ASP A 1 366 ? 33.953 -16.852 -29.559 1.00 46.91 366 ASP A O 1
ATOM 2901 N N . PRO A 1 367 ? 32.501 -18.574 -29.562 1.00 45.03 367 PRO A N 1
ATOM 2902 C CA . PRO A 1 367 ? 31.844 -18.197 -28.311 1.00 45.03 367 PRO A CA 1
ATOM 2903 C C . PRO A 1 367 ? 32.846 -18.187 -27.151 1.00 45.03 367 PRO A C 1
ATOM 2905 O O . PRO A 1 367 ? 33.229 -19.229 -26.618 1.00 45.03 367 PRO A O 1
ATOM 2908 N N . THR A 1 368 ? 33.292 -16.998 -26.752 1.00 50.19 368 THR A N 1
ATOM 2909 C CA . THR A 1 368 ? 34.073 -16.800 -25.528 1.00 50.19 368 THR A CA 1
ATOM 2910 C C . THR A 1 368 ? 33.153 -16.653 -24.321 1.00 50.19 368 THR A C 1
ATOM 2912 O O . THR A 1 368 ? 32.202 -15.879 -24.369 1.00 50.19 368 THR A O 1
ATOM 2915 N N . ASP A 1 369 ? 33.479 -17.365 -23.235 1.00 41.69 369 ASP A N 1
ATOM 2916 C CA . ASP A 1 369 ? 32.802 -17.317 -21.930 1.00 41.69 369 ASP A CA 1
ATOM 2917 C C . ASP A 1 369 ? 32.623 -15.864 -21.438 1.00 41.69 369 ASP A C 1
ATOM 2919 O O . ASP A 1 369 ? 33.557 -15.250 -20.907 1.00 41.69 369 ASP A O 1
ATOM 2923 N N . CYS A 1 370 ? 31.417 -15.311 -21.583 1.00 41.56 370 CYS A N 1
ATOM 2924 C CA . CYS A 1 370 ? 31.011 -14.127 -20.835 1.00 41.56 370 CYS A CA 1
ATOM 2925 C C . CYS A 1 370 ? 30.872 -14.508 -19.350 1.00 41.56 370 CYS A C 1
ATOM 2927 O O . CYS A 1 370 ? 30.404 -15.604 -19.040 1.00 41.56 370 CYS A O 1
ATOM 2929 N N . PRO A 1 371 ? 31.281 -13.643 -18.404 1.00 45.16 371 PRO A N 1
ATOM 2930 C CA . PRO A 1 371 ? 31.020 -13.892 -16.992 1.00 45.16 371 PRO A CA 1
ATOM 2931 C C . PRO A 1 371 ? 29.508 -13.988 -16.763 1.00 45.16 371 PRO A C 1
ATOM 2933 O O . PRO A 1 371 ? 28.769 -13.117 -17.224 1.00 45.16 371 PRO A O 1
ATOM 2936 N N . ASP A 1 372 ? 29.070 -15.024 -16.039 1.00 43.47 372 ASP A N 1
ATOM 2937 C CA . ASP A 1 372 ? 27.665 -15.198 -15.666 1.00 43.47 372 ASP A CA 1
ATOM 2938 C C . ASP A 1 372 ? 27.119 -13.885 -15.072 1.00 43.47 372 ASP A C 1
ATOM 2940 O O . ASP A 1 372 ? 27.767 -13.295 -14.191 1.00 43.47 372 ASP A O 1
ATOM 2944 N N . PRO A 1 373 ? 25.951 -13.397 -15.530 1.00 45.16 373 PRO A N 1
ATOM 2945 C CA . PRO A 1 373 ? 25.367 -12.186 -14.981 1.00 45.16 373 PRO A CA 1
ATOM 2946 C C . PRO A 1 373 ? 25.147 -12.357 -13.469 1.00 45.16 373 PRO A C 1
ATOM 2948 O O . PRO A 1 373 ? 24.794 -13.450 -13.010 1.00 45.16 373 PRO A O 1
ATOM 2951 N N . PRO A 1 374 ? 25.337 -11.293 -12.663 1.00 43.38 374 PRO A N 1
ATOM 2952 C CA . PRO A 1 374 ? 25.096 -11.365 -11.230 1.00 43.38 374 PRO A CA 1
ATOM 2953 C C . PRO A 1 374 ? 23.668 -11.848 -10.962 1.00 43.38 374 PRO A C 1
ATOM 2955 O O . PRO A 1 374 ? 22.702 -11.391 -11.578 1.00 43.38 374 PRO A O 1
ATOM 2958 N N . THR A 1 375 ? 23.543 -12.793 -10.036 1.00 40.69 375 THR A N 1
ATOM 2959 C CA . THR A 1 375 ? 22.261 -13.381 -9.656 1.00 40.69 375 THR A CA 1
ATOM 2960 C C . THR A 1 375 ? 21.429 -12.322 -8.935 1.00 40.69 375 THR A C 1
ATOM 2962 O O . THR A 1 375 ? 21.800 -11.861 -7.857 1.00 40.69 375 THR A O 1
ATOM 2965 N N . LEU A 1 376 ? 20.327 -11.892 -9.552 1.00 42.00 376 LEU A N 1
ATOM 2966 C CA . LEU A 1 376 ? 19.361 -10.991 -8.927 1.00 42.00 376 LEU A CA 1
ATOM 2967 C C . LEU A 1 376 ? 18.328 -11.820 -8.160 1.00 42.00 376 LEU A C 1
ATOM 2969 O O . LEU A 1 376 ? 18.053 -12.974 -8.489 1.00 42.00 376 LEU A O 1
ATOM 2973 N N . CYS A 1 377 ? 17.801 -11.250 -7.085 1.00 40.66 377 CYS A N 1
ATOM 2974 C CA . CYS A 1 377 ? 16.903 -11.962 -6.195 1.00 40.66 377 CYS A CA 1
ATOM 2975 C C . CYS A 1 377 ? 15.477 -12.022 -6.775 1.00 40.66 377 CYS A C 1
ATOM 2977 O O . CYS A 1 377 ? 14.965 -11.020 -7.260 1.00 40.66 377 CYS A O 1
ATOM 2979 N N . GLY A 1 378 ? 14.841 -13.197 -6.669 1.00 45.19 378 GLY A N 1
ATOM 2980 C CA . GLY A 1 378 ? 13.384 -13.380 -6.561 1.00 45.19 378 GLY A CA 1
ATOM 2981 C C . GLY A 1 378 ? 12.542 -13.642 -7.827 1.00 45.19 378 GLY A C 1
ATOM 2982 O O . GLY A 1 378 ? 11.458 -14.224 -7.712 1.00 45.19 378 GLY A O 1
ATOM 2983 N N . SER A 1 379 ? 13.081 -13.412 -9.021 1.00 47.66 379 SER A N 1
ATOM 2984 C CA . SER A 1 379 ? 12.711 -14.129 -10.250 1.00 47.66 379 SER A CA 1
ATOM 2985 C C . SER A 1 379 ? 13.999 -14.460 -10.999 1.00 47.66 379 SER A C 1
ATOM 2987 O O . SER A 1 379 ? 14.970 -13.713 -10.889 1.00 47.66 379 SER A O 1
ATOM 2989 N N . GLU A 1 380 ? 14.073 -15.617 -11.667 1.00 53.25 380 GLU A N 1
ATOM 2990 C CA . GLU A 1 380 ? 15.232 -15.902 -12.522 1.00 53.25 380 GLU A CA 1
ATOM 2991 C C . GLU A 1 380 ? 15.330 -14.744 -13.514 1.00 53.25 380 GLU A C 1
ATOM 2993 O O . GLU A 1 380 ? 14.354 -14.464 -14.212 1.00 53.25 380 GLU A O 1
ATOM 2998 N N . ASN A 1 381 ? 16.462 -14.027 -13.517 1.00 58.41 381 ASN A N 1
ATOM 2999 C CA . ASN A 1 381 ? 16.741 -13.070 -14.577 1.00 58.41 381 ASN A CA 1
ATOM 3000 C C . ASN A 1 381 ? 16.429 -13.774 -15.885 1.00 58.41 381 ASN A C 1
ATOM 3002 O O . ASN A 1 381 ? 16.970 -14.856 -16.133 1.00 58.41 381 ASN A O 1
ATOM 3006 N N . LEU A 1 382 ? 15.566 -13.172 -16.702 1.00 65.69 382 LEU A N 1
ATOM 3007 C CA . LEU A 1 382 ? 15.431 -13.636 -18.065 1.00 65.69 382 LEU A CA 1
ATOM 3008 C C . LEU A 1 382 ? 16.731 -13.227 -18.758 1.00 65.69 382 LEU A C 1
ATOM 3010 O O . LEU A 1 382 ? 16.880 -12.091 -19.210 1.00 65.69 382 LEU A O 1
ATOM 3014 N N . ALA A 1 383 ? 17.711 -14.123 -18.687 1.00 69.81 383 ALA A N 1
ATOM 3015 C CA . ALA A 1 383 ? 18.903 -14.089 -19.499 1.00 69.81 383 ALA A CA 1
ATOM 3016 C C . ALA A 1 383 ? 18.445 -14.490 -20.895 1.00 69.81 383 ALA A C 1
ATOM 3018 O O . ALA A 1 383 ? 17.906 -15.581 -21.099 1.00 69.81 383 ALA A O 1
ATOM 3019 N N . ILE A 1 384 ? 18.533 -13.540 -21.815 1.00 73.12 384 ILE A N 1
ATOM 3020 C CA . ILE A 1 384 ? 18.082 -13.741 -23.178 1.00 73.12 384 ILE A CA 1
ATOM 3021 C C . ILE A 1 384 ? 19.329 -14.047 -24.001 1.00 73.12 384 ILE A C 1
ATOM 3023 O O . ILE A 1 384 ? 20.110 -13.122 -24.260 1.00 73.12 384 ILE A O 1
ATOM 3027 N N . PRO A 1 385 ? 19.547 -15.318 -24.386 1.00 73.94 385 PRO A N 1
ATOM 3028 C CA . PRO A 1 385 ? 20.618 -15.646 -25.305 1.00 73.94 385 PRO A CA 1
ATOM 3029 C C . PRO A 1 385 ? 20.317 -14.989 -26.647 1.00 73.94 385 PRO A C 1
ATOM 3031 O O . PRO A 1 385 ?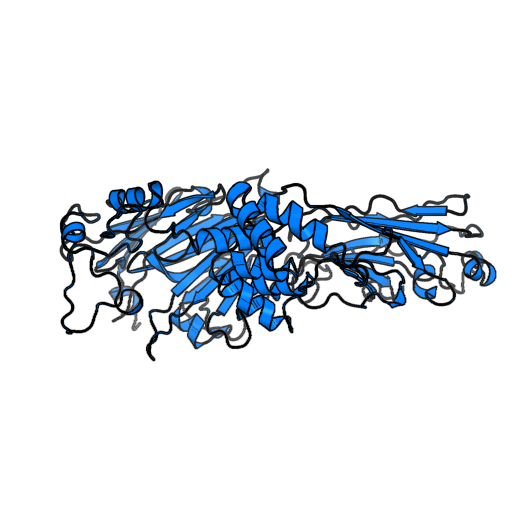 19.180 -15.019 -27.125 1.00 73.94 385 PRO A O 1
ATOM 3034 N N . ILE A 1 386 ? 21.338 -14.410 -27.272 1.00 69.50 386 ILE A N 1
ATOM 3035 C CA . ILE A 1 386 ? 21.218 -13.946 -28.651 1.00 69.50 386 ILE A CA 1
ATOM 3036 C C . ILE A 1 386 ? 21.147 -15.201 -29.535 1.00 69.50 386 ILE A C 1
ATOM 3038 O O . ILE A 1 386 ? 22.086 -16.000 -29.510 1.00 69.50 386 ILE A O 1
ATOM 3042 N N . PRO A 1 387 ? 20.041 -15.439 -30.268 1.00 68.88 387 PRO A N 1
ATOM 3043 C CA . PRO A 1 387 ? 19.920 -16.612 -31.115 1.00 68.88 387 PRO A CA 1
ATOM 3044 C C . PRO A 1 387 ? 21.019 -16.616 -32.176 1.00 68.88 387 PRO A C 1
ATOM 3046 O O . PRO A 1 387 ? 21.242 -15.641 -32.891 1.00 68.88 387 PRO A O 1
ATOM 3049 N N . ASP A 1 388 ? 21.684 -17.759 -32.273 1.00 62.31 388 ASP A N 1
ATOM 3050 C CA . ASP A 1 388 ? 22.801 -18.011 -33.172 1.00 62.31 388 ASP A CA 1
ATOM 3051 C C . ASP A 1 388 ? 22.245 -18.295 -34.585 1.00 62.31 388 ASP A C 1
ATOM 3053 O O . ASP A 1 388 ? 22.153 -19.448 -35.019 1.00 62.31 388 ASP A O 1
ATOM 3057 N N . GLU A 1 389 ? 21.733 -17.269 -35.286 1.00 56.66 389 GLU A N 1
ATOM 3058 C CA . GLU A 1 389 ? 21.057 -17.463 -36.578 1.00 56.66 389 GLU A CA 1
ATOM 3059 C C . GLU A 1 389 ? 21.469 -16.536 -37.737 1.00 56.66 389 GLU A C 1
ATOM 3061 O O . GLU A 1 389 ? 21.665 -15.330 -37.644 1.00 56.66 389 GLU A O 1
ATOM 3066 N N . LYS A 1 390 ? 21.529 -17.181 -38.910 1.00 52.34 390 LYS A N 1
ATOM 3067 C CA . LYS A 1 390 ? 22.124 -16.760 -40.189 1.00 52.34 390 LYS A CA 1
ATOM 3068 C C . LYS A 1 390 ? 21.260 -15.825 -41.052 1.00 52.34 390 LYS A C 1
ATOM 3070 O O . LYS A 1 390 ? 21.484 -15.764 -42.260 1.00 52.34 390 LYS A O 1
ATOM 3075 N N . ASN A 1 391 ? 20.257 -15.151 -40.484 1.00 52.66 391 ASN A N 1
ATOM 3076 C CA . ASN A 1 391 ? 19.199 -14.488 -41.266 1.00 52.66 391 ASN A CA 1
ATOM 3077 C C . ASN A 1 391 ? 19.073 -12.968 -41.062 1.00 52.66 391 ASN A C 1
ATOM 3079 O O . ASN A 1 391 ? 18.044 -12.407 -41.428 1.00 52.66 391 ASN A O 1
ATOM 3083 N N . ASN A 1 392 ? 20.108 -12.292 -40.551 1.00 57.69 392 ASN A N 1
ATOM 3084 C CA . ASN A 1 392 ? 20.161 -10.828 -40.376 1.00 57.69 392 ASN A CA 1
ATOM 3085 C C . ASN A 1 392 ? 19.044 -10.235 -39.492 1.00 57.69 392 ASN A C 1
ATOM 3087 O O . ASN A 1 392 ? 18.899 -9.016 -39.467 1.00 57.69 392 ASN A O 1
ATOM 3091 N N . ILE A 1 393 ? 18.255 -11.074 -38.809 1.00 60.22 393 ILE A N 1
ATOM 3092 C CA . ILE A 1 393 ? 17.203 -10.664 -37.880 1.00 60.22 393 ILE A CA 1
ATOM 3093 C C . ILE A 1 393 ? 17.408 -11.400 -36.563 1.00 60.22 393 ILE A C 1
ATOM 3095 O O . ILE A 1 393 ? 17.318 -12.627 -36.524 1.00 60.22 393 ILE A O 1
ATOM 3099 N N . ILE A 1 394 ? 17.685 -10.649 -35.499 1.00 62.91 394 ILE A N 1
ATOM 3100 C CA . ILE A 1 394 ? 17.654 -11.150 -34.122 1.00 62.91 394 ILE A CA 1
ATOM 3101 C C . ILE A 1 394 ? 16.359 -10.643 -33.511 1.00 62.91 394 ILE A C 1
ATOM 3103 O O . ILE A 1 394 ? 16.208 -9.434 -33.361 1.00 62.91 394 ILE A O 1
ATOM 3107 N N . GLN A 1 395 ? 15.450 -11.567 -33.200 1.00 66.88 395 GLN A N 1
ATOM 3108 C CA . GLN A 1 395 ? 14.163 -11.294 -32.571 1.00 66.88 395 GLN A CA 1
ATOM 3109 C C . GLN A 1 395 ? 14.166 -11.873 -31.157 1.00 66.88 395 GLN A C 1
ATOM 3111 O O . GLN A 1 395 ? 14.487 -13.046 -30.952 1.00 66.88 395 GLN A O 1
ATOM 3116 N N . ILE A 1 396 ? 13.832 -11.034 -30.184 1.00 63.09 396 ILE A N 1
ATOM 3117 C CA . ILE A 1 396 ? 13.732 -11.406 -28.775 1.00 63.09 396 ILE A CA 1
ATOM 3118 C C . ILE A 1 396 ? 12.276 -11.266 -28.360 1.00 63.09 396 ILE A C 1
ATOM 3120 O O . ILE A 1 396 ? 11.828 -10.163 -28.077 1.00 63.09 396 ILE A O 1
ATOM 3124 N N . ASP A 1 397 ? 11.549 -12.379 -28.344 1.00 63.34 397 ASP A N 1
ATOM 3125 C CA . ASP A 1 397 ? 10.112 -12.393 -28.070 1.00 63.34 397 ASP A CA 1
ATOM 3126 C C . ASP A 1 397 ? 9.774 -12.522 -26.578 1.00 63.34 397 ASP A C 1
ATOM 3128 O O . ASP A 1 397 ? 10.522 -13.105 -25.792 1.00 63.34 397 ASP A O 1
ATOM 3132 N N . ASP A 1 398 ? 8.578 -12.038 -26.223 1.00 59.69 398 ASP A N 1
ATOM 3133 C CA . ASP A 1 398 ? 7.860 -12.342 -24.978 1.00 59.69 398 ASP A CA 1
ATOM 3134 C C . ASP A 1 398 ? 8.644 -12.077 -23.679 1.00 59.69 398 ASP A C 1
ATOM 3136 O O . ASP A 1 398 ? 8.588 -12.857 -22.721 1.00 59.69 398 ASP A O 1
ATOM 3140 N N . ILE A 1 399 ? 9.303 -10.916 -23.581 1.00 63.34 399 ILE A N 1
ATOM 3141 C CA . ILE A 1 399 ? 9.681 -10.376 -22.269 1.00 63.34 399 ILE A CA 1
ATOM 3142 C C . ILE A 1 399 ? 8.388 -10.016 -21.527 1.00 63.34 399 ILE A C 1
ATOM 3144 O O . ILE A 1 399 ? 7.923 -8.886 -21.620 1.00 63.34 399 ILE A O 1
ATOM 3148 N N . GLU A 1 400 ? 7.781 -10.981 -20.833 1.00 62.84 400 GLU A N 1
ATOM 3149 C CA . GLU A 1 400 ? 6.559 -10.798 -20.050 1.00 62.84 400 GLU A CA 1
ATOM 3150 C C . GLU A 1 400 ? 6.880 -10.588 -18.571 1.00 62.84 400 GLU A C 1
ATOM 3152 O O . GLU A 1 400 ? 7.333 -11.487 -17.859 1.00 62.84 400 GLU A O 1
ATOM 3157 N N . PHE A 1 401 ? 6.560 -9.403 -18.067 1.00 64.81 401 PHE A N 1
ATOM 3158 C CA . PHE A 1 401 ? 6.590 -9.148 -16.633 1.00 64.81 401 PHE A CA 1
ATOM 3159 C C . PHE A 1 401 ? 5.224 -9.480 -15.999 1.00 64.81 401 PHE A C 1
ATOM 3161 O O . PHE A 1 401 ? 4.193 -8.934 -16.392 1.00 64.81 401 PHE A O 1
ATOM 3168 N N . GLU A 1 402 ? 5.181 -10.354 -14.981 1.00 62.19 402 GLU A N 1
ATOM 3169 C CA . GLU A 1 402 ? 3.936 -10.666 -14.257 1.00 62.19 402 GLU A CA 1
ATOM 3170 C C . GLU A 1 402 ? 3.305 -9.428 -13.578 1.00 62.19 402 GLU A C 1
ATOM 3172 O O . GLU A 1 402 ? 3.953 -8.659 -12.889 1.00 62.19 402 GLU A O 1
ATOM 3177 N N . TYR A 1 403 ? 1.992 -9.285 -13.614 1.00 62.25 403 TYR A N 1
ATOM 3178 C CA . TYR A 1 403 ? 1.265 -8.100 -13.119 1.00 62.25 403 TYR A CA 1
ATOM 3179 C C . TYR A 1 403 ? 1.464 -7.693 -11.646 1.00 62.25 403 TYR A C 1
ATOM 3181 O O . TYR A 1 403 ? 1.061 -6.614 -11.220 1.00 62.25 403 TYR A O 1
ATOM 3189 N N . CYS A 1 404 ? 2.040 -8.572 -10.836 1.00 62.66 404 CYS A N 1
ATOM 3190 C CA . CYS A 1 404 ? 2.274 -8.350 -9.421 1.00 62.66 404 CYS A CA 1
ATOM 3191 C C . CYS A 1 404 ? 3.763 -8.435 -9.186 1.00 62.66 404 CYS A C 1
ATOM 3193 O O . CYS A 1 404 ? 4.251 -9.538 -9.328 1.00 62.66 404 CYS A O 1
ATOM 3195 N N . CYS A 1 405 ? 4.482 -7.374 -8.818 1.00 59.84 405 CYS A N 1
ATOM 3196 C CA . CYS A 1 405 ? 5.866 -7.520 -8.352 1.00 59.84 405 CYS A CA 1
ATOM 3197 C C . CYS A 1 405 ? 5.847 -8.136 -6.941 1.00 59.84 405 CYS A C 1
ATOM 3199 O O . CYS A 1 405 ? 5.621 -7.388 -5.977 1.00 59.84 405 CYS A O 1
ATOM 3201 N N . PRO A 1 406 ? 6.015 -9.467 -6.746 1.00 50.34 406 PRO A N 1
ATOM 3202 C CA . PRO A 1 406 ? 6.184 -9.959 -5.396 1.00 50.34 406 PRO A CA 1
ATOM 3203 C C . PRO A 1 406 ? 7.514 -9.403 -4.884 1.00 50.34 406 PRO A C 1
ATOM 3205 O O . PRO A 1 406 ? 8.531 -9.465 -5.559 1.00 50.34 406 PRO A O 1
ATOM 3208 N N . LEU A 1 407 ? 7.543 -8.923 -3.645 1.00 44.47 407 LEU A N 1
ATOM 3209 C CA . LEU A 1 407 ? 8.787 -8.566 -2.945 1.00 44.47 407 LEU A CA 1
ATOM 3210 C C . LEU A 1 407 ? 9.713 -9.769 -2.687 1.00 44.47 407 LEU A C 1
ATOM 3212 O O . LEU A 1 407 ? 10.655 -9.667 -1.908 1.00 44.47 407 LEU A O 1
ATOM 3216 N N . ARG A 1 408 ? 9.475 -10.916 -3.334 1.00 44.00 408 ARG A N 1
ATOM 3217 C CA . ARG A 1 408 ? 10.413 -12.038 -3.327 1.00 44.00 408 ARG A CA 1
ATOM 3218 C C . ARG A 1 408 ? 11.805 -11.602 -3.827 1.00 44.00 408 ARG A C 1
ATOM 3220 O O . ARG A 1 408 ? 12.778 -12.298 -3.561 1.00 44.00 408 ARG A O 1
ATOM 3227 N N . ASP A 1 409 ? 11.872 -10.430 -4.464 1.00 44.12 409 ASP A N 1
ATOM 3228 C CA . ASP A 1 409 ? 13.053 -9.814 -5.061 1.00 44.12 409 ASP A CA 1
ATOM 3229 C C . ASP A 1 409 ? 13.842 -8.890 -4.110 1.00 44.12 409 ASP A C 1
ATOM 3231 O O . ASP A 1 409 ? 14.938 -8.449 -4.452 1.00 44.12 409 ASP A O 1
ATOM 3235 N N . THR A 1 410 ? 13.351 -8.614 -2.892 1.00 41.25 410 THR A N 1
ATOM 3236 C CA . THR A 1 410 ? 14.215 -8.047 -1.840 1.00 41.25 410 THR A CA 1
ATOM 3237 C C . THR A 1 410 ? 15.014 -9.181 -1.193 1.00 41.25 410 THR A C 1
ATOM 3239 O O . THR A 1 410 ? 14.394 -10.012 -0.525 1.00 41.25 410 THR A O 1
ATOM 3242 N N . PRO A 1 411 ? 16.353 -9.254 -1.356 1.00 40.31 411 PRO A N 1
ATOM 3243 C CA . PRO A 1 411 ? 17.166 -10.234 -0.643 1.00 40.31 411 PRO A CA 1
ATOM 3244 C C . PRO A 1 411 ? 16.881 -10.177 0.861 1.00 40.31 411 PRO A C 1
ATOM 3246 O O . PRO A 1 411 ? 16.775 -9.076 1.422 1.00 40.31 411 PRO A O 1
ATOM 3249 N N . PRO A 1 412 ? 16.844 -11.331 1.547 1.00 41.38 412 PRO A N 1
ATOM 3250 C CA . PRO A 1 412 ? 17.014 -11.364 2.988 1.00 41.38 412 PRO A CA 1
ATOM 3251 C C . PRO A 1 412 ? 18.264 -10.553 3.376 1.00 41.38 412 PRO A C 1
ATOM 3253 O O . PRO A 1 412 ? 19.255 -10.560 2.636 1.00 41.38 412 PRO A O 1
ATOM 3256 N N . PRO A 1 413 ? 18.279 -9.869 4.533 1.00 39.78 413 PRO A N 1
ATOM 3257 C CA . PRO A 1 413 ? 19.475 -9.179 5.005 1.00 39.78 413 PRO A CA 1
ATOM 3258 C C . PRO A 1 413 ? 20.675 -10.146 5.069 1.00 39.78 413 PRO A C 1
ATOM 3260 O O . PRO A 1 413 ? 20.748 -10.976 5.973 1.00 39.78 413 PRO A O 1
ATOM 3263 N N . GLY A 1 414 ? 21.615 -10.041 4.120 1.00 41.12 414 GLY A N 1
ATOM 3264 C CA . GLY A 1 414 ? 22.818 -10.884 4.061 1.00 41.12 414 GLY A CA 1
ATOM 3265 C C . GLY A 1 414 ? 23.090 -11.622 2.743 1.00 41.12 414 GLY A C 1
ATOM 3266 O O . GLY A 1 414 ? 24.131 -12.269 2.665 1.00 41.12 414 GLY A O 1
ATOM 3267 N N . GLU A 1 415 ? 22.225 -11.532 1.728 1.00 47.50 415 GLU A N 1
ATOM 3268 C CA . GLU A 1 415 ? 22.534 -12.004 0.364 1.00 47.50 415 GLU A CA 1
ATOM 3269 C C . GLU A 1 415 ? 23.059 -10.853 -0.517 1.00 47.50 415 GLU A C 1
ATOM 3271 O O . GLU A 1 415 ? 22.509 -9.749 -0.492 1.00 47.50 415 GLU A O 1
ATOM 3276 N N . ASP A 1 416 ? 24.128 -11.107 -1.287 1.00 43.00 416 ASP A N 1
ATOM 3277 C CA . ASP A 1 416 ? 24.795 -10.157 -2.201 1.00 43.00 416 ASP A CA 1
ATOM 3278 C C . ASP A 1 416 ? 23.959 -9.890 -3.476 1.00 43.00 416 ASP A C 1
ATOM 3280 O O . ASP A 1 416 ? 24.448 -9.987 -4.598 1.00 43.00 416 ASP A O 1
ATOM 3284 N N . CYS A 1 417 ? 22.675 -9.566 -3.325 1.00 46.81 417 CYS A N 1
ATOM 3285 C CA . CYS A 1 417 ? 21.839 -9.076 -4.421 1.00 46.81 417 CYS A CA 1
ATOM 3286 C C . CYS A 1 417 ? 21.822 -7.539 -4.413 1.00 46.81 417 CYS A C 1
ATOM 3288 O O . CYS A 1 417 ? 21.754 -6.900 -3.357 1.00 46.81 417 CYS A O 1
ATOM 3290 N N . ILE A 1 418 ? 21.842 -6.925 -5.601 1.00 46.84 418 ILE A N 1
ATOM 3291 C CA . ILE A 1 418 ? 21.743 -5.469 -5.761 1.00 46.84 418 ILE A CA 1
ATOM 3292 C C . ILE A 1 418 ? 20.346 -5.026 -5.313 1.00 46.84 418 ILE A C 1
ATOM 3294 O O . ILE A 1 418 ? 19.368 -5.185 -6.034 1.00 46.84 418 ILE A O 1
ATOM 3298 N N . THR A 1 419 ? 20.249 -4.449 -4.119 1.00 43.06 419 THR A N 1
ATOM 3299 C CA . THR A 1 419 ? 19.060 -3.694 -3.715 1.00 43.06 419 THR A CA 1
ATOM 3300 C C . THR A 1 419 ? 19.164 -2.297 -4.305 1.00 43.06 419 THR A C 1
ATOM 3302 O O . THR A 1 419 ? 20.164 -1.603 -4.102 1.00 43.06 419 THR A O 1
ATOM 3305 N N . THR A 1 420 ? 18.137 -1.844 -5.027 1.00 49.06 420 THR A N 1
ATOM 3306 C CA . THR A 1 420 ? 17.984 -0.402 -5.227 1.00 49.06 420 THR A CA 1
ATOM 3307 C C . THR A 1 420 ? 17.831 0.251 -3.846 1.00 49.06 420 THR A C 1
ATOM 3309 O O . THR A 1 420 ? 17.185 -0.345 -2.978 1.00 49.06 420 THR A O 1
ATOM 3312 N N . PRO A 1 421 ? 18.392 1.450 -3.608 1.00 44.66 421 PRO A N 1
ATOM 3313 C CA . PRO A 1 421 ? 18.359 2.118 -2.301 1.00 44.66 421 PRO A CA 1
ATOM 3314 C C . PRO A 1 421 ? 16.962 2.270 -1.671 1.00 44.66 421 PRO A C 1
ATOM 3316 O O . PRO A 1 421 ? 16.875 2.427 -0.453 1.00 44.66 421 PRO A O 1
ATOM 3319 N N . ASP A 1 422 ? 15.903 2.167 -2.482 1.00 51.25 422 ASP A N 1
ATOM 3320 C CA . ASP A 1 422 ? 14.539 2.588 -2.154 1.00 51.25 422 ASP A CA 1
ATOM 3321 C C . ASP A 1 422 ? 13.522 1.432 -2.007 1.00 51.25 422 ASP A C 1
ATOM 3323 O O . ASP A 1 422 ? 12.321 1.664 -2.052 1.00 51.25 422 ASP A O 1
ATOM 3327 N N . PHE A 1 423 ? 13.966 0.176 -1.832 1.00 50.16 423 PHE A N 1
ATOM 3328 C CA . PHE A 1 423 ? 13.087 -1.011 -1.657 1.00 50.16 423 PHE A CA 1
ATOM 3329 C C . PHE A 1 423 ? 12.080 -1.274 -2.786 1.00 50.16 423 PHE A C 1
ATOM 3331 O O . PHE A 1 423 ? 11.166 -2.089 -2.639 1.00 50.16 423 PHE A O 1
ATOM 3338 N N . THR A 1 424 ? 12.254 -0.620 -3.927 1.00 58.00 424 THR A N 1
ATOM 3339 C CA . THR A 1 424 ? 11.452 -0.852 -5.117 1.00 58.00 424 THR A CA 1
ATOM 3340 C C . THR A 1 424 ? 11.741 -2.249 -5.657 1.00 58.00 424 THR A C 1
ATOM 3342 O O . THR A 1 424 ? 12.880 -2.567 -5.995 1.00 58.00 424 THR A O 1
ATOM 3345 N N . ALA A 1 425 ? 10.720 -3.106 -5.724 1.00 61.53 425 ALA A N 1
ATOM 3346 C CA . ALA A 1 425 ? 10.862 -4.409 -6.360 1.00 61.53 425 ALA A CA 1
ATOM 3347 C C . ALA A 1 425 ? 10.935 -4.178 -7.873 1.00 61.53 425 ALA A C 1
ATOM 3349 O O . ALA A 1 425 ? 9.962 -3.722 -8.481 1.00 61.53 425 ALA A O 1
ATOM 3350 N N . CYS A 1 426 ? 12.099 -4.439 -8.458 1.00 69.25 426 CYS A N 1
ATOM 3351 C CA . CYS A 1 426 ? 12.340 -4.291 -9.883 1.00 69.25 426 CYS A CA 1
ATOM 3352 C C . CYS A 1 426 ? 12.614 -5.644 -10.512 1.00 69.25 426 CYS A C 1
ATOM 3354 O O . CYS A 1 426 ? 13.221 -6.518 -9.900 1.00 69.25 426 CYS A O 1
ATOM 3356 N N . ARG A 1 427 ? 12.210 -5.773 -11.768 1.00 73.56 427 ARG A N 1
ATOM 3357 C CA . ARG A 1 427 ? 12.482 -6.939 -12.590 1.00 73.56 427 ARG A CA 1
ATOM 3358 C C . ARG A 1 427 ? 13.319 -6.576 -13.777 1.00 73.56 427 ARG A C 1
ATOM 3360 O O . ARG A 1 427 ? 13.232 -5.458 -14.280 1.00 73.56 427 ARG A O 1
ATOM 3367 N N . TYR A 1 428 ? 14.075 -7.564 -14.224 1.00 79.94 428 TYR A N 1
ATOM 3368 C CA . TYR A 1 428 ? 15.111 -7.386 -15.214 1.00 79.94 428 TYR A CA 1
ATOM 3369 C C . TYR A 1 428 ? 14.981 -8.455 -16.289 1.00 79.94 428 TYR A C 1
ATOM 3371 O O . TYR A 1 428 ? 14.851 -9.641 -15.990 1.00 79.94 428 TYR A O 1
ATOM 3379 N N . ALA A 1 429 ? 15.065 -8.022 -17.537 1.00 81.62 429 ALA A N 1
ATOM 3380 C CA . ALA A 1 429 ? 15.302 -8.893 -18.676 1.00 81.62 429 ALA A CA 1
ATOM 3381 C C . ALA A 1 429 ? 16.582 -8.401 -19.340 1.00 81.62 429 ALA A C 1
ATOM 3383 O O . ALA A 1 429 ? 16.641 -7.241 -19.747 1.00 81.62 429 ALA A O 1
ATOM 3384 N N . THR A 1 430 ? 17.627 -9.227 -19.337 1.00 84.31 430 THR A N 1
ATOM 3385 C CA . THR A 1 430 ? 18.991 -8.815 -19.697 1.00 84.31 430 THR A CA 1
ATOM 3386 C C . THR A 1 430 ? 19.481 -9.631 -20.881 1.00 84.31 430 THR A C 1
ATOM 3388 O O . THR A 1 430 ? 19.355 -10.854 -20.885 1.00 84.31 430 THR A O 1
ATOM 3391 N N . LEU A 1 431 ? 20.066 -8.954 -21.866 1.00 83.38 431 LEU A N 1
ATOM 3392 C CA . LEU A 1 431 ? 20.795 -9.609 -22.947 1.00 83.38 431 LEU A CA 1
ATOM 3393 C C . LEU A 1 431 ? 22.111 -10.162 -22.408 1.00 83.38 431 LEU A C 1
ATOM 3395 O O . LEU A 1 431 ? 22.864 -9.430 -21.760 1.00 83.38 431 LEU A O 1
ATOM 3399 N N . GLU A 1 432 ? 22.390 -11.437 -22.678 1.00 80.69 432 GLU A N 1
ATOM 3400 C CA . GLU A 1 432 ? 23.602 -12.110 -22.184 1.00 80.69 432 GLU A CA 1
ATOM 3401 C C . GLU A 1 432 ? 24.893 -11.477 -22.722 1.00 80.69 432 GLU A C 1
ATOM 3403 O O . GLU A 1 432 ? 25.890 -11.388 -22.006 1.00 80.69 432 GLU A O 1
ATOM 3408 N N . SER A 1 433 ? 24.860 -10.969 -23.951 1.00 79.56 433 SER A N 1
ATOM 3409 C CA . SER A 1 433 ? 25.989 -10.331 -24.625 1.00 79.56 433 SER A CA 1
ATOM 3410 C C . SER A 1 433 ? 25.549 -9.053 -25.349 1.00 79.56 433 SER A C 1
ATOM 3412 O O . SER A 1 433 ? 24.361 -8.878 -25.642 1.00 79.56 433 SER A O 1
ATOM 3414 N N . PRO A 1 434 ? 26.472 -8.104 -25.602 1.00 83.25 434 PRO A N 1
ATOM 3415 C CA . PRO A 1 434 ? 26.212 -7.040 -26.560 1.00 83.25 434 PRO A CA 1
ATOM 3416 C C . PRO A 1 434 ? 26.053 -7.642 -27.959 1.00 83.25 434 PRO A C 1
ATOM 3418 O O . PRO A 1 434 ? 26.621 -8.688 -28.267 1.00 83.25 434 PRO A O 1
ATOM 3421 N N . LEU A 1 435 ? 25.330 -6.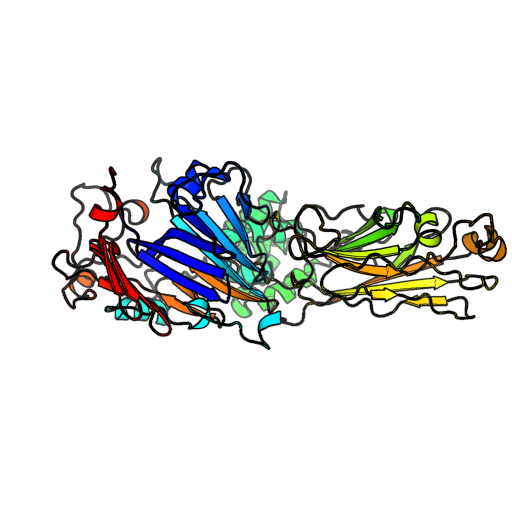941 -28.827 1.00 79.88 435 LEU A N 1
ATOM 3422 C CA . LEU A 1 435 ? 25.228 -7.322 -30.233 1.00 79.88 435 LEU A CA 1
ATOM 3423 C C . LEU A 1 435 ? 26.593 -7.249 -30.934 1.00 79.88 435 LEU A C 1
ATOM 3425 O O . LEU A 1 435 ? 26.958 -8.132 -31.702 1.00 79.88 435 LEU A O 1
ATOM 3429 N N . CYS A 1 436 ? 27.339 -6.185 -30.644 1.00 80.00 436 CYS A N 1
ATOM 3430 C CA . CYS A 1 436 ? 28.679 -5.949 -31.150 1.00 80.00 436 CYS A CA 1
ATOM 3431 C C . CYS A 1 436 ? 29.658 -5.902 -29.984 1.00 80.00 436 CYS A C 1
ATOM 3433 O O . CYS A 1 436 ? 29.530 -5.047 -29.104 1.00 80.00 436 CYS A O 1
ATOM 3435 N N . ASP A 1 437 ? 30.642 -6.800 -29.982 1.00 72.12 437 ASP A N 1
ATOM 3436 C CA . ASP A 1 437 ? 31.640 -6.826 -28.921 1.00 72.12 437 ASP A CA 1
ATOM 3437 C C . ASP A 1 437 ? 32.575 -5.615 -29.059 1.00 72.12 437 ASP A C 1
ATOM 3439 O O . ASP A 1 437 ? 33.074 -5.305 -30.147 1.00 72.12 437 ASP A O 1
ATOM 3443 N N . GLN A 1 438 ? 32.805 -4.896 -27.958 1.00 64.69 438 GLN A N 1
ATOM 3444 C CA . GLN A 1 438 ? 33.733 -3.764 -27.935 1.00 64.69 438 GLN A CA 1
ATOM 3445 C C . GLN A 1 438 ? 35.161 -4.284 -27.848 1.00 64.69 438 GLN A C 1
ATOM 3447 O O . GLN A 1 438 ? 35.806 -4.168 -26.808 1.00 64.69 438 GLN A O 1
ATOM 3452 N N . GLY A 1 439 ? 35.630 -4.874 -28.947 1.00 56.69 439 GLY A N 1
ATOM 3453 C CA . GLY A 1 439 ? 37.037 -5.119 -29.228 1.00 56.69 439 GLY A CA 1
ATOM 3454 C C . GLY A 1 439 ? 37.824 -5.587 -28.012 1.00 56.69 439 GLY A C 1
ATOM 3455 O O . GLY A 1 439 ? 38.610 -4.832 -27.427 1.00 56.69 439 GLY A O 1
ATOM 3456 N N . ASN A 1 440 ? 37.668 -6.854 -27.632 1.00 53.59 440 ASN A N 1
ATOM 3457 C CA . ASN A 1 440 ? 38.752 -7.476 -26.899 1.00 53.59 440 ASN A CA 1
ATOM 3458 C C . ASN A 1 440 ? 39.949 -7.480 -27.859 1.00 53.59 440 ASN A C 1
ATOM 3460 O O . ASN A 1 440 ? 39.906 -8.143 -28.892 1.00 53.59 440 ASN A O 1
ATOM 3464 N N . SER A 1 441 ? 41.010 -6.724 -27.554 1.00 54.78 441 SER A N 1
ATOM 3465 C CA . SER A 1 441 ? 42.174 -6.549 -28.446 1.00 54.78 441 SER A CA 1
ATOM 3466 C C . SER A 1 441 ? 42.845 -7.863 -28.866 1.00 54.78 441 SER A C 1
ATOM 3468 O O . SER A 1 441 ? 43.700 -7.875 -29.751 1.00 54.78 441 SER A O 1
ATOM 3470 N N . ASP A 1 442 ? 42.473 -8.951 -28.197 1.00 56.28 442 ASP A N 1
ATOM 3471 C CA . ASP A 1 442 ? 42.969 -10.300 -28.393 1.00 56.28 442 ASP A CA 1
ATOM 3472 C C . ASP A 1 442 ? 42.099 -11.145 -29.353 1.00 56.28 442 ASP A C 1
ATOM 3474 O O . ASP A 1 442 ? 42.543 -12.227 -29.735 1.00 56.28 442 ASP A O 1
ATOM 3478 N N . ASN A 1 443 ? 40.913 -10.675 -29.782 1.00 53.09 443 ASN A N 1
ATOM 3479 C CA . ASN A 1 443 ? 40.035 -11.384 -30.726 1.00 53.09 443 ASN A CA 1
ATOM 3480 C C . ASN A 1 443 ? 39.373 -10.438 -31.767 1.00 53.09 443 ASN A C 1
ATOM 3482 O O . ASN A 1 443 ? 38.228 -10.027 -31.592 1.00 53.09 443 ASN A O 1
ATOM 3486 N N . PRO A 1 444 ? 40.074 -10.084 -32.863 1.00 54.16 444 PRO A N 1
ATOM 3487 C CA . PRO A 1 444 ? 39.596 -9.133 -33.879 1.00 54.16 444 PRO A CA 1
ATOM 3488 C C . PRO A 1 444 ? 38.441 -9.647 -34.760 1.00 54.16 444 PRO A C 1
ATOM 3490 O O . PRO A 1 444 ? 37.926 -8.888 -35.576 1.00 54.16 444 PRO A O 1
ATOM 3493 N N . ASP A 1 445 ? 38.039 -10.913 -34.622 1.00 51.62 445 ASP A N 1
ATOM 3494 C CA . ASP A 1 445 ? 37.006 -11.533 -35.465 1.00 51.62 445 ASP A CA 1
ATOM 3495 C C . ASP A 1 445 ? 35.567 -11.302 -34.942 1.00 51.62 445 ASP A C 1
ATOM 3497 O O . ASP A 1 445 ? 34.611 -11.575 -35.665 1.00 51.62 445 ASP A O 1
ATOM 3501 N N . GLY A 1 446 ? 35.406 -10.762 -33.721 1.00 53.84 446 GLY A N 1
ATOM 3502 C CA . GLY A 1 446 ? 34.107 -10.428 -33.107 1.00 53.84 446 GLY A CA 1
ATOM 3503 C C . GLY A 1 446 ? 33.698 -8.950 -33.175 1.00 53.84 446 GLY A C 1
ATOM 3504 O O . GLY A 1 446 ? 32.654 -8.577 -32.642 1.00 53.84 446 GLY A O 1
ATOM 3505 N N . GLU A 1 447 ? 34.500 -8.091 -33.811 1.00 61.72 447 GLU A N 1
ATOM 3506 C CA . GLU A 1 447 ? 34.165 -6.674 -33.978 1.00 61.72 447 GLU A CA 1
ATOM 3507 C C . GLU A 1 447 ? 33.150 -6.498 -35.117 1.00 61.72 447 GLU A C 1
ATOM 3509 O O . GLU A 1 447 ? 33.419 -6.837 -36.273 1.00 61.72 447 GLU A O 1
ATOM 3514 N N . CYS A 1 448 ? 31.990 -5.904 -34.826 1.00 69.06 448 CYS A N 1
ATOM 3515 C CA . CYS A 1 448 ? 31.132 -5.386 -35.886 1.00 69.06 448 CYS A CA 1
ATOM 3516 C C . CYS A 1 448 ? 31.909 -4.319 -36.660 1.00 69.06 448 CYS A C 1
ATOM 3518 O O . CYS A 1 448 ? 32.260 -3.274 -36.111 1.00 69.06 448 CYS A O 1
ATOM 3520 N N . SER A 1 449 ? 32.173 -4.562 -37.945 1.00 74.88 449 SER A N 1
ATOM 3521 C CA . SER A 1 449 ? 32.792 -3.547 -38.801 1.00 74.88 449 SER A CA 1
ATOM 3522 C C . SER A 1 449 ? 31.948 -2.264 -38.774 1.00 74.88 449 SER A C 1
ATOM 3524 O O . SER A 1 449 ? 30.720 -2.371 -38.833 1.00 74.88 449 SER A O 1
ATOM 3526 N N . GLU A 1 450 ? 32.576 -1.084 -38.783 1.00 75.75 450 GLU A N 1
ATOM 3527 C CA . GLU A 1 450 ? 31.866 0.208 -38.878 1.00 75.75 450 GLU A CA 1
ATOM 3528 C C . GLU A 1 450 ? 30.831 0.207 -40.021 1.00 75.75 450 GLU A C 1
ATOM 3530 O O . GLU A 1 450 ? 29.703 0.637 -39.829 1.00 75.75 450 GLU A O 1
ATOM 3535 N N . GLU A 1 451 ? 31.156 -0.397 -41.172 1.00 77.69 451 GLU A N 1
ATOM 3536 C CA . GLU A 1 451 ? 30.244 -0.491 -42.325 1.00 77.69 451 GLU A CA 1
ATOM 3537 C C . GLU A 1 451 ? 28.996 -1.366 -42.068 1.00 77.69 451 GLU A C 1
ATOM 3539 O O . GLU A 1 451 ? 27.948 -1.152 -42.679 1.00 77.69 451 GLU A O 1
ATOM 3544 N N . SER A 1 452 ? 29.105 -2.370 -41.194 1.00 74.94 452 SER A N 1
ATOM 3545 C CA . SER A 1 452 ? 27.965 -3.206 -40.786 1.00 74.94 452 SER A CA 1
ATOM 3546 C C . SER A 1 452 ? 27.085 -2.455 -39.792 1.00 74.94 452 SER A C 1
ATOM 3548 O O . SER A 1 452 ? 25.865 -2.470 -39.929 1.00 74.94 452 SER A O 1
ATOM 3550 N N . LEU A 1 453 ? 27.701 -1.738 -38.845 1.00 80.50 453 LEU A N 1
ATOM 3551 C CA . LEU A 1 453 ? 26.982 -0.885 -37.901 1.00 80.50 453 LEU A CA 1
ATOM 3552 C C . LEU A 1 453 ? 26.215 0.223 -38.623 1.00 80.50 453 LEU A C 1
ATOM 3554 O O . LEU A 1 453 ? 25.042 0.382 -38.338 1.00 80.50 453 LEU A O 1
ATOM 3558 N N . GLU A 1 454 ? 26.813 0.910 -39.601 1.00 81.06 454 GLU A N 1
ATOM 3559 C CA . GLU A 1 454 ? 26.163 1.986 -40.377 1.00 81.06 454 GLU A CA 1
ATOM 3560 C C . GLU A 1 454 ? 24.876 1.552 -41.107 1.00 81.06 454 GLU A C 1
ATOM 3562 O O . GLU A 1 454 ? 24.048 2.394 -41.453 1.00 81.06 454 GLU A O 1
ATOM 3567 N N . LYS A 1 455 ? 24.709 0.250 -41.376 1.00 80.56 455 LYS A N 1
ATOM 3568 C CA . LYS A 1 455 ? 23.535 -0.312 -42.069 1.00 80.56 455 LYS A CA 1
ATOM 3569 C C . LYS A 1 455 ? 22.550 -1.003 -41.133 1.00 80.56 455 LYS A C 1
ATOM 3571 O O . LYS A 1 455 ? 21.490 -1.406 -41.593 1.00 80.56 455 LYS A O 1
ATOM 3576 N N . SER A 1 456 ? 22.912 -1.171 -39.865 1.00 82.12 456 SER A N 1
ATOM 3577 C CA . SER A 1 456 ? 22.075 -1.864 -38.893 1.00 82.12 456 SER A CA 1
ATOM 3578 C C . SER A 1 456 ? 20.944 -0.950 -38.429 1.00 82.12 456 SER A C 1
ATOM 3580 O O . SER A 1 456 ? 21.172 0.228 -38.163 1.00 82.12 456 SER A O 1
ATOM 3582 N N . GLU A 1 457 ? 19.744 -1.493 -38.259 1.00 86.38 457 GLU A N 1
ATOM 3583 C CA . GLU A 1 457 ? 18.641 -0.803 -37.582 1.00 86.38 457 GLU A CA 1
ATOM 3584 C C . GLU A 1 457 ? 18.206 -1.634 -36.370 1.00 86.38 457 GLU A C 1
ATOM 3586 O O . GLU A 1 457 ? 18.265 -2.866 -36.388 1.00 86.38 457 GLU A O 1
ATOM 3591 N N . LEU A 1 458 ? 17.822 -0.957 -35.286 1.00 89.50 458 LEU A N 1
ATOM 3592 C CA . LEU A 1 458 ? 17.231 -1.592 -34.111 1.00 89.50 458 LEU A CA 1
ATOM 3593 C C . LEU A 1 458 ? 15.810 -1.065 -33.939 1.00 89.50 458 LEU A C 1
ATOM 3595 O O . LEU A 1 458 ? 15.603 0.119 -33.671 1.00 89.50 458 LEU A O 1
ATOM 3599 N N . GLU A 1 459 ? 14.848 -1.968 -34.059 1.00 91.81 459 GLU A N 1
ATOM 3600 C CA . GLU A 1 459 ? 13.451 -1.744 -33.731 1.00 91.81 459 GLU A CA 1
ATOM 3601 C C . GLU A 1 459 ? 13.167 -2.335 -32.345 1.00 91.81 459 GLU A C 1
ATOM 3603 O O . GLU A 1 459 ? 13.423 -3.509 -32.078 1.00 91.81 459 GLU A O 1
ATOM 3608 N N . ILE A 1 460 ? 12.667 -1.508 -31.433 1.00 91.00 460 ILE A N 1
ATOM 3609 C CA . ILE A 1 460 ? 12.278 -1.921 -30.086 1.00 91.00 460 ILE A CA 1
ATOM 3610 C C . ILE A 1 460 ? 10.761 -1.828 -30.007 1.00 91.00 460 ILE A C 1
ATOM 3612 O O . ILE A 1 460 ? 10.225 -0.719 -29.927 1.00 91.00 460 ILE A O 1
ATOM 3616 N N . SER A 1 461 ? 10.067 -2.966 -30.011 1.00 90.38 461 SER A N 1
ATOM 3617 C CA . SER A 1 461 ? 8.627 -2.968 -29.781 1.00 90.38 461 SER A CA 1
ATOM 3618 C C . SER A 1 461 ? 8.324 -3.038 -28.289 1.00 90.38 461 SER A C 1
ATOM 3620 O O . SER A 1 461 ? 8.879 -3.872 -27.577 1.00 90.38 461 SER A O 1
ATOM 3622 N N . VAL A 1 462 ? 7.465 -2.152 -27.784 1.00 86.25 462 VAL A N 1
ATOM 3623 C CA . VAL A 1 462 ? 7.037 -2.147 -26.379 1.00 86.25 462 VAL A CA 1
ATOM 3624 C C . VAL A 1 462 ? 5.539 -1.928 -26.308 1.00 86.25 462 VAL A C 1
ATOM 3626 O O . VAL A 1 462 ? 5.047 -0.872 -26.694 1.00 86.25 462 VAL A O 1
ATOM 3629 N N . SER A 1 463 ? 4.830 -2.896 -25.731 1.00 84.31 463 SER A N 1
ATOM 3630 C CA . SER A 1 463 ? 3.397 -2.802 -25.457 1.00 84.31 463 SER A CA 1
ATOM 3631 C C . SER A 1 463 ? 3.096 -3.084 -23.985 1.00 84.31 463 SER A C 1
ATOM 3633 O O . SER A 1 463 ? 3.724 -3.925 -23.335 1.00 84.31 463 SER A O 1
ATOM 3635 N N . PHE A 1 464 ? 2.118 -2.359 -23.442 1.00 79.94 464 PHE A N 1
ATOM 3636 C CA . PHE A 1 464 ? 1.623 -2.559 -22.084 1.00 79.94 464 PHE A CA 1
ATOM 3637 C C . PHE A 1 464 ? 0.386 -3.454 -22.128 1.00 79.94 464 PHE A C 1
ATOM 3639 O O . PHE A 1 464 ? -0.542 -3.229 -22.902 1.00 79.94 464 PHE A O 1
ATOM 3646 N N . VAL A 1 465 ? 0.381 -4.492 -21.298 1.00 76.06 465 VAL A N 1
ATOM 3647 C CA . VAL A 1 465 ? -0.710 -5.458 -21.203 1.00 76.06 465 VAL A CA 1
ATOM 3648 C C . VAL A 1 465 ? -1.450 -5.218 -19.900 1.00 76.06 465 VAL A C 1
ATOM 3650 O O . VAL A 1 465 ? -0.872 -5.364 -18.819 1.00 76.06 465 VAL A O 1
ATOM 3653 N N . ASP A 1 466 ? -2.741 -4.912 -20.001 1.00 70.38 466 ASP A N 1
ATOM 3654 C CA . ASP A 1 466 ? -3.589 -4.705 -18.832 1.00 70.38 466 ASP A CA 1
ATOM 3655 C C . ASP A 1 466 ? -3.541 -5.897 -17.878 1.00 70.38 466 ASP A C 1
ATOM 3657 O O . ASP A 1 466 ? -3.633 -7.057 -18.294 1.00 70.38 466 ASP A O 1
ATOM 3661 N N . ALA A 1 467 ? -3.442 -5.613 -16.580 1.00 60.78 467 ALA A N 1
ATOM 3662 C CA . ALA A 1 467 ? -3.493 -6.641 -15.555 1.00 60.78 467 ALA A CA 1
ATOM 3663 C C . ALA A 1 467 ? -4.882 -7.296 -15.466 1.00 60.78 467 ALA A C 1
ATOM 3665 O O . ALA A 1 467 ? -5.830 -6.677 -14.973 1.00 60.78 467 ALA A O 1
ATOM 3666 N N . PRO A 1 468 ? -5.052 -8.575 -15.861 1.00 55.56 468 PRO A N 1
ATOM 3667 C CA . PRO A 1 468 ? -6.369 -9.191 -15.908 1.00 55.56 468 PRO A CA 1
ATOM 3668 C C . PRO A 1 468 ? -6.838 -9.538 -14.493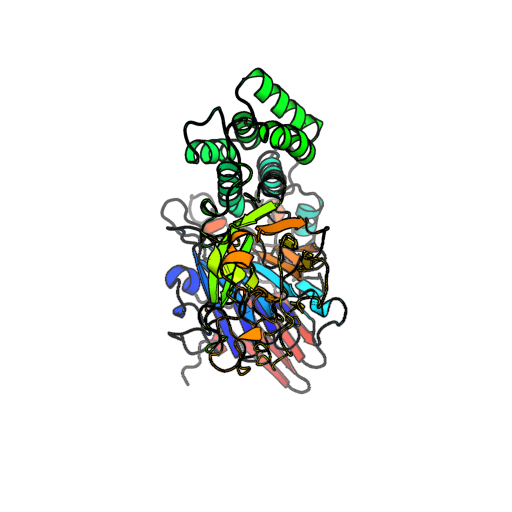 1.00 55.56 468 PRO A C 1
ATOM 3670 O O . PRO A 1 468 ? -6.527 -10.620 -14.011 1.00 55.56 468 PRO A O 1
ATOM 3673 N N . ASN A 1 469 ? -7.571 -8.644 -13.812 1.00 56.78 469 ASN A N 1
ATOM 3674 C CA . ASN A 1 469 ? -8.185 -8.842 -12.480 1.00 56.78 469 ASN A CA 1
ATOM 3675 C C . ASN A 1 469 ? -7.315 -9.633 -11.467 1.00 56.78 469 ASN A C 1
ATOM 3677 O O . ASN A 1 469 ? -7.848 -10.343 -10.606 1.00 56.78 469 ASN A O 1
ATOM 3681 N N . LYS A 1 470 ? -5.981 -9.564 -11.574 1.00 59.41 470 LYS A N 1
ATOM 3682 C CA . LYS A 1 470 ? -5.087 -10.372 -10.746 1.00 59.41 470 LYS A CA 1
ATOM 3683 C C . LYS A 1 470 ? -5.000 -9.740 -9.365 1.00 59.41 470 LYS A C 1
ATOM 3685 O O . LYS A 1 470 ? -4.905 -8.526 -9.223 1.00 59.41 470 LYS A O 1
ATOM 3690 N N . ILE A 1 471 ? -5.052 -10.585 -8.342 1.00 63.75 471 ILE A N 1
ATOM 3691 C CA . ILE A 1 471 ? -4.911 -10.178 -6.946 1.00 63.75 471 ILE A CA 1
ATOM 3692 C C . ILE A 1 471 ? -3.439 -10.361 -6.575 1.00 63.75 471 ILE A C 1
ATOM 3694 O O . ILE A 1 471 ? -2.979 -11.495 -6.460 1.00 63.75 471 ILE A O 1
ATOM 3698 N N . CYS A 1 472 ? -2.705 -9.261 -6.400 1.00 71.69 472 CYS A N 1
ATOM 3699 C CA . CYS A 1 472 ? -1.278 -9.296 -6.048 1.00 71.69 472 CYS A CA 1
ATOM 3700 C C . CYS A 1 472 ? -1.016 -9.547 -4.570 1.00 71.69 472 CYS A C 1
ATOM 3702 O O . CYS A 1 472 ? 0.013 -10.106 -4.183 1.00 71.69 472 CYS A O 1
ATOM 3704 N N . CYS A 1 473 ? -1.979 -9.179 -3.740 1.00 72.25 473 CYS A N 1
ATOM 3705 C CA . CYS A 1 473 ? -2.026 -9.553 -2.346 1.00 72.25 473 CYS A CA 1
ATOM 3706 C C . CYS A 1 473 ? -3.446 -9.435 -1.812 1.00 72.25 473 CYS A C 1
ATOM 3708 O O . CYS A 1 473 ? -4.318 -8.805 -2.413 1.00 72.25 473 CYS A O 1
ATOM 3710 N N . LEU A 1 474 ? -3.677 -10.070 -0.670 1.00 78.50 474 LEU A N 1
ATOM 3711 C CA . LEU A 1 474 ? -4.896 -9.874 0.091 1.00 78.50 474 LEU A CA 1
ATOM 3712 C C . LEU A 1 474 ? -4.750 -8.605 0.927 1.00 78.50 474 LEU A C 1
ATOM 3714 O O . LEU A 1 474 ? -3.767 -8.461 1.651 1.00 78.50 474 LEU A O 1
ATOM 3718 N N . THR A 1 475 ? -5.732 -7.708 0.862 1.00 80.06 475 THR A N 1
ATOM 3719 C CA . THR A 1 475 ? -5.737 -6.477 1.660 1.00 80.06 475 THR A CA 1
ATOM 3720 C C . THR A 1 475 ? -6.737 -6.550 2.794 1.00 80.06 475 THR A C 1
ATOM 3722 O O . THR A 1 475 ? -7.859 -7.035 2.656 1.00 80.06 475 THR A O 1
ATOM 3725 N N . CYS A 1 476 ? -6.323 -6.042 3.941 1.00 75.88 476 CYS A N 1
ATOM 3726 C CA . CYS A 1 476 ? -7.165 -5.838 5.100 1.00 75.88 476 CYS A CA 1
ATOM 3727 C C . CYS A 1 476 ? -6.998 -4.404 5.585 1.00 75.88 476 CYS A C 1
ATOM 3729 O O . CYS A 1 476 ? -5.927 -3.825 5.465 1.00 75.88 476 CYS A O 1
ATOM 3731 N N . SER A 1 477 ? -8.045 -3.808 6.133 1.00 74.38 477 SER A N 1
ATOM 3732 C CA . SER A 1 477 ? -7.991 -2.448 6.671 1.00 74.38 477 SER A CA 1
ATOM 3733 C C . SER A 1 477 ? -8.797 -2.372 7.952 1.00 74.38 477 SER A C 1
ATOM 3735 O O . SER A 1 477 ? -9.772 -3.105 8.112 1.00 74.38 477 SER A O 1
ATOM 3737 N N . CYS A 1 478 ? -8.411 -1.495 8.874 1.00 57.31 478 CYS A N 1
ATOM 3738 C CA . CYS A 1 478 ? -9.267 -1.128 9.988 1.00 57.31 478 CYS A CA 1
ATOM 3739 C C . CYS A 1 478 ? -9.060 0.321 10.437 1.00 57.31 478 CYS A C 1
ATOM 3741 O O . CYS A 1 478 ? -7.934 0.775 10.641 1.00 57.31 478 CYS A O 1
ATOM 3743 N N . TYR A 1 479 ? -10.156 1.065 10.594 1.00 63.16 479 TYR A N 1
ATOM 3744 C CA . TYR A 1 479 ? -10.112 2.497 10.898 1.00 63.16 479 TYR A CA 1
ATOM 3745 C C . TYR A 1 479 ? -11.363 2.996 11.635 1.00 63.16 479 TYR A C 1
ATOM 3747 O O . TYR A 1 479 ? -12.442 2.406 11.558 1.00 63.16 479 TYR A O 1
ATOM 3755 N N . GLY A 1 480 ? -11.243 4.146 12.308 1.00 56.28 480 GLY A N 1
ATOM 3756 C CA . GLY A 1 480 ? -12.381 4.837 12.929 1.00 56.28 480 GLY A CA 1
ATOM 3757 C C . GLY A 1 480 ? -13.044 4.055 14.070 1.00 56.28 480 GLY A C 1
ATOM 3758 O O . GLY A 1 480 ? -12.340 3.563 14.936 1.00 56.28 480 GLY A O 1
ATOM 3759 N N . ASP A 1 481 ? -14.384 3.982 14.083 1.00 56.25 481 ASP A N 1
ATOM 3760 C CA . ASP A 1 481 ? -15.156 3.234 15.091 1.00 56.25 481 ASP A CA 1
ATOM 3761 C C . ASP A 1 481 ? -15.181 1.728 14.753 1.00 56.25 481 ASP A C 1
ATOM 3763 O O . ASP A 1 481 ? -16.069 1.324 13.994 1.00 56.25 481 ASP A O 1
ATOM 3767 N N . PRO A 1 482 ? -14.265 0.897 15.279 1.00 53.97 482 PRO A N 1
ATOM 3768 C CA . PRO A 1 482 ? -13.344 0.195 14.384 1.00 53.97 482 PRO A CA 1
ATOM 3769 C C . PRO A 1 482 ? -14.119 -0.497 13.255 1.00 53.97 482 PRO A C 1
ATOM 3771 O O . PRO A 1 482 ? -14.823 -1.485 13.475 1.00 53.97 482 PRO A O 1
ATOM 3774 N N . ARG A 1 483 ? -14.033 0.070 12.053 1.00 61.81 483 ARG A N 1
ATOM 3775 C CA . ARG A 1 483 ? -14.566 -0.556 10.849 1.00 61.81 483 ARG A CA 1
ATOM 3776 C C . ARG A 1 483 ? -13.440 -1.304 10.218 1.00 61.81 483 ARG A C 1
ATOM 3778 O O . ARG A 1 483 ? -12.510 -0.674 9.715 1.00 61.81 483 ARG A O 1
ATOM 3785 N N . CYS A 1 484 ? -13.527 -2.614 10.272 1.00 61.66 484 CYS A N 1
ATOM 3786 C CA . CYS A 1 484 ? -12.516 -3.444 9.686 1.00 61.66 484 CYS A CA 1
ATOM 3787 C C . CYS A 1 484 ? -13.071 -4.100 8.413 1.00 61.66 484 CYS A C 1
ATOM 3789 O O . CYS A 1 484 ? -14.222 -4.532 8.369 1.00 61.66 484 CYS A O 1
ATOM 3791 N N . ARG A 1 485 ? -12.242 -4.179 7.370 1.00 71.81 485 ARG A N 1
ATOM 3792 C CA . ARG A 1 485 ? -12.467 -5.003 6.177 1.00 71.81 485 ARG A CA 1
ATOM 3793 C C . ARG A 1 485 ? -11.370 -6.055 6.094 1.00 71.81 485 ARG A C 1
ATOM 3795 O O . ARG A 1 485 ? -10.196 -5.710 6.139 1.00 71.81 485 ARG A O 1
ATOM 3802 N N . SER A 1 486 ? -11.764 -7.316 6.053 1.00 72.62 486 SER A N 1
ATOM 3803 C CA . SER A 1 486 ? -10.860 -8.470 6.077 1.00 72.62 486 SER A CA 1
ATOM 3804 C C . SER A 1 486 ? -10.399 -8.854 4.669 1.00 72.62 486 SER A C 1
ATOM 3806 O O . SER A 1 486 ? -10.867 -8.274 3.687 1.00 72.62 486 SER A O 1
ATOM 3808 N N . PHE A 1 487 ? -9.511 -9.844 4.559 1.00 76.31 487 PHE A N 1
ATOM 3809 C CA . PHE A 1 487 ? -8.921 -10.268 3.286 1.00 76.31 487 PHE A CA 1
ATOM 3810 C C . PHE A 1 487 ? -9.931 -10.754 2.247 1.00 76.31 487 PHE A C 1
ATOM 3812 O O . PHE A 1 487 ? -9.709 -10.581 1.051 1.00 76.31 487 PHE A O 1
ATOM 3819 N N . ASN A 1 488 ? -11.051 -11.341 2.673 1.00 71.50 488 ASN A N 1
ATOM 3820 C CA . ASN A 1 488 ? -12.111 -11.762 1.752 1.00 71.50 488 ASN A CA 1
ATOM 3821 C C . ASN A 1 488 ? -13.142 -10.655 1.467 1.00 71.50 488 ASN A C 1
ATOM 3823 O O . ASN A 1 488 ? -14.151 -10.897 0.807 1.00 71.50 488 ASN A O 1
ATOM 3827 N N . GLY A 1 489 ? -12.907 -9.448 1.982 1.00 68.00 489 GLY A N 1
ATOM 3828 C CA . GLY A 1 489 ? -13.791 -8.306 1.831 1.00 68.00 489 GLY A CA 1
ATOM 3829 C C . GLY A 1 489 ? -14.936 -8.233 2.840 1.00 68.00 489 GLY A C 1
ATOM 3830 O O . GLY A 1 489 ? -15.698 -7.271 2.758 1.00 68.00 489 GLY A O 1
ATOM 3831 N N . THR A 1 490 ? -15.060 -9.170 3.788 1.00 69.06 490 THR A N 1
ATOM 3832 C CA . THR A 1 490 ? -16.062 -9.084 4.859 1.00 69.06 490 THR A CA 1
ATOM 3833 C C . THR A 1 490 ? -15.795 -7.862 5.723 1.00 69.06 490 THR A C 1
ATOM 3835 O O . THR A 1 490 ? -14.672 -7.650 6.200 1.00 69.06 490 THR A O 1
ATOM 3838 N N . TYR A 1 491 ? -16.856 -7.089 5.925 1.00 69.00 491 TYR A N 1
ATOM 3839 C CA . TYR A 1 491 ? -16.891 -5.943 6.815 1.00 69.00 491 TYR A CA 1
ATOM 3840 C C . TYR A 1 491 ? -17.354 -6.366 8.197 1.00 69.00 491 TYR A C 1
ATOM 3842 O O . TYR A 1 491 ? -18.271 -7.177 8.331 1.00 69.00 491 TYR A O 1
ATOM 3850 N N . ASP A 1 492 ? -16.724 -5.792 9.212 1.00 63.62 492 ASP A N 1
ATOM 3851 C CA . ASP A 1 492 ? -17.175 -5.948 10.578 1.00 63.62 492 ASP A CA 1
ATOM 3852 C C . ASP A 1 492 ? -16.905 -4.682 11.398 1.00 63.62 492 ASP A C 1
ATOM 3854 O O . ASP A 1 492 ? -15.902 -3.986 11.200 1.00 63.62 492 ASP A O 1
ATOM 3858 N N . ILE A 1 493 ? -17.821 -4.372 12.316 1.00 68.06 493 ILE A N 1
ATOM 3859 C CA . ILE A 1 493 ? -17.776 -3.175 13.160 1.00 68.06 493 ILE A CA 1
ATOM 3860 C C . ILE A 1 493 ? -18.017 -3.550 14.614 1.00 68.06 493 ILE A C 1
ATOM 3862 O O . ILE A 1 493 ? -18.988 -4.235 14.941 1.00 68.06 493 ILE A O 1
ATOM 3866 N N . TRP A 1 494 ? -17.206 -3.017 15.525 1.00 69.50 494 TRP A N 1
ATOM 3867 C CA . TRP A 1 494 ? -17.452 -3.161 16.959 1.00 69.50 494 TRP A CA 1
ATOM 3868 C C . TRP A 1 494 ? -17.665 -1.816 17.659 1.00 69.50 494 TRP A C 1
ATOM 3870 O O . TRP A 1 494 ? -16.728 -1.174 18.120 1.00 69.50 494 TRP A O 1
ATOM 3880 N N . ALA A 1 495 ? -18.929 -1.402 17.776 1.00 70.06 495 ALA A N 1
ATOM 3881 C CA . ALA A 1 495 ? -19.321 -0.209 18.526 1.00 70.06 495 ALA A CA 1
ATOM 3882 C C . ALA A 1 495 ? -20.302 -0.576 19.651 1.00 70.06 495 ALA A C 1
ATOM 3884 O O . ALA A 1 495 ? -21.454 -0.922 19.385 1.00 70.06 495 ALA A O 1
ATOM 3885 N N . ILE A 1 496 ? -19.844 -0.495 20.905 1.00 73.38 496 ILE A N 1
ATOM 3886 C CA . ILE A 1 496 ? -20.688 -0.668 22.099 1.00 73.38 496 ILE A CA 1
ATOM 3887 C C . ILE A 1 496 ? -21.475 0.624 22.341 1.00 73.38 496 ILE A C 1
ATOM 3889 O O . ILE A 1 496 ? -20.936 1.721 22.186 1.00 73.38 496 ILE A O 1
ATOM 3893 N N . CYS A 1 497 ? -22.742 0.496 22.744 1.00 79.19 497 CYS A N 1
ATOM 3894 C CA . CYS A 1 497 ? -23.626 1.632 23.011 1.00 79.19 497 CYS A CA 1
ATOM 3895 C C . CYS A 1 497 ? -23.778 2.589 21.812 1.00 79.19 497 CYS A C 1
ATOM 3897 O O . CYS A 1 497 ? -23.888 3.808 21.967 1.00 79.19 497 CYS A O 1
ATOM 3899 N N . ASP A 1 498 ? -23.822 2.040 20.594 1.00 76.31 498 ASP A N 1
ATOM 3900 C CA . ASP A 1 498 ? -24.090 2.830 19.398 1.00 76.31 498 ASP A CA 1
ATOM 3901 C C . ASP A 1 498 ? -25.549 3.297 19.361 1.00 76.31 498 ASP A C 1
ATOM 3903 O O . ASP A 1 498 ? -26.452 2.586 18.923 1.00 76.31 498 ASP A O 1
ATOM 3907 N N . ALA A 1 499 ? -25.783 4.521 19.823 1.00 80.38 499 ALA A N 1
ATOM 3908 C CA . ALA A 1 499 ? -27.100 5.141 19.865 1.00 80.38 499 ALA A CA 1
ATOM 3909 C C . ALA A 1 499 ? -27.440 5.967 18.618 1.00 80.38 499 ALA A C 1
ATOM 3911 O O . ALA A 1 499 ? -28.346 6.811 18.657 1.00 80.38 499 ALA A O 1
ATOM 3912 N N . ARG A 1 500 ? -26.725 5.743 17.508 1.00 75.69 500 ARG A N 1
ATOM 3913 C CA . ARG A 1 500 ? -27.126 6.256 16.199 1.00 75.69 500 ARG A CA 1
ATOM 3914 C C . ARG A 1 500 ? -28.479 5.656 15.828 1.00 75.69 500 ARG A C 1
ATOM 3916 O O . ARG A 1 500 ? -28.694 4.444 15.876 1.00 75.69 500 ARG A O 1
ATOM 3923 N N . GLU A 1 501 ? -29.419 6.522 15.483 1.00 69.38 501 GLU A N 1
ATOM 3924 C CA . GLU A 1 501 ? -30.696 6.092 14.932 1.00 69.38 501 GLU A CA 1
ATOM 3925 C C . GLU A 1 501 ? -30.556 5.970 13.411 1.00 69.38 501 GLU A C 1
ATOM 3927 O O . GLU A 1 501 ? -30.158 6.930 12.747 1.00 69.38 501 GLU A O 1
ATOM 3932 N N . ALA A 1 502 ? -30.885 4.802 12.857 1.00 54.97 502 ALA A N 1
ATOM 3933 C CA . ALA A 1 502 ? -31.068 4.642 11.420 1.00 54.97 502 ALA A CA 1
ATOM 3934 C C . ALA A 1 502 ? -32.333 5.418 11.016 1.00 54.97 502 ALA A C 1
ATOM 3936 O O . ALA A 1 502 ? -33.456 4.959 11.227 1.00 54.97 502 ALA A O 1
ATOM 3937 N N . VAL A 1 503 ? -32.177 6.649 10.523 1.00 52.94 503 VAL A N 1
ATOM 3938 C CA . VAL A 1 503 ? -33.315 7.494 10.131 1.00 52.94 503 VAL A CA 1
ATOM 3939 C C . VAL A 1 503 ? -33.579 7.331 8.634 1.00 52.94 503 VAL A C 1
ATOM 3941 O O . VAL A 1 503 ? -32.649 7.296 7.838 1.00 52.94 503 VAL A O 1
ATOM 3944 N N . SER A 1 504 ? -34.861 7.272 8.249 1.00 49.09 504 SER A N 1
ATOM 3945 C CA . SER A 1 504 ? -35.347 7.165 6.861 1.00 49.09 504 SER A CA 1
ATOM 3946 C C . SER A 1 504 ? -34.593 8.052 5.851 1.00 49.09 504 SER A C 1
ATOM 3948 O O . SER A 1 504 ? -34.204 9.165 6.219 1.00 49.09 504 SER A O 1
ATOM 3950 N N . LEU A 1 505 ? -34.566 7.630 4.573 1.00 49.09 505 LEU A N 1
ATOM 3951 C CA . LEU A 1 505 ? -34.026 8.274 3.344 1.00 49.09 505 LEU A CA 1
ATOM 3952 C C . LEU A 1 505 ? -34.034 9.818 3.249 1.00 49.09 505 LEU A C 1
ATOM 3954 O O . LEU A 1 505 ? -33.362 10.388 2.395 1.00 49.09 505 LEU A O 1
ATOM 3958 N N . LYS A 1 506 ? -34.829 10.523 4.057 1.00 46.50 506 LYS A N 1
ATOM 3959 C CA . LYS A 1 506 ? -35.065 11.969 3.979 1.00 46.50 506 LYS A CA 1
ATOM 3960 C C . LYS A 1 506 ? -34.229 12.826 4.942 1.00 46.50 506 LYS A C 1
ATOM 3962 O O . LYS A 1 506 ? -34.296 14.049 4.825 1.00 46.50 506 LYS A O 1
ATOM 3967 N N . ARG A 1 507 ? -33.480 12.267 5.908 1.00 48.22 507 ARG A N 1
ATOM 3968 C CA . ARG A 1 507 ? -32.656 13.062 6.856 1.00 48.22 507 ARG A CA 1
ATOM 3969 C C . ARG A 1 507 ? -31.318 12.369 7.185 1.00 48.22 507 ARG A C 1
ATOM 3971 O O . ARG A 1 507 ? -31.285 11.561 8.104 1.00 48.22 507 ARG A O 1
ATOM 3978 N N . PRO A 1 508 ? -30.209 12.734 6.514 1.00 45.81 508 PRO A N 1
ATOM 3979 C CA . PRO A 1 508 ? -28.962 11.958 6.475 1.00 45.81 508 PRO A CA 1
ATOM 3980 C C . PRO A 1 508 ? -28.023 12.221 7.666 1.00 45.81 508 PRO A C 1
ATOM 3982 O O . PRO A 1 508 ? -26.807 12.230 7.512 1.00 45.81 508 PRO A O 1
ATOM 3985 N N . TRP A 1 509 ? -28.558 12.525 8.848 1.00 53.66 509 TRP A N 1
ATOM 3986 C CA . TRP A 1 509 ? -27.734 12.734 10.040 1.00 53.66 509 TRP A CA 1
ATOM 3987 C C . TRP A 1 509 ? -28.083 11.653 11.045 1.00 53.66 509 TRP A C 1
ATOM 3989 O O . TRP A 1 509 ? -29.146 11.717 11.668 1.00 53.66 509 TRP A O 1
ATOM 3999 N N . CYS A 1 510 ? -27.170 10.701 11.226 1.00 62.41 510 CYS A N 1
ATOM 4000 C CA . CYS A 1 510 ? -27.239 9.707 12.290 1.00 62.41 510 CYS A CA 1
ATOM 4001 C C . CYS A 1 510 ? -26.902 10.359 13.621 1.00 62.41 510 CYS A C 1
ATOM 4003 O O . CYS A 1 510 ? -25.834 10.173 14.202 1.00 62.41 510 CYS A O 1
ATOM 4005 N N . LYS A 1 511 ? -27.831 11.210 14.062 1.00 72.56 511 LYS A N 1
ATOM 4006 C CA . LYS A 1 511 ? -27.778 11.832 15.372 1.00 72.56 511 LYS A CA 1
ATOM 4007 C C . LYS A 1 511 ? -27.847 10.719 16.397 1.00 72.56 511 LYS A C 1
ATOM 4009 O O . LYS A 1 511 ? -28.739 9.873 16.356 1.00 72.56 511 LYS A O 1
ATOM 4014 N N . ILE A 1 512 ? -26.902 10.761 17.319 1.00 75.56 512 ILE A N 1
ATOM 4015 C CA . ILE A 1 512 ? -26.977 9.967 18.527 1.00 75.56 512 ILE A CA 1
ATOM 4016 C C . ILE A 1 512 ? -28.168 10.518 19.323 1.00 75.56 512 ILE A C 1
ATOM 4018 O O . ILE A 1 512 ? -28.255 11.731 19.534 1.00 75.56 512 ILE A O 1
ATOM 4022 N N . LYS A 1 513 ? -29.123 9.663 19.692 1.00 85.00 513 LYS A N 1
ATOM 4023 C CA . LYS A 1 513 ? -30.309 10.069 20.460 1.00 85.00 513 LYS A CA 1
ATOM 4024 C C . LYS A 1 513 ? -30.225 9.561 21.888 1.00 85.00 513 LYS A C 1
ATOM 4026 O O . LYS A 1 513 ? -29.913 8.390 22.101 1.00 85.00 513 LYS A O 1
ATOM 4031 N N . LYS A 1 514 ? -30.595 10.412 22.847 1.00 90.25 514 LYS A N 1
ATOM 4032 C CA . LYS A 1 514 ? -30.672 10.041 24.265 1.00 90.25 514 LYS A CA 1
ATOM 4033 C C . LYS A 1 514 ? -31.622 8.869 24.469 1.00 90.25 514 LYS A C 1
ATOM 4035 O O . LYS A 1 514 ? -31.260 7.899 25.117 1.00 90.25 514 LYS A O 1
ATOM 4040 N N . GLU A 1 515 ? -32.795 8.899 23.845 1.00 90.06 515 GLU A N 1
ATOM 4041 C CA . GLU A 1 515 ? -33.789 7.831 23.975 1.00 90.06 515 GLU A CA 1
ATOM 4042 C C . GLU A 1 515 ? -33.257 6.505 23.428 1.00 90.06 515 GLU A C 1
ATOM 4044 O O . GLU A 1 515 ? -33.427 5.463 24.055 1.00 90.06 515 GLU A O 1
ATOM 4049 N N . LYS A 1 516 ? -32.561 6.546 22.282 1.00 87.44 516 LYS A N 1
ATOM 4050 C CA . LYS A 1 516 ? -31.952 5.352 21.693 1.00 87.44 516 LYS A CA 1
ATOM 4051 C C . LYS A 1 516 ? -30.832 4.817 22.581 1.00 87.44 516 LYS A C 1
ATOM 4053 O O . LYS A 1 516 ? -30.801 3.615 22.812 1.00 87.44 516 LYS A O 1
ATOM 4058 N N . CYS A 1 517 ? -29.988 5.696 23.119 1.00 89.94 517 CYS A N 1
ATOM 4059 C CA . CYS A 1 517 ? -28.930 5.344 24.063 1.00 89.94 517 CYS A CA 1
ATOM 4060 C C . CYS A 1 517 ? -29.461 4.619 25.292 1.00 89.94 517 CYS A C 1
ATOM 4062 O O . CYS A 1 517 ? -29.014 3.530 25.617 1.00 89.94 517 CYS A O 1
ATOM 4064 N N . LEU A 1 518 ? -30.485 5.180 25.923 1.00 91.81 518 LEU A N 1
ATOM 4065 C CA . LEU A 1 518 ? -31.073 4.586 27.117 1.00 91.81 518 LEU A CA 1
ATOM 4066 C C . LEU A 1 518 ? -31.839 3.281 26.815 1.00 91.81 518 LEU A C 1
ATOM 4068 O O . LEU A 1 518 ? -32.183 2.551 27.739 1.00 91.81 518 LEU A O 1
ATOM 4072 N N . SER A 1 519 ? -32.127 2.990 25.539 1.00 88.94 519 SER A N 1
ATOM 4073 C CA . SER A 1 519 ? -32.813 1.764 25.098 1.00 88.94 519 SER A CA 1
ATOM 4074 C C . SER A 1 519 ? -31.880 0.618 24.700 1.00 88.94 519 SER A C 1
ATOM 4076 O O . SER A 1 519 ? -32.344 -0.508 24.534 1.00 88.94 519 SER A O 1
ATOM 4078 N N . ILE A 1 520 ? -30.594 0.902 24.494 1.00 86.75 520 ILE A N 1
ATOM 4079 C CA . ILE A 1 520 ? -29.583 -0.109 24.178 1.00 86.75 520 ILE A CA 1
ATOM 4080 C C . ILE A 1 520 ? -28.867 -0.522 25.460 1.00 86.75 520 ILE A C 1
ATOM 4082 O O . ILE A 1 520 ? -28.751 0.257 26.408 1.00 86.75 520 ILE A O 1
ATOM 4086 N N . VAL A 1 521 ? -28.413 -1.769 25.485 1.00 86.31 521 VAL A N 1
ATOM 4087 C CA . VAL A 1 521 ? -27.673 -2.328 26.613 1.00 86.31 521 VAL A CA 1
ATOM 4088 C C . VAL A 1 521 ? -26.215 -2.534 26.230 1.00 86.31 521 VAL A C 1
ATOM 4090 O O . VAL A 1 521 ? -25.894 -2.826 25.076 1.00 86.31 521 VAL A O 1
ATOM 4093 N N . ASP A 1 522 ? -25.327 -2.371 27.196 1.00 81.50 522 ASP A N 1
ATOM 4094 C CA . ASP A 1 522 ? -23.905 -2.626 27.027 1.00 81.50 522 ASP A CA 1
ATOM 4095 C C . ASP A 1 522 ? -23.579 -4.131 27.058 1.00 81.50 522 ASP A C 1
ATOM 4097 O O . ASP A 1 522 ? -24.451 -5.003 26.975 1.00 81.50 522 ASP A O 1
ATOM 4101 N N . HIS A 1 523 ? -22.292 -4.462 27.136 1.00 77.19 523 HIS A N 1
ATOM 4102 C CA . HIS A 1 523 ? -21.800 -5.838 27.147 1.00 77.19 523 HIS A CA 1
ATOM 4103 C C . HIS A 1 523 ? -22.148 -6.631 28.407 1.00 77.19 523 HIS A C 1
ATOM 4105 O O . HIS A 1 523 ? -22.088 -7.858 28.374 1.00 77.19 523 HIS A O 1
ATOM 4111 N N . ALA A 1 524 ? -22.524 -5.959 29.494 1.00 81.12 524 ALA A N 1
ATOM 4112 C CA . ALA A 1 524 ? -22.978 -6.589 30.725 1.00 81.12 524 ALA A CA 1
ATOM 4113 C C . ALA A 1 524 ? -24.508 -6.637 30.827 1.00 81.12 524 ALA A C 1
ATOM 4115 O O . ALA A 1 524 ? -25.046 -6.993 31.875 1.00 81.12 524 ALA A O 1
ATOM 4116 N N . ASN A 1 525 ? -25.207 -6.313 29.732 1.00 85.75 525 ASN A N 1
ATOM 4117 C CA . ASN A 1 525 ? -26.662 -6.258 29.660 1.00 85.75 525 ASN A CA 1
ATOM 4118 C C . ASN A 1 525 ? -27.278 -5.166 30.563 1.00 85.75 525 ASN A C 1
ATOM 4120 O O . ASN A 1 525 ? -28.455 -5.252 30.919 1.00 85.75 525 ASN A O 1
ATOM 4124 N N . ASN A 1 526 ? -26.503 -4.130 30.909 1.00 88.38 526 ASN A N 1
ATOM 4125 C CA . ASN A 1 526 ? -26.991 -2.944 31.611 1.00 88.38 526 ASN A CA 1
ATOM 4126 C C . ASN A 1 526 ? -27.349 -1.836 30.607 1.00 88.38 526 ASN A C 1
ATOM 4128 O O . ASN A 1 526 ? -26.717 -1.745 29.556 1.00 88.38 526 ASN A O 1
ATOM 4132 N N . PRO A 1 527 ? -28.333 -0.965 30.893 1.00 90.62 527 PRO A N 1
ATOM 4133 C CA . PRO A 1 527 ? -28.661 0.154 30.009 1.00 90.62 527 PRO A CA 1
ATOM 4134 C C . PRO A 1 527 ? -27.473 1.105 29.843 1.00 90.62 527 PRO A C 1
ATOM 4136 O O . PRO A 1 527 ? -26.868 1.502 30.840 1.00 90.62 527 PRO A O 1
ATOM 4139 N N . CYS A 1 528 ? -27.173 1.508 28.608 1.00 90.00 528 CYS A N 1
ATOM 4140 C CA . CYS A 1 528 ? -26.145 2.512 28.344 1.00 90.00 528 CYS A CA 1
ATOM 4141 C C . CYS A 1 528 ? -26.521 3.867 28.970 1.00 90.00 528 CYS A C 1
ATOM 4143 O O . CYS A 1 528 ? -27.699 4.198 29.136 1.00 90.00 528 CYS A O 1
ATOM 4145 N N . VAL A 1 529 ? -25.512 4.674 29.299 1.00 92.88 529 VAL A N 1
ATOM 4146 C CA . VAL A 1 529 ? -25.673 5.966 29.975 1.00 92.88 529 VAL A CA 1
ATOM 4147 C C . VAL A 1 529 ? -25.453 7.109 28.992 1.00 92.88 529 VAL A C 1
ATOM 4149 O O . VAL A 1 529 ? -24.539 7.091 28.169 1.00 92.88 529 VAL A O 1
ATOM 4152 N N . TRP A 1 530 ? -26.308 8.126 29.090 1.00 92.75 530 TRP A N 1
ATOM 4153 C CA . TRP A 1 530 ? -26.186 9.355 28.318 1.00 92.75 530 TRP A CA 1
ATOM 4154 C C . TRP A 1 530 ? -25.460 10.433 29.121 1.00 92.75 530 TRP A C 1
ATOM 4156 O O . TRP A 1 530 ? -25.972 10.888 30.144 1.00 92.75 530 TRP A O 1
ATOM 4166 N N . LEU A 1 531 ? -24.310 10.881 28.628 1.00 88.75 531 LEU A N 1
ATOM 4167 C CA . LEU A 1 531 ? -23.570 12.013 29.164 1.00 88.75 531 LEU A CA 1
ATOM 4168 C C . LEU A 1 531 ? -24.247 13.329 28.772 1.00 88.75 531 LEU A C 1
ATOM 4170 O O . LEU A 1 531 ? -24.444 13.647 27.591 1.00 88.75 531 LEU A O 1
ATOM 4174 N N . GLU A 1 532 ? -24.600 14.109 29.788 1.00 87.69 532 GLU A N 1
ATOM 4175 C CA . GLU A 1 532 ? -25.064 15.478 29.605 1.00 87.69 532 GLU A CA 1
ATOM 4176 C C . GLU A 1 532 ? -23.862 16.408 29.430 1.00 87.69 532 GLU A C 1
ATOM 4178 O O . GLU A 1 532 ? -22.779 16.163 29.959 1.00 87.69 532 GLU A O 1
ATOM 4183 N N . ASN A 1 533 ? -24.028 17.454 28.619 1.00 79.81 533 ASN A N 1
ATOM 4184 C CA . ASN A 1 533 ? -22.998 18.473 28.520 1.00 79.81 533 ASN A CA 1
ATOM 4185 C C . ASN A 1 533 ? -23.184 19.449 29.681 1.00 79.81 533 ASN A C 1
ATOM 4187 O O . ASN A 1 533 ? -24.184 20.163 29.714 1.00 79.81 533 ASN A O 1
ATOM 4191 N N . ASP A 1 534 ? -22.217 19.510 30.594 1.00 73.00 534 ASP A N 1
ATOM 4192 C CA . ASP A 1 534 ? -22.219 20.500 31.680 1.00 73.00 534 ASP A CA 1
ATOM 4193 C C . ASP A 1 534 ? -22.046 21.936 31.146 1.00 73.00 534 ASP A C 1
ATOM 4195 O O . ASP A 1 534 ? -22.370 22.915 31.820 1.00 73.00 534 ASP A O 1
ATOM 4199 N N . SER A 1 535 ? -21.552 22.076 29.910 1.00 71.00 535 SER A N 1
ATOM 4200 C CA . SER A 1 535 ? -21.476 23.347 29.192 1.00 71.00 535 SER A CA 1
ATOM 4201 C C . SER A 1 535 ? -22.692 23.539 28.279 1.00 71.00 535 SER A C 1
ATOM 4203 O O . SER A 1 535 ? -23.141 22.610 27.613 1.00 71.00 535 SER A O 1
ATOM 4205 N N . ASN A 1 536 ? -23.189 24.775 28.165 1.00 71.81 536 ASN A N 1
ATOM 4206 C CA . ASN A 1 536 ? -24.224 25.144 27.184 1.00 71.81 536 ASN A CA 1
ATOM 4207 C C . ASN A 1 536 ? -23.765 24.992 25.713 1.00 71.81 536 ASN A C 1
ATOM 4209 O O . ASN A 1 536 ? -24.520 25.315 24.792 1.00 71.81 536 ASN A O 1
ATOM 4213 N N . ASP A 1 537 ? -22.538 24.528 25.473 1.00 72.88 537 ASP A N 1
ATOM 4214 C CA . ASP A 1 537 ? -22.011 24.301 24.138 1.00 72.88 537 ASP A CA 1
ATOM 4215 C C . ASP A 1 537 ? -22.677 23.081 23.482 1.00 72.88 537 ASP A C 1
ATOM 4217 O O . ASP A 1 537 ? -23.141 22.137 24.126 1.00 72.88 537 ASP A O 1
ATOM 4221 N N . LYS A 1 538 ? -22.733 23.077 22.148 1.00 72.25 538 LYS A N 1
ATOM 4222 C CA . LYS A 1 538 ? -23.170 21.886 21.410 1.00 72.25 538 LYS A CA 1
ATOM 4223 C C . LYS A 1 538 ? -22.140 20.775 21.596 1.00 72.25 538 LYS A C 1
ATOM 4225 O O . LYS A 1 538 ? -20.953 21.026 21.404 1.00 72.25 538 LYS A O 1
ATOM 4230 N N . TRP A 1 539 ? -22.601 19.556 21.881 1.00 69.12 539 TRP A N 1
ATOM 4231 C CA . TRP A 1 539 ? -21.718 18.394 21.963 1.00 69.12 539 TRP A CA 1
ATOM 4232 C C . TRP A 1 539 ? -21.026 18.149 20.618 1.00 69.12 539 TRP A C 1
ATOM 4234 O O . TRP A 1 539 ? -21.678 17.967 19.584 1.00 69.12 539 TRP A O 1
ATOM 4244 N N . LYS A 1 540 ? -19.697 18.151 20.628 1.00 63.16 540 LYS A N 1
ATOM 4245 C CA . LYS A 1 540 ? -18.847 17.948 19.457 1.00 63.16 540 LYS A CA 1
ATOM 4246 C C . LYS A 1 540 ? -18.231 16.561 19.545 1.00 63.16 540 LYS A C 1
ATOM 4248 O O . LYS A 1 540 ? -17.193 16.386 20.170 1.00 63.16 540 LYS A O 1
ATOM 4253 N N . VAL A 1 541 ? -18.850 15.586 18.878 1.00 57.53 541 VAL A N 1
ATOM 4254 C CA . VAL A 1 541 ? -18.448 14.169 18.970 1.00 57.53 541 VAL A CA 1
ATOM 4255 C C . VAL A 1 541 ? -16.971 13.938 18.625 1.00 57.53 541 VAL A C 1
ATOM 4257 O O . VAL A 1 541 ? -16.307 13.164 19.299 1.00 57.53 541 VAL A O 1
ATOM 4260 N N . GLY A 1 542 ? -16.427 14.646 17.630 1.00 51.59 542 GLY A N 1
ATOM 4261 C CA . GLY A 1 542 ? -15.007 14.527 17.263 1.00 51.59 542 GLY A CA 1
ATOM 4262 C C . GLY A 1 542 ? -14.018 15.092 18.294 1.00 51.59 542 GLY A C 1
ATOM 4263 O O . GLY A 1 542 ? -12.835 14.783 18.224 1.00 51.59 542 GLY A O 1
ATOM 4264 N N . LEU A 1 543 ? -14.486 15.915 19.241 1.00 55.28 543 LEU A N 1
ATOM 4265 C CA . LEU A 1 543 ? -13.667 16.473 20.324 1.00 55.28 543 LEU A CA 1
ATOM 4266 C C . LEU A 1 543 ? -13.926 15.779 21.669 1.00 55.28 543 LEU A C 1
ATOM 4268 O O . LEU A 1 543 ? -13.008 15.627 22.463 1.00 55.28 543 LEU A O 1
ATOM 4272 N N . GLN A 1 544 ? -15.183 15.426 21.946 1.00 62.06 544 GLN A N 1
ATOM 4273 C CA . GLN A 1 544 ? -15.659 15.002 23.269 1.00 62.06 544 GLN A CA 1
ATOM 4274 C C . GLN A 1 544 ? -16.020 13.513 23.348 1.00 62.06 544 GLN A C 1
ATOM 4276 O O . GLN A 1 544 ? -16.358 13.048 24.432 1.00 62.06 544 GLN A O 1
ATOM 4281 N N . GLY A 1 545 ? -15.996 12.788 22.226 1.00 62.78 545 GLY A N 1
ATOM 4282 C CA . GLY A 1 545 ? -16.467 11.405 22.170 1.00 62.78 545 GLY A CA 1
ATOM 4283 C C . GLY A 1 545 ? -17.983 11.278 21.969 1.00 62.78 545 GLY A C 1
ATOM 4284 O O . GLY A 1 545 ? -18.671 12.235 21.618 1.00 62.78 545 GLY A O 1
ATOM 4285 N N . SER A 1 546 ? -18.540 10.083 22.135 1.00 73.06 546 SER A N 1
ATOM 4286 C CA . SER A 1 546 ? -19.978 9.803 22.111 1.00 73.06 546 SER A CA 1
ATOM 4287 C C . SER A 1 546 ? -20.649 10.276 23.402 1.00 73.06 546 SER A C 1
ATOM 4289 O O . SER A 1 546 ? -20.136 10.074 24.497 1.00 73.06 546 SER A O 1
ATOM 4291 N N . GLN A 1 547 ? -21.857 10.837 23.290 1.00 85.25 547 GLN A N 1
ATOM 4292 C CA . GLN A 1 547 ? -22.708 11.078 24.464 1.00 85.25 547 GLN A CA 1
ATOM 4293 C C . GLN A 1 547 ? -23.272 9.784 25.042 1.00 85.25 547 GLN A C 1
ATOM 4295 O O . GLN A 1 547 ? -23.649 9.758 26.203 1.00 85.25 547 GLN A O 1
ATOM 4300 N N . CYS A 1 548 ? -23.370 8.725 24.241 1.00 86.25 548 CYS A N 1
ATOM 4301 C CA . CYS A 1 548 ? -23.813 7.427 24.718 1.00 86.25 548 CYS A CA 1
ATOM 4302 C C . CYS A 1 548 ? -22.609 6.554 25.056 1.00 86.25 548 CYS A C 1
ATOM 4304 O O . CYS A 1 548 ? -21.806 6.267 24.164 1.00 86.25 548 CYS A O 1
ATOM 4306 N N . ILE A 1 549 ? -22.502 6.142 26.318 1.00 85.62 549 ILE A N 1
ATOM 4307 C CA . ILE A 1 549 ? -21.406 5.323 26.843 1.00 85.62 549 ILE A CA 1
ATOM 4308 C C . ILE A 1 549 ? -21.946 4.062 27.544 1.00 85.62 549 ILE A C 1
ATOM 4310 O O . ILE A 1 549 ? -23.110 4.052 27.954 1.00 85.62 549 ILE A O 1
ATOM 4314 N N . PRO A 1 550 ? -21.128 3.004 27.708 1.00 83.75 550 PRO A N 1
ATOM 4315 C CA . PRO A 1 550 ? -21.455 1.873 28.582 1.00 83.75 550 PRO A CA 1
ATOM 4316 C C . PRO A 1 550 ? -21.791 2.321 30.004 1.00 83.75 550 PRO A C 1
ATOM 4318 O O . PRO A 1 550 ? -21.321 3.373 30.444 1.00 83.75 550 PRO A O 1
ATOM 4321 N N . ASN A 1 551 ? -22.598 1.538 30.723 1.00 85.81 551 ASN A N 1
ATOM 4322 C CA . ASN A 1 551 ? -22.924 1.861 32.104 1.00 85.81 551 ASN A CA 1
ATOM 4323 C C . ASN A 1 551 ? -21.644 1.807 32.962 1.00 85.81 551 ASN A C 1
ATOM 4325 O O . ASN A 1 551 ? -20.977 0.773 32.960 1.00 85.81 551 ASN A O 1
ATOM 4329 N N . PRO A 1 552 ? -21.298 2.874 33.705 1.00 81.88 552 PRO A N 1
ATOM 4330 C CA . PRO A 1 552 ? -20.166 2.879 34.632 1.00 81.88 552 PRO A CA 1
ATOM 4331 C C . PRO A 1 552 ? -20.179 1.744 35.661 1.00 81.88 552 PRO A C 1
ATOM 4333 O O . PRO A 1 552 ? -19.129 1.306 36.110 1.00 81.88 552 PRO A O 1
ATOM 4336 N N . GLU A 1 553 ? -21.359 1.255 36.048 1.00 84.69 553 GLU A N 1
ATOM 4337 C CA . GLU A 1 553 ? -21.503 0.160 37.014 1.00 84.69 553 GLU A CA 1
ATOM 4338 C C . GLU A 1 553 ? -21.324 -1.227 36.383 1.00 84.69 553 GLU A C 1
ATOM 4340 O O . GLU A 1 553 ? -21.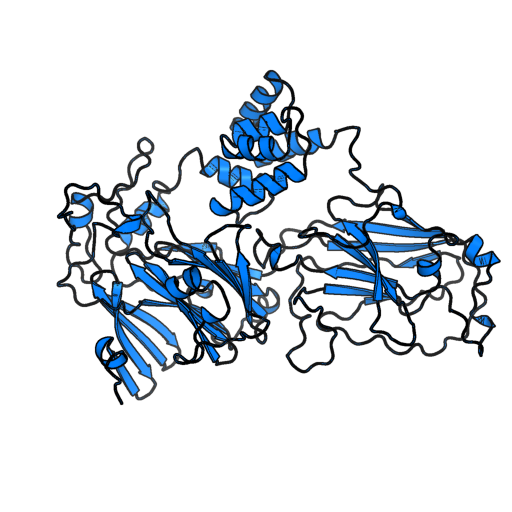246 -2.232 37.096 1.00 84.69 553 GLU A O 1
ATOM 4345 N N . SER A 1 554 ? -21.280 -1.315 35.051 1.00 78.94 554 SER A N 1
ATOM 4346 C CA . SER A 1 554 ? -21.064 -2.587 34.376 1.00 78.94 554 SER A CA 1
ATOM 4347 C C . SER A 1 554 ? -19.695 -3.152 34.719 1.00 78.94 554 SER A C 1
ATOM 4349 O O . SER A 1 554 ? -18.706 -2.413 34.713 1.00 78.94 554 SER A O 1
ATOM 4351 N N . PRO A 1 555 ? -19.591 -4.476 34.965 1.00 74.12 555 PRO A N 1
ATOM 4352 C CA . PRO A 1 555 ? -18.292 -5.107 35.019 1.00 74.12 555 PRO A CA 1
ATOM 4353 C C . PRO A 1 555 ? -17.560 -4.779 33.723 1.00 74.12 555 PRO A C 1
ATOM 4355 O O . PRO A 1 555 ? -18.187 -4.746 32.662 1.00 74.12 555 PRO A O 1
ATOM 4358 N N . PRO A 1 556 ? -16.253 -4.548 33.788 1.00 68.25 556 PRO A N 1
ATOM 4359 C CA . PRO A 1 556 ? -15.503 -4.183 32.612 1.00 68.25 556 PRO A CA 1
ATOM 4360 C C . PRO A 1 556 ? -15.667 -5.201 31.472 1.00 68.25 556 PRO A C 1
ATOM 4362 O O . PRO A 1 556 ? -15.685 -6.413 31.719 1.00 68.25 556 PRO A O 1
ATOM 4365 N N . SER A 1 557 ? -15.805 -4.727 30.230 1.00 64.69 557 SER A N 1
ATOM 4366 C CA . SER A 1 557 ? -15.902 -5.601 29.061 1.00 64.69 557 SER A CA 1
ATOM 4367 C C . SER A 1 557 ? -14.634 -6.414 28.948 1.00 64.69 557 SER A C 1
ATOM 4369 O O . SER A 1 557 ? -13.526 -5.884 29.015 1.00 64.69 557 SER A O 1
ATOM 4371 N N . LYS A 1 558 ? -14.794 -7.723 28.782 1.00 64.56 558 LYS A N 1
ATOM 4372 C CA . LYS A 1 558 ? -13.672 -8.588 28.457 1.00 64.56 558 LYS A CA 1
ATOM 4373 C C . LYS A 1 558 ? -13.582 -8.685 26.949 1.00 64.56 558 LYS A C 1
ATOM 4375 O O . LYS A 1 558 ? -14.600 -8.859 26.286 1.00 64.56 558 LYS A O 1
ATOM 4380 N N . LEU A 1 559 ? -12.381 -8.602 26.399 1.00 59.25 559 LEU A N 1
ATOM 4381 C CA . LEU A 1 559 ? -12.171 -9.042 25.032 1.00 59.25 559 LEU A CA 1
ATOM 4382 C C . LEU A 1 559 ? -11.098 -10.103 24.970 1.00 59.25 559 LEU A C 1
ATOM 4384 O O . LEU A 1 559 ? -10.001 -9.909 25.487 1.00 59.25 559 LEU A O 1
ATOM 4388 N N . LEU A 1 560 ? -11.427 -11.201 24.294 1.00 60.59 560 LEU A N 1
ATOM 4389 C CA . LEU A 1 560 ? -10.447 -12.179 23.872 1.00 60.59 560 LEU A CA 1
ATOM 4390 C C . LEU A 1 560 ? -9.637 -11.582 22.723 1.00 60.59 560 LEU A C 1
ATOM 4392 O O . LEU A 1 560 ? -10.132 -11.399 21.615 1.00 60.59 560 LEU A O 1
ATOM 4396 N N . MET A 1 561 ? -8.387 -11.278 23.020 1.00 48.72 561 MET A N 1
ATOM 4397 C CA . MET A 1 561 ? -7.448 -10.604 22.131 1.00 48.72 561 MET A CA 1
ATOM 4398 C C . MET A 1 561 ? -6.847 -11.590 21.155 1.00 48.72 561 MET A C 1
ATOM 4400 O O . MET A 1 561 ? -6.658 -11.301 19.979 1.00 48.72 561 MET A O 1
ATOM 4404 N N . TYR A 1 562 ? -6.499 -12.750 21.701 1.00 46.97 562 TYR A N 1
ATOM 4405 C CA . TYR A 1 562 ? -5.765 -13.782 21.022 1.00 46.97 562 TYR A CA 1
ATOM 4406 C C . TYR A 1 562 ? -5.908 -15.090 21.794 1.00 46.97 562 TYR A C 1
ATOM 4408 O O . TYR A 1 562 ? -5.840 -15.105 23.025 1.00 46.97 562 TYR A O 1
ATOM 4416 N N . GLN A 1 563 ? -6.090 -16.190 21.072 1.00 59.22 563 GLN A N 1
ATOM 4417 C CA . GLN A 1 563 ? -6.069 -17.525 21.644 1.00 59.22 563 GLN A CA 1
ATOM 4418 C C . GLN A 1 563 ? -5.484 -18.497 20.628 1.00 59.22 563 GLN A C 1
ATOM 4420 O O . GLN A 1 563 ? -6.024 -18.635 19.534 1.00 59.22 563 GLN A O 1
ATOM 4425 N N . ALA A 1 564 ? -4.424 -19.203 21.010 1.00 53.78 564 ALA A N 1
ATOM 4426 C CA . ALA A 1 564 ? -4.047 -20.446 20.350 1.00 53.78 564 ALA A CA 1
ATOM 4427 C C . ALA A 1 564 ? -3.407 -21.404 21.344 1.00 53.78 564 ALA A C 1
ATOM 4429 O O . ALA A 1 564 ? -2.717 -20.994 22.279 1.00 53.78 564 ALA A O 1
ATOM 4430 N N . ASP A 1 565 ? -3.637 -22.693 21.117 1.00 81.50 565 ASP A N 1
ATOM 4431 C CA . ASP A 1 565 ? -3.187 -23.782 21.973 1.00 81.50 565 ASP A CA 1
ATOM 4432 C C . ASP A 1 565 ? -3.484 -23.529 23.455 1.00 81.50 565 ASP A C 1
ATOM 4434 O O . ASP A 1 565 ? -4.618 -23.652 23.918 1.00 81.50 565 ASP A O 1
ATOM 4438 N N . LYS A 1 566 ? -2.439 -23.201 24.216 1.00 72.38 566 LYS A N 1
ATOM 4439 C CA . LYS A 1 566 ? -2.480 -22.972 25.658 1.00 72.38 566 LYS A CA 1
ATOM 4440 C C . LYS A 1 566 ? -2.121 -21.541 26.024 1.00 72.38 566 LYS A C 1
ATOM 4442 O O . LYS A 1 566 ? -1.796 -21.307 27.180 1.00 72.38 566 LYS A O 1
ATOM 4447 N N . PHE A 1 567 ? -2.107 -20.639 25.049 1.00 56.94 567 PHE A N 1
ATOM 4448 C CA . PHE A 1 567 ? -1.927 -19.211 25.234 1.00 56.94 567 PHE A CA 1
ATOM 4449 C C . PHE A 1 567 ? -3.252 -18.508 24.946 1.00 56.94 567 PHE A C 1
ATOM 4451 O O . PHE A 1 567 ? -3.867 -18.701 23.896 1.00 56.94 567 PHE A O 1
ATOM 4458 N N . ARG A 1 568 ? -3.681 -17.671 25.877 1.00 67.44 568 ARG A N 1
ATOM 4459 C CA . ARG A 1 568 ? -4.890 -16.871 25.803 1.00 67.44 568 ARG A CA 1
ATOM 4460 C C . ARG A 1 568 ? -4.574 -15.502 26.376 1.00 67.44 568 ARG A C 1
ATOM 4462 O O . ARG A 1 568 ? -4.108 -15.389 27.499 1.00 67.44 568 ARG A O 1
ATOM 4469 N N . LEU A 1 569 ? -4.843 -14.467 25.603 1.00 54.28 569 LEU A N 1
ATOM 4470 C CA . LEU A 1 569 ? -4.720 -13.084 26.023 1.00 54.28 569 LEU A CA 1
ATOM 4471 C C . LEU A 1 569 ? -6.120 -12.487 26.036 1.00 54.28 569 LEU A C 1
ATOM 4473 O O . LEU A 1 569 ? -6.796 -12.449 25.009 1.00 54.28 569 LEU A O 1
ATOM 4477 N N . GLU A 1 570 ? -6.555 -12.029 27.195 1.00 62.03 570 GLU A N 1
ATOM 4478 C CA . GLU A 1 570 ? -7.787 -11.283 27.379 1.00 62.03 570 GLU A CA 1
ATOM 4479 C C . GLU A 1 570 ? -7.468 -9.910 27.943 1.00 62.03 570 GLU A C 1
ATOM 4481 O O . GLU A 1 570 ? -6.504 -9.732 28.681 1.00 62.03 570 GLU A O 1
ATOM 4486 N N . VAL A 1 571 ? -8.290 -8.923 27.631 1.00 51.56 571 VAL A N 1
ATOM 4487 C CA . VAL A 1 571 ? -8.210 -7.619 28.287 1.00 51.56 571 VAL A CA 1
ATOM 4488 C C . VAL A 1 571 ? -9.532 -7.267 28.916 1.00 51.56 571 VAL A C 1
ATOM 4490 O O . VAL A 1 571 ? -10.584 -7.657 28.425 1.00 51.56 571 VAL A O 1
ATOM 4493 N N . ILE A 1 572 ? -9.455 -6.530 30.012 1.00 64.19 572 ILE A N 1
ATOM 4494 C CA . ILE A 1 572 ? -10.569 -6.092 30.837 1.00 64.19 572 ILE A CA 1
ATOM 4495 C C . ILE A 1 572 ? -10.668 -4.572 30.680 1.00 64.19 572 ILE A C 1
ATOM 4497 O O . ILE A 1 572 ? -9.711 -3.863 30.992 1.00 64.19 572 ILE A O 1
ATOM 4501 N N . GLN A 1 573 ? -11.799 -4.074 30.186 1.00 57.81 573 GLN A N 1
ATOM 4502 C CA . GLN A 1 573 ? -12.021 -2.683 29.777 1.00 57.81 573 GLN A CA 1
ATOM 4503 C C . GLN A 1 573 ? -13.113 -2.004 30.609 1.00 57.81 573 GLN A C 1
ATOM 4505 O O . GLN A 1 573 ? -14.203 -2.537 30.723 1.00 57.81 573 GLN A O 1
ATOM 4510 N N . TRP A 1 574 ? -12.883 -0.809 31.133 1.00 60.12 574 TRP A N 1
ATOM 4511 C CA . TRP A 1 574 ? -13.849 -0.051 31.933 1.00 60.12 574 TRP A CA 1
ATOM 4512 C C . TRP A 1 574 ? -14.578 1.020 31.102 1.00 60.12 574 TRP A C 1
ATOM 4514 O O . TRP A 1 574 ? -14.697 0.905 29.877 1.00 60.12 574 TRP A O 1
ATOM 4524 N N . GLU A 1 575 ? -15.097 2.057 31.769 1.00 51.81 575 GLU A N 1
ATOM 4525 C CA . GLU A 1 575 ? -15.685 3.244 31.145 1.00 51.81 575 GLU A CA 1
ATOM 4526 C C . GLU A 1 575 ? -14.936 3.662 29.869 1.00 51.81 575 GLU A C 1
ATOM 4528 O O . GLU A 1 575 ? -13.709 3.783 29.846 1.00 51.81 575 GLU A O 1
ATOM 4533 N N . ARG A 1 576 ? -15.698 3.907 28.795 1.00 50.72 576 ARG A N 1
ATOM 4534 C CA . ARG A 1 576 ? -15.193 4.398 27.498 1.00 50.72 576 ARG A CA 1
ATOM 4535 C C . ARG A 1 576 ? -14.263 3.432 26.745 1.00 50.72 576 ARG A C 1
ATOM 4537 O O . ARG A 1 576 ? -13.577 3.863 25.823 1.00 50.72 576 ARG A O 1
ATOM 4544 N N . GLY A 1 577 ? -14.258 2.141 27.092 1.00 48.25 577 GLY A N 1
ATOM 4545 C CA . GLY A 1 577 ? -13.421 1.136 26.421 1.00 48.25 577 GLY A CA 1
ATOM 4546 C C . GLY A 1 577 ? -11.945 1.195 26.829 1.00 48.25 577 GLY A C 1
ATOM 4547 O O . GLY A 1 577 ? -11.091 0.627 26.151 1.00 48.25 577 GLY A O 1
ATOM 4548 N N . VAL A 1 578 ? -11.640 1.878 27.936 1.00 50.12 578 VAL A N 1
ATOM 4549 C CA . VAL A 1 578 ? -10.290 1.991 28.503 1.00 50.12 578 VAL A CA 1
ATOM 4550 C C . VAL A 1 578 ? -9.905 0.649 29.128 1.00 50.12 578 VAL A C 1
ATOM 4552 O O . VAL A 1 578 ? -10.587 0.199 30.042 1.00 50.12 578 VAL A O 1
ATOM 4555 N N . ILE A 1 579 ? -8.822 -0.004 28.689 1.00 47.56 579 ILE A N 1
ATOM 4556 C CA . ILE A 1 579 ? -8.286 -1.174 29.406 1.00 47.56 579 ILE A CA 1
ATOM 4557 C C . ILE A 1 579 ? -7.965 -0.769 30.842 1.00 47.56 579 ILE A C 1
ATOM 4559 O O . ILE A 1 579 ? -7.336 0.247 31.081 1.00 47.56 579 ILE A O 1
ATOM 4563 N N . GLN A 1 580 ? -8.316 -1.603 31.807 1.00 57.66 580 GLN A N 1
ATOM 4564 C CA . GLN A 1 580 ? -7.780 -1.518 33.162 1.00 57.66 580 GLN A CA 1
ATOM 4565 C C . GLN A 1 580 ? -6.890 -2.689 33.521 1.00 57.66 580 GLN A C 1
ATOM 4567 O O . GLN A 1 580 ? -6.067 -2.555 34.417 1.00 57.66 580 GLN A O 1
ATOM 4572 N N . SER A 1 581 ? -7.024 -3.827 32.846 1.00 61.41 581 SER A N 1
ATOM 4573 C CA . SER A 1 581 ? -6.074 -4.917 33.028 1.00 61.41 581 SER A CA 1
ATOM 4574 C C . SER A 1 581 ? -5.978 -5.829 31.822 1.00 61.41 581 SER A C 1
ATOM 4576 O O . SER A 1 581 ? -6.901 -5.946 31.017 1.00 61.41 581 SER A O 1
ATOM 4578 N N . VAL A 1 582 ? -4.828 -6.471 31.713 1.00 59.59 582 VAL A N 1
ATOM 4579 C CA . VAL A 1 582 ? -4.536 -7.535 30.764 1.00 59.59 582 VAL A CA 1
ATOM 4580 C C . VAL A 1 582 ? -4.485 -8.836 31.548 1.00 59.59 582 VAL A C 1
ATOM 4582 O O . VAL A 1 582 ? -3.897 -8.882 32.623 1.00 59.59 582 VAL A O 1
ATOM 4585 N N . PHE A 1 583 ? -5.098 -9.882 31.019 1.00 68.19 583 PHE A N 1
ATOM 4586 C CA . PHE A 1 583 ? -5.078 -11.235 31.547 1.00 68.19 583 PHE A CA 1
ATOM 4587 C C . PHE A 1 583 ? -4.418 -12.149 30.514 1.00 68.19 583 PHE A C 1
ATOM 4589 O O . PHE A 1 583 ? -4.909 -12.284 29.397 1.00 68.19 583 PHE A O 1
ATOM 4596 N N . VAL A 1 584 ? -3.298 -12.769 30.870 1.00 64.75 584 VAL A N 1
ATOM 4597 C CA . VAL A 1 584 ? -2.602 -13.746 30.029 1.00 64.75 584 VAL A CA 1
ATOM 4598 C C . VAL A 1 584 ? -2.681 -15.103 30.705 1.00 64.75 584 VAL A C 1
ATOM 4600 O O . VAL A 1 584 ? -2.143 -15.298 31.792 1.00 64.75 584 VAL A O 1
ATOM 4603 N N . GLU A 1 585 ? -3.335 -16.048 30.052 1.00 71.19 585 GLU A N 1
ATOM 4604 C CA . GLU A 1 585 ? -3.359 -17.457 30.414 1.00 71.19 585 GLU A CA 1
ATOM 4605 C C . GLU A 1 585 ? -2.396 -18.214 29.492 1.00 71.19 585 GLU A C 1
ATOM 4607 O O . GLU A 1 585 ? -2.504 -18.194 28.272 1.00 71.19 585 GLU A O 1
ATOM 4612 N N . MET A 1 586 ? -1.411 -18.863 30.091 1.00 80.12 586 MET A N 1
ATOM 4613 C CA . MET A 1 586 ? -0.440 -19.760 29.477 1.00 80.12 586 MET A CA 1
ATOM 4614 C C . MET A 1 586 ? -0.609 -21.154 30.093 1.00 80.12 586 MET A C 1
ATOM 4616 O O . MET A 1 586 ? -1.146 -21.282 31.191 1.00 80.12 586 MET A O 1
ATOM 4620 N N . LYS A 1 587 ? -0.069 -22.202 29.452 1.00 70.69 587 LYS A N 1
ATOM 4621 C CA . LYS A 1 587 ? -0.198 -23.633 29.828 1.00 70.69 587 LYS A CA 1
ATOM 4622 C C . LYS A 1 587 ? -0.278 -23.946 31.330 1.00 70.69 587 LYS A C 1
ATOM 4624 O O . LYS A 1 587 ? -1.014 -24.863 31.674 1.00 70.69 587 LYS A O 1
ATOM 4629 N N . ASN A 1 588 ? 0.471 -23.241 32.182 1.00 84.44 588 ASN A N 1
ATOM 4630 C CA . ASN A 1 588 ? 0.436 -23.394 33.641 1.00 84.44 588 ASN A CA 1
ATOM 4631 C C . ASN A 1 588 ? 0.467 -22.052 34.408 1.00 84.44 588 ASN A C 1
ATOM 4633 O O . ASN A 1 588 ? 0.782 -22.049 35.597 1.00 84.44 588 ASN A O 1
ATOM 4637 N N . ILE A 1 589 ? 0.250 -20.913 33.745 1.00 79.75 589 ILE A N 1
ATOM 4638 C CA . ILE A 1 589 ? 0.464 -19.584 34.337 1.00 79.75 589 ILE A CA 1
ATOM 4639 C C . ILE A 1 589 ? -0.679 -18.670 33.921 1.00 79.75 589 ILE A C 1
ATOM 4641 O O . ILE A 1 589 ? -0.877 -18.460 32.735 1.00 79.75 589 ILE A O 1
ATOM 4645 N N . ASN A 1 590 ? -1.360 -18.077 34.897 1.00 83.19 590 ASN A N 1
ATOM 4646 C CA . ASN A 1 590 ? -2.304 -16.991 34.667 1.00 83.19 590 ASN A CA 1
ATOM 4647 C C . ASN A 1 590 ? -1.718 -15.732 35.296 1.00 83.19 590 ASN A C 1
ATOM 4649 O O . ASN A 1 590 ? -1.572 -15.676 36.517 1.00 83.19 590 ASN A O 1
ATOM 4653 N N . VAL A 1 591 ? -1.350 -14.756 34.474 1.00 78.25 591 VAL A N 1
ATOM 4654 C CA . VAL A 1 591 ? -0.895 -13.443 34.937 1.00 78.25 591 VAL A CA 1
ATOM 4655 C C . VAL A 1 591 ? -1.954 -12.407 34.614 1.00 78.25 591 VAL A C 1
ATOM 4657 O O . VAL A 1 591 ? -2.523 -12.399 33.525 1.00 78.25 591 VAL A O 1
ATOM 4660 N N . GLN A 1 592 ? -2.222 -11.533 35.573 1.00 80.38 592 GLN A N 1
ATOM 4661 C CA . GLN A 1 592 ? -3.007 -10.332 35.359 1.00 80.38 592 GLN A CA 1
ATOM 4662 C C . GLN A 1 592 ? -2.103 -9.143 35.652 1.00 80.38 592 GLN A C 1
ATOM 4664 O O . GLN A 1 592 ? -1.389 -9.161 36.649 1.00 80.38 592 GLN A O 1
ATOM 4669 N N . MET A 1 593 ? -2.125 -8.145 34.779 1.00 67.88 593 MET A N 1
ATOM 4670 C CA . MET A 1 593 ? -1.432 -6.878 34.984 1.00 67.88 593 MET A CA 1
ATOM 4671 C C . MET A 1 593 ? -2.448 -5.759 34.837 1.00 67.88 593 MET A C 1
ATOM 4673 O O . MET A 1 593 ? -3.094 -5.632 33.793 1.00 67.88 593 MET A O 1
ATOM 4677 N N . THR A 1 594 ? -2.628 -4.974 35.890 1.00 74.62 594 THR A N 1
ATOM 4678 C CA . THR A 1 594 ? -3.488 -3.794 35.874 1.00 74.62 594 THR A CA 1
ATOM 4679 C C . THR A 1 594 ? -2.755 -2.577 35.312 1.00 74.62 594 THR A C 1
ATOM 4681 O O . THR A 1 594 ? -1.530 -2.535 35.216 1.00 74.62 594 THR A O 1
ATOM 4684 N N . ALA A 1 595 ? -3.525 -1.571 34.905 1.00 51.56 595 ALA A N 1
ATOM 4685 C CA . ALA A 1 595 ? -3.003 -0.291 34.451 1.00 51.56 595 ALA A CA 1
ATOM 4686 C C . ALA A 1 595 ? -2.158 0.405 35.513 1.00 51.56 595 ALA A C 1
ATOM 4688 O O . ALA A 1 595 ? -1.134 0.988 35.189 1.00 51.56 595 ALA A O 1
ATOM 4689 N N . GLU A 1 596 ? -2.594 0.316 36.764 1.00 65.31 596 GLU A N 1
ATOM 4690 C CA . GLU A 1 596 ? -1.925 0.912 37.915 1.00 65.31 596 GLU A CA 1
ATOM 4691 C C . GLU A 1 596 ? -0.592 0.205 38.186 1.00 65.31 596 GLU A C 1
ATOM 4693 O O . GLU A 1 596 ? 0.446 0.853 38.183 1.00 65.31 596 GLU A O 1
ATOM 4698 N N . GLU A 1 597 ? -0.583 -1.132 38.238 1.00 67.44 597 GLU A N 1
ATOM 4699 C CA . GLU A 1 597 ? 0.647 -1.927 38.409 1.00 67.44 597 GLU A CA 1
ATOM 4700 C C . GLU A 1 597 ? 1.672 -1.711 37.284 1.00 67.44 597 GLU A C 1
ATOM 4702 O O . GLU A 1 597 ? 2.874 -1.763 37.524 1.00 67.44 597 GLU A O 1
ATOM 4707 N N . CYS A 1 598 ? 1.213 -1.465 36.054 1.00 50.97 598 CYS A N 1
ATOM 4708 C CA . CYS A 1 598 ? 2.093 -1.160 34.924 1.00 50.97 598 CYS A CA 1
ATOM 4709 C C . CYS A 1 598 ? 2.749 0.229 35.038 1.00 50.97 598 CYS A C 1
ATOM 4711 O O . CYS A 1 598 ? 3.790 0.461 34.426 1.00 50.97 598 CYS A O 1
ATOM 4713 N N . LEU A 1 599 ? 2.115 1.167 35.745 1.00 46.09 599 LEU A N 1
ATOM 4714 C CA . LEU A 1 599 ? 2.553 2.561 35.849 1.00 46.09 599 LEU A CA 1
ATOM 4715 C C . LEU A 1 599 ? 3.308 2.849 37.152 1.00 46.09 599 LEU A C 1
ATOM 4717 O O . LEU A 1 599 ? 4.116 3.774 37.175 1.00 46.09 599 LEU A O 1
ATOM 4721 N N . ASP A 1 600 ? 3.091 2.042 38.190 1.00 53.00 600 ASP A N 1
ATOM 4722 C CA . ASP A 1 600 ? 3.725 2.171 39.507 1.00 53.00 600 ASP A CA 1
ATOM 4723 C C . ASP A 1 600 ? 5.098 1.480 39.612 1.00 53.00 600 ASP A C 1
ATOM 4725 O O . ASP A 1 600 ? 5.617 1.297 40.713 1.00 53.00 600 ASP A O 1
ATOM 4729 N N . SER A 1 601 ? 5.744 1.123 38.495 1.00 44.22 601 SER A N 1
ATOM 4730 C CA . SER A 1 601 ? 7.112 0.589 38.526 1.00 44.22 601 SER A CA 1
ATOM 4731 C C . SER A 1 601 ? 8.152 1.706 38.736 1.00 44.22 601 SER A C 1
ATOM 4733 O O . SER A 1 601 ? 8.953 2.007 37.848 1.00 44.22 601 SER A O 1
ATOM 4735 N N . GLU A 1 602 ? 8.138 2.338 39.910 1.00 44.41 602 GLU A N 1
ATOM 4736 C CA . GLU A 1 602 ? 9.364 2.857 40.526 1.00 44.41 602 GLU A CA 1
ATOM 4737 C C . GLU A 1 602 ? 10.066 1.694 41.244 1.00 44.41 602 GLU A C 1
ATOM 4739 O O . GLU A 1 602 ? 10.011 1.594 42.465 1.00 44.41 602 GLU A O 1
ATOM 4744 N N . ASP A 1 603 ? 10.690 0.796 40.478 1.00 41.81 603 ASP A N 1
ATOM 4745 C CA . ASP A 1 603 ? 11.751 -0.109 40.951 1.00 41.81 603 ASP A CA 1
ATOM 4746 C C . ASP A 1 603 ? 12.690 -0.493 39.796 1.00 41.81 603 ASP A C 1
ATOM 4748 O O . ASP A 1 603 ? 12.197 -0.981 38.749 1.00 41.81 603 ASP A O 1
#

pLDDT: mean 70.84, std 14.7, range [30.84, 96.31]

Radius of gyration: 29.13 Å; chains: 1; bounding box: 78×52×83 Å

Secondary structure (DSSP, 8-state):
----BB--EEEEETTEEEEEEE-GGG-EEEEEEEETTEEEEEEHHHHHHH-SGGGEEETTTEE-S---TTEEEEESSTT-S-EEEEEE-TTT--EEEEEEEEEEETTEEEEEEEEEEEEEEEGGGSSSPPTT-BSHHHH------S--HHHHHHHHT-TTT--TTHHHHHHHHHHHTT-TT--GGGHHHHHHHHHHHS--TT-SSHHHHHHHHHH-HHHHHHHHH-SSHHHHHHHHHHHHHHHHHHHHHHHHHTTS--TTS-SSB-SGGGS-SS--TT--EEEEEEES-TT-TT-EEEEEEEETTBPBGGGEEEE-HHHHTHHHHS-EEEEEEPPPGGG-SS-TTPPPPEEEEEEEEES----------PPPPP--SSS--EEEPPP--SSS-EEEEEEE--SS--GGGS--TTS-----TT---EEEEEESS-SS----TT-GGGPPPHHHHTT-EEEEEEEEE---S--SEEEEEEETTTEEE-TT--EEE--TT--B----TT-----B-HHHHHHSB-TTSPBPEEPP-SSSSPP-HHHH--SEE--TTSPPEEEEEEEETTEEEEEEE-GGGBEEEEEEEETTEEEEEEHHHHH----

Foldseek 3Di:
DDFFWQWFFAKDFDQWTKIFTAFFLGFGQKIWIGANNKIKIAGLCLCLPVVAQQRIDIPNDDRDPDDPPQWDWDAPDVPHSKIWIWGARLPQRWIWIKIWDWDDDPNDIFDIGIWRLKTWGFPVCVVPPGPPIDGCQPVVDAQDFKDCPVVCVLVVVVQQPPDPQVVLLQQLLCLLQVAPSDDPVLSLVSQLVSLVQFAAPQDPDSVRLSVQCVVHVLQSVLNRQDPDPVSSVVLSVCCVVPNNNRSCVVRVVVRVPPVDDQQADAEQVPFDQDDPAFFFWKFKWFAPDLVDLPRIGTSGTATQRHAHDVLKYKDACVVNVRLQATKIKMKGWHGFPNRDPDDLFQWAWKKWKKKKKAQADAQDDDDDDRPDRPAFFDDGAQAFEQDPDDHRIGIDGGPIDARALRLSRPDRPPDPHDDDSRSIRMGMHIYSTRNAYPCPVVGPRRGRDPVSSNPMMMMMGMDTHDNDPDGRTFIWIFRDSTWIQHSVRNTDGHGFLQQFDSDDPPDNHSDRDQVSQQVGAGSQRHGWAFADDPDPDDDDCSRHNDRTWHDQPGFFDKGFNDDDDQWTKIFGAGTSRRTQWIWIGGPPDTDIDGPCNVVPPPD

Sequence (603 aa):
MLHNSFVYVLYRADTYAIHANLGERGTIFKARLELSGIEYLIDADDCITTGEAGSWKIDGSKKRKDLPRYFEMSKEFPGAYDNIWRITDPDTLIRTKIRCTATYSEGRWGLNRLNIEEVAEPAMHLGNPRSDVAGFCATNNLNKQGTTSNTDLVESGDWCHQRKKNFDEVLAGREMCNSKFLQHGGLSGCFANFCSNYYFPNYDSFEDCIVAVRNDTLTGFCEAMRSTEEDITECKMYINDMGWEGALMKYVELNNENPDNDACIDSIDKFPKKLEGCQAGILLQYLENPKDPNTWTTYIAIQENRPPCNDIIEANPDRDHVLFTHSLRFVQCSADNSCSSGGFCDPMNGVKAELIFTDLSFTDPDPTDCPDPPTLCGSENLAIPIPDEKNNIIQIDDIEFEYCCPLRDTPPPGEDCITTPDFTACRYATLESPLCDQGNSDNPDGECSEESLEKSELEISVSFVDAPNKICCLTCSCYGDPRCRSFNGTYDIWAICDAREAVSLKRPWCKIKKEKCLSIVDHANNPCVWLENDSNDKWKVGLQGSQCIPNPESPPSKLLMYQADKFRLEVIQWERGVIQSVFVEMKNINVQMTAEECLDSED

Organism: NCBI:txid215587